Protein 3OM0 (pdb70)

Solvent-accessible surface area: 17006 Å² total; per-residue (Å²): 77,118,29,2,70,0,0,0,0,6,23,32,112,69,132,13,23,51,12,5,115,52,0,0,19,16,0,67,90,78,21,30,56,115,141,70,146,101,87,70,32,139,0,48,24,28,50,28,66,0,119,149,146,23,60,193,17,1,56,77,9,0,36,89,0,2,65,107,10,4,0,0,0,0,0,4,6,63,19,78,62,5,9,46,27,0,27,124,15,1,19,88,13,44,2,0,3,0,38,2,11,52,78,45,27,146,151,112,42,39,34,2,23,0,34,1,8,18,82,17,6,0,61,0,0,31,106,4,8,111,75,40,128,116,31,24,2,0,0,0,0,24,127,56,60,0,69,83,39,0,77,57,5,22,127,35,27,137,158,52,195,52,90,34,31,47,47,63,21,100,112,214,72,0,32,84,18,0,93,96,0,88,115,68,161,34,18,0,0,0,0,8,12,92,23,82,55,0,57,47,0,0,92,39,0,34,113,35,48,0,45,57,96,105,21,52,1,0,0,8,10,4,48,0,22,41,6,60,3,103,86,32,16,138,94,80,20,54,4,12,0,0,2,6,11,62,70,96,27,118,16,38,80,70,0,36,159,26,4,33,122,27,45,94,134,104,28,104,52,107,68,30,27,15,12,10,5,14,0,0,1,0,3,0,0,0,36,0,0,9,49,1,5,37,76,0,81,192,75,43,149,12,33,52,134,104,11,30,52,137,40,98,94,74,6,84,31,0,86,33,0,6,96,46,0,48,102,8,119,30,93,1,0,1,20,76,0,27,16,44,107,133,2,34,3,43,64,7,55,0,48,12,0,35,1,4,78,163,14,50,132,85,91,27,47,17,132,35,142

Structure (mmCIF, N/CA/C/O backbone):
data_3OM0
#
_entry.id   3OM0
#
_cell.length_a   66.314
_cell.length_b   101.987
_cell.length_c   116.225
_cell.angle_alpha   90.00
_cell.angle_beta   90.00
_cell.angle_gamma   90.00
#
_symmetry.space_group_name_H-M   'C 2 2 21'
#
loop_
_entity.id
_entity.type
_entity.pdbx_description
1 polymer 'Glutamate receptor, ionotropic kainate 5'
2 branched beta-D-mannopyranose-(1-4)-2-acetamido-2-deoxy-beta-D-glucopyranose-(1-4)-2-acetamido-2-deoxy-beta-D-glucopyranose
3 non-polymer 2-acetamido-2-deoxy-beta-D-glucopyranose
4 non-polymer GLYCEROL
5 non-polymer 'ACETATE ION'
6 water water
#
loop_
_atom_site.group_PDB
_atom_site.id
_atom_site.type_symbol
_atom_site.label_atom_id
_atom_site.label_alt_id
_atom_site.label_comp_id
_atom_site.label_asym_id
_atom_site.label_entity_id
_atom_site.label_seq_id
_atom_site.pdbx_PDB_ins_code
_atom_site.Cartn_x
_atom_site.Cartn_y
_atom_site.Cartn_z
_atom_site.occupancy
_atom_site.B_iso_or_equiv
_atom_site.auth_seq_id
_atom_site.auth_comp_id
_atom_site.auth_asym_id
_atom_site.auth_atom_id
_atom_site.pdbx_PDB_model_num
ATOM 1 N N . LEU A 1 2 ? 1.534 3.572 2.237 1.00 164.51 2 LEU A N 1
ATOM 2 C CA . LEU A 1 2 ? 2.738 3.695 1.426 1.00 157.59 2 LEU A CA 1
ATOM 3 C C . LEU A 1 2 ? 3.978 3.252 2.189 1.00 172.60 2 LEU A C 1
ATOM 4 O O . LEU A 1 2 ? 4.304 3.811 3.235 1.00 171.88 2 LEU A O 1
ATOM 19 N N . SER A 1 3 ? 4.673 2.251 1.661 1.00 188.94 3 SER A N 1
ATOM 20 C CA . SER A 1 3 ? 5.957 1.852 2.214 1.00 200.48 3 SER A CA 1
ATOM 21 C C . SER A 1 3 ? 7.003 2.851 1.750 1.00 162.29 3 SER A C 1
ATOM 22 O O . SER A 1 3 ? 7.943 3.162 2.477 1.00 174.79 3 SER A O 1
ATOM 30 N N . SER A 1 4 ? 6.835 3.343 0.527 1.00 103.36 4 SER A N 1
ATOM 31 C CA . SER A 1 4 ? 7.650 4.446 0.033 1.00 49.36 4 SER A CA 1
ATOM 32 C C . SER A 1 4 ? 6.801 5.514 -0.642 1.00 25.72 4 SER A C 1
ATOM 33 O O . SER A 1 4 ? 5.715 5.282 -1.171 1.00 29.96 4 SER A O 1
ATOM 41 N N . LEU A 1 5 ? 7.343 6.717 -0.613 1.00 21.84 5 LEU A N 1
ATOM 42 C CA . LEU A 1 5 ? 6.724 7.883 -1.232 1.00 22.11 5 LEU A CA 1
ATOM 43 C C . LEU A 1 5 ? 7.476 8.093 -2.542 1.00 17.65 5 LEU A C 1
ATOM 44 O O . LEU A 1 5 ? 8.591 8.632 -2.557 1.00 20.26 5 LEU A O 1
ATOM 60 N N . ARG A 1 6 ? 6.870 7.674 -3.655 1.00 17.99 6 ARG A N 1
ATOM 61 C CA . ARG A 1 6 ? 7.556 7.618 -4.929 1.00 17.11 6 ARG A CA 1
ATOM 62 C C . ARG A 1 6 ? 6.961 8.632 -5.873 1.00 15.63 6 ARG A C 1
ATOM 63 O O . ARG A 1 6 ? 5.740 8.715 -5.999 1.00 17.08 6 ARG A O 1
ATOM 84 N N . MET A 1 7 ? 7.835 9.417 -6.501 1.00 14.96 7 MET A N 1
ATOM 85 C CA . MET A 1 7 ? 7.440 10.280 -7.590 1.00 15.43 7 MET A CA 1
ATOM 86 C C . MET A 1 7 ? 8.332 10.013 -8.783 1.00 17.82 7 MET A C 1
ATOM 87 O O . MET A 1 7 ? 9.395 9.441 -8.682 1.00 18.06 7 MET A O 1
ATOM 101 N N . ALA A 1 8 ? 7.885 10.453 -9.938 1.00 13.19 8 ALA A N 1
ATOM 102 C CA . ALA A 1 8 ? 8.662 10.394 -11.163 1.00 13.27 8 ALA A CA 1
ATOM 103 C C . ALA A 1 8 ? 9.098 11.748 -11.610 1.00 13.60 8 ALA A C 1
ATOM 104 O O . ALA A 1 8 ? 8.381 12.705 -11.377 1.00 15.17 8 ALA A O 1
ATOM 111 N N . ALA A 1 9 ? 10.251 11.827 -12.257 1.00 14.49 9 ALA A N 1
ATOM 112 C CA . ALA A 1 9 ? 10.727 13.072 -12.808 1.00 13.54 9 ALA A CA 1
ATOM 113 C C . ALA A 1 9 ? 11.138 12.809 -14.224 1.00 16.24 9 ALA A C 1
ATOM 114 O O . ALA A 1 9 ? 11.757 11.775 -14.526 1.00 17.18 9 ALA A O 1
ATOM 121 N N . ILE A 1 10 ? 10.812 13.709 -15.137 1.00 16.40 10 ILE A N 1
ATOM 122 C CA . ILE A 1 10 ? 11.142 13.546 -16.554 1.00 17.07 10 ILE A CA 1
ATOM 123 C C . ILE A 1 10 ? 12.146 14.602 -16.932 1.00 18.55 10 ILE A C 1
ATOM 124 O O . ILE A 1 10 ? 11.913 15.801 -16.707 1.00 17.51 10 ILE A O 1
ATOM 140 N N . LEU A 1 11 ? 13.267 14.158 -17.474 1.00 17.62 11 LEU A N 1
ATOM 141 C CA . LEU A 1 11 ? 14.364 15.055 -17.844 1.00 17.38 11 LEU A CA 1
ATOM 142 C C . LEU A 1 11 ? 14.495 15.170 -19.345 1.00 17.91 11 LEU A C 1
ATOM 143 O O . LEU A 1 11 ? 14.333 14.177 -20.044 1.00 21.27 11 LEU A O 1
ATOM 159 N N A ASP A 1 12 ? 14.752 16.346 -19.855 0.63 18.66 12 ASP A N 1
ATOM 160 N N B ASP A 1 12 ? 14.875 16.350 -19.853 0.37 19.80 12 ASP A N 1
ATOM 161 C CA A ASP A 1 12 ? 15.083 16.472 -21.239 0.63 21.20 12 ASP A CA 1
ATOM 162 C CA B ASP A 1 12 ? 14.991 16.622 -21.305 0.37 25.91 12 ASP A CA 1
ATOM 163 C C A ASP A 1 12 ? 16.236 17.433 -21.275 0.63 20.28 12 ASP A C 1
ATOM 164 C C B ASP A 1 12 ? 16.245 17.406 -21.740 0.37 28.82 12 ASP A C 1
ATOM 165 O O A ASP A 1 12 ? 16.052 18.647 -21.172 0.63 22.16 12 ASP A O 1
ATOM 166 O O B ASP A 1 12 ? 16.129 18.445 -22.379 0.37 33.91 12 ASP A O 1
ATOM 183 N N . ASP A 1 13 ? 17.432 16.894 -21.456 1.00 27.87 13 ASP A N 1
ATOM 184 C CA . ASP A 1 13 ? 18.620 17.733 -21.404 1.00 27.70 13 ASP A CA 1
ATOM 185 C C . ASP A 1 13 ? 19.644 17.301 -22.427 1.00 33.90 13 ASP A C 1
ATOM 186 O O . ASP A 1 13 ? 20.305 16.286 -22.268 1.00 35.33 13 ASP A O 1
ATOM 196 N N . GLN A 1 14 ? 19.777 18.108 -23.466 1.00 37.04 14 GLN A N 1
ATOM 197 C CA . GLN A 1 14 ? 20.671 17.776 -24.557 1.00 53.18 14 GLN A CA 1
ATOM 198 C C . GLN A 1 14 ? 21.872 18.732 -24.583 1.00 53.83 14 GLN A C 1
ATOM 199 O O . GLN A 1 14 ? 22.572 18.836 -25.584 1.00 44.30 14 GLN A O 1
ATOM 213 N N . THR A 1 15 ? 22.125 19.413 -23.470 1.00 48.87 15 THR A N 1
ATOM 214 C CA . THR A 1 15 ? 23.266 20.331 -23.381 1.00 61.70 15 THR A CA 1
ATOM 215 C C . THR A 1 15 ? 24.578 19.561 -23.249 1.00 86.95 15 THR A C 1
ATOM 216 O O . THR A 1 15 ? 24.601 18.443 -22.738 1.00 45.07 15 THR A O 1
ATOM 227 N N . VAL A 1 16 ? 25.674 20.157 -23.702 1.00 130.95 16 VAL A N 1
ATOM 228 C CA . VAL A 1 16 ? 26.972 19.508 -23.587 1.00 156.34 16 VAL A CA 1
ATOM 229 C C . VAL A 1 16 ? 27.306 19.215 -22.130 1.00 95.85 16 VAL A C 1
ATOM 230 O O . VAL A 1 16 ? 27.708 18.114 -21.797 1.00 43.77 16 VAL A O 1
ATOM 243 N N . CYS A 1 17 ? 27.121 20.186 -21.251 1.00 88.09 17 CYS A N 1
ATOM 244 C CA . CYS A 1 17 ? 27.599 20.034 -19.888 1.00 74.62 17 CYS A CA 1
ATOM 245 C C . CYS A 1 17 ? 26.540 19.536 -18.913 1.00 51.32 17 CYS A C 1
ATOM 246 O O . CYS A 1 17 ? 26.874 19.135 -17.803 1.00 35.55 17 CYS A O 1
ATOM 253 N N . GLY A 1 18 ? 25.281 19.548 -19.338 1.00 31.97 18 GLY A N 1
ATOM 254 C CA . GLY A 1 18 ? 24.144 19.249 -18.469 1.00 28.57 18 GLY A CA 1
ATOM 255 C C . GLY A 1 18 ? 23.723 20.382 -17.540 1.00 24.79 18 GLY A C 1
ATOM 256 O O . GLY A 1 18 ? 24.512 21.163 -17.114 1.00 25.78 18 GLY A O 1
ATOM 260 N N . ARG A 1 19 ? 22.449 20.401 -17.170 1.00 22.88 19 ARG A N 1
ATOM 261 C CA . ARG A 1 19 ? 21.936 21.380 -16.197 1.00 21.81 19 ARG A CA 1
ATOM 262 C C . ARG A 1 19 ? 21.932 20.801 -14.795 1.00 18.98 19 ARG A C 1
ATOM 263 O O . ARG A 1 19 ? 21.623 21.521 -13.846 1.00 20.47 19 ARG A O 1
ATOM 284 N N . GLY A 1 20 ? 22.239 19.537 -14.627 1.00 19.16 20 GLY A N 1
ATOM 285 C CA . GLY A 1 20 ? 22.360 18.984 -13.292 1.00 22.25 20 GLY A CA 1
ATOM 286 C C . GLY A 1 20 ? 21.052 18.649 -12.607 1.00 17.31 20 GLY A C 1
ATOM 287 O O . GLY A 1 20 ? 21.029 18.441 -11.400 1.00 19.22 20 GLY A O 1
ATOM 291 N N . GLU A 1 21 ? 19.989 18.480 -13.385 1.00 18.59 21 GLU A N 1
ATOM 292 C CA . GLU A 1 21 ? 18.702 18.173 -12.766 1.00 16.83 21 GLU A CA 1
ATOM 293 C C . GLU A 1 21 ? 18.693 16.793 -12.088 1.00 16.51 21 GLU A C 1
ATOM 294 O O . GLU A 1 21 ? 18.115 16.631 -11.010 1.00 17.26 21 GLU A O 1
ATOM 306 N N . ARG A 1 22 ? 19.334 15.814 -12.704 1.00 18.77 22 ARG A N 1
ATOM 307 C CA . ARG A 1 22 ? 19.369 14.502 -12.094 1.00 18.36 22 ARG A CA 1
ATOM 308 C C . ARG A 1 22 ? 20.042 14.537 -10.728 1.00 19.69 22 ARG A C 1
ATOM 309 O O . ARG A 1 22 ? 19.532 13.978 -9.752 1.00 19.24 22 ARG A O 1
ATOM 330 N N . LEU A 1 23 ? 21.183 15.213 -10.625 1.00 18.25 23 LEU A N 1
ATOM 331 C CA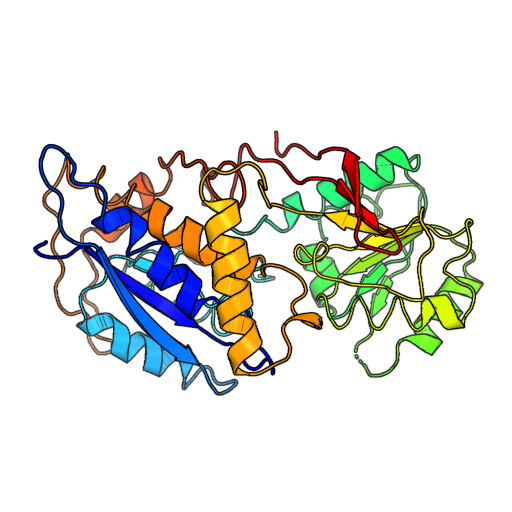 . LEU A 1 23 ? 21.838 15.308 -9.324 1.00 20.07 23 LEU A CA 1
ATOM 332 C C . LEU A 1 23 ? 20.994 16.106 -8.321 1.00 18.24 23 LEU A C 1
ATOM 333 O O . LEU A 1 23 ? 20.906 15.806 -7.129 1.00 20.84 23 LEU A O 1
ATOM 349 N N . ALA A 1 24 ? 20.364 17.162 -8.808 1.00 16.00 24 ALA A N 1
ATOM 350 C CA . ALA A 1 24 ? 19.541 17.987 -7.945 1.00 17.25 24 ALA A CA 1
ATOM 351 C C . ALA A 1 24 ? 18.438 17.166 -7.290 1.00 16.64 24 ALA A C 1
ATOM 352 O O . ALA A 1 24 ? 18.101 17.350 -6.108 1.00 15.95 24 ALA A O 1
ATOM 359 N N . LEU A 1 25 ? 17.817 16.304 -8.094 1.00 15.03 25 LEU A N 1
ATOM 360 C CA . LEU A 1 25 ? 16.778 15.404 -7.571 1.00 14.94 25 LEU A CA 1
ATOM 361 C C . LEU A 1 25 ? 17.336 14.473 -6.502 1.00 16.88 25 LEU A C 1
ATOM 362 O O . LEU A 1 25 ? 16.688 14.241 -5.480 1.00 19.39 25 LEU A O 1
ATOM 378 N N . ALA A 1 26 ? 18.514 13.917 -6.754 1.00 18.21 26 ALA A N 1
ATOM 379 C CA . ALA A 1 26 ? 19.141 13.028 -5.770 1.00 19.95 26 ALA A CA 1
ATOM 380 C C . ALA A 1 26 ? 19.462 13.781 -4.482 1.00 18.40 26 ALA A C 1
ATOM 381 O O . ALA A 1 26 ? 19.294 13.251 -3.371 1.00 21.63 26 ALA A O 1
ATOM 388 N N . LEU A 1 27 ? 19.919 15.016 -4.597 1.00 17.99 27 LEU A N 1
ATOM 389 C CA . LEU A 1 27 ? 20.253 15.775 -3.413 1.00 17.38 27 LEU A CA 1
ATOM 390 C C . LEU A 1 27 ? 19.018 16.040 -2.583 1.00 21.40 27 LEU A C 1
ATOM 391 O O . LEU A 1 27 ? 19.055 15.973 -1.362 1.00 20.15 27 LEU A O 1
ATOM 407 N N . ALA A 1 28 ? 17.898 16.356 -3.234 1.00 16.90 28 ALA A N 1
ATOM 408 C CA . ALA A 1 28 ? 16.668 16.569 -2.450 1.00 16.19 28 ALA A CA 1
ATOM 409 C C . ALA A 1 28 ? 16.231 15.306 -1.718 1.00 18.14 28 ALA A C 1
ATOM 410 O O . ALA A 1 28 ? 15.867 15.352 -0.573 1.00 18.69 28 ALA A O 1
ATOM 417 N N . ARG A 1 29 ? 16.244 14.191 -2.433 1.00 16.97 29 ARG A N 1
ATOM 418 C CA A ARG A 1 29 ? 15.901 12.892 -1.882 0.41 19.44 29 ARG A CA 1
ATOM 419 C CA B ARG A 1 29 ? 15.865 12.925 -1.838 0.59 18.22 29 ARG A CA 1
ATOM 420 C C . ARG A 1 29 ? 16.785 12.616 -0.658 1.00 20.48 29 ARG A C 1
ATOM 421 O O . ARG A 1 29 ? 16.289 12.241 0.418 1.00 22.11 29 ARG A O 1
ATOM 462 N N . GLU A 1 30 ? 18.084 12.822 -0.813 1.00 22.02 30 GLU A N 1
ATOM 463 C CA . GLU A 1 30 ? 19.032 12.509 0.276 1.00 27.48 30 GLU A CA 1
ATOM 464 C C . GLU A 1 30 ? 18.790 13.378 1.494 1.00 26.74 30 GLU A C 1
ATOM 465 O O . GLU A 1 30 ? 18.815 12.915 2.635 1.00 28.61 30 GLU A O 1
ATOM 477 N N . GLN A 1 31 ? 18.601 14.657 1.260 1.00 23.67 31 GLN A N 1
ATOM 478 C CA . GLN A 1 31 ? 18.356 15.598 2.338 1.00 24.22 31 GLN A CA 1
ATOM 479 C C . GLN A 1 31 ? 17.105 15.219 3.100 1.00 26.23 31 GLN A C 1
ATOM 480 O O . GLN A 1 31 ? 17.138 15.166 4.326 1.00 27.83 31 GLN A O 1
ATOM 494 N N . ILE A 1 32 ? 16.024 14.885 2.395 1.00 20.59 32 ILE A N 1
ATOM 495 C CA . ILE A 1 32 ? 14.786 14.590 3.063 1.00 22.14 32 ILE A CA 1
ATOM 496 C C . ILE A 1 32 ? 14.901 13.284 3.825 1.00 23.85 32 ILE A C 1
ATOM 497 O O . ILE A 1 32 ? 14.453 13.186 4.976 1.00 26.27 32 ILE A O 1
ATOM 513 N N . ASN A 1 33 ? 15.509 12.287 3.211 1.00 21.87 33 ASN A N 1
ATOM 514 C CA . ASN A 1 33 ? 15.598 10.984 3.850 1.00 24.06 33 ASN A CA 1
ATOM 515 C C . ASN A 1 33 ? 16.578 11.001 5.022 1.00 30.29 33 ASN A C 1
ATOM 516 O O . ASN A 1 33 ? 16.518 10.129 5.858 1.00 32.44 33 ASN A O 1
ATOM 527 N N . GLY A 1 34 ? 17.451 11.995 5.095 1.00 28.62 34 GLY A N 1
ATOM 528 C CA . GLY A 1 34 ? 18.460 12.028 6.156 1.00 31.59 34 GLY A CA 1
ATOM 529 C C . GLY A 1 34 ? 17.925 12.582 7.460 1.00 71.13 34 GLY A C 1
ATOM 530 O O . GLY A 1 34 ? 18.472 12.335 8.534 1.00 106.62 34 GLY A O 1
ATOM 534 N N . ILE A 1 35 ? 16.845 13.344 7.350 1.00 41.27 35 ILE A N 1
ATOM 535 C CA . ILE A 1 35 ? 16.129 13.872 8.502 1.00 55.14 35 ILE A CA 1
ATOM 536 C C . ILE A 1 35 ? 15.149 12.842 9.060 1.00 81.04 35 ILE A C 1
ATOM 537 O O . ILE A 1 35 ? 14.097 12.611 8.471 1.00 59.91 35 ILE A O 1
ATOM 553 N N . ILE A 1 36 ? 15.482 12.224 10.187 1.00 130.53 36 ILE A N 1
ATOM 554 C CA . ILE A 1 36 ? 14.553 11.304 10.831 1.00 157.54 36 ILE A CA 1
ATOM 555 C C . ILE A 1 36 ? 13.505 12.097 11.606 1.00 109.14 36 ILE A C 1
ATOM 556 O O . ILE A 1 36 ? 13.831 12.823 12.542 1.00 102.80 36 ILE A O 1
ATOM 572 N N . GLU A 1 37 ? 12.246 11.960 11.201 1.00 64.29 37 GLU A N 1
ATOM 573 C CA . GLU A 1 37 ? 11.148 12.698 11.816 1.00 42.96 37 GLU A CA 1
ATOM 574 C C . GLU A 1 37 ? 10.433 11.856 12.878 1.00 52.48 37 GLU A C 1
ATOM 575 O O . GLU A 1 37 ? 10.634 10.637 12.963 1.00 51.79 37 GLU A O 1
ATOM 587 N N . VAL A 1 38 ? 9.618 12.520 13.700 1.00 49.32 38 VAL A N 1
ATOM 588 C CA . VAL A 1 38 ? 8.760 11.830 14.668 1.00 49.12 38 VAL A CA 1
ATOM 589 C C . VAL A 1 38 ? 7.300 12.228 14.418 1.00 46.91 38 VAL A C 1
ATOM 590 O O . VAL A 1 38 ? 6.959 13.409 14.494 1.00 53.66 38 VAL A O 1
ATOM 603 N N . PRO A 1 39 ? 6.444 11.255 14.081 1.00 46.25 39 PRO A N 1
ATOM 604 C CA . PRO A 1 39 ? 6.789 9.860 13.798 1.00 51.62 39 PRO A CA 1
ATOM 605 C C . PRO A 1 39 ? 7.647 9.714 12.542 1.00 51.72 39 PRO A C 1
ATOM 606 O O . PRO A 1 39 ? 7.687 10.619 11.695 1.00 39.09 39 PRO A O 1
ATOM 617 N N . ALA A 1 40 ? 8.314 8.571 12.420 1.00 47.62 40 ALA A N 1
ATOM 618 C CA . ALA A 1 40 ? 9.112 8.272 11.241 1.00 61.87 40 ALA A CA 1
ATOM 619 C C . ALA A 1 40 ? 8.189 8.279 10.026 1.00 41.70 40 ALA A C 1
ATOM 620 O O . ALA A 1 40 ? 7.029 7.873 10.111 1.00 44.76 40 ALA A O 1
ATOM 627 N N . LYS A 1 41 ? 8.713 8.752 8.903 1.00 38.11 41 LYS A N 1
ATOM 628 C CA . LYS A 1 41 ? 7.957 8.867 7.659 1.00 38.80 41 LYS A CA 1
ATOM 629 C C . LYS A 1 41 ? 8.535 7.916 6.623 1.00 40.41 41 LYS A C 1
ATOM 630 O O . LYS A 1 41 ? 9.689 7.523 6.722 1.00 38.46 41 LYS A O 1
ATOM 649 N N . ALA A 1 42 ? 7.730 7.573 5.623 1.00 43.89 42 ALA A N 1
ATOM 650 C CA . ALA A 1 42 ? 8.151 6.694 4.535 1.00 38.71 42 ALA A CA 1
ATOM 651 C C . ALA A 1 42 ? 9.297 7.320 3.747 1.00 34.57 42 ALA A C 1
ATOM 652 O O . ALA A 1 42 ? 9.373 8.533 3.586 1.00 34.08 42 ALA A O 1
ATOM 659 N N . ARG A 1 43 ? 10.171 6.452 3.251 1.00 30.66 43 ARG A N 1
ATOM 660 C CA . ARG A 1 43 ? 11.327 6.867 2.478 1.00 28.34 43 ARG A CA 1
ATOM 661 C C . ARG A 1 43 ? 10.873 7.461 1.145 1.00 23.10 43 ARG A C 1
ATOM 662 O O . ARG A 1 43 ? 9.954 6.952 0.511 1.00 25.35 43 ARG A O 1
ATOM 683 N N . VAL A 1 44 ? 11.548 8.511 0.719 1.00 23.05 44 VAL A N 1
ATOM 684 C CA . VAL A 1 44 ? 11.259 9.175 -0.547 1.00 20.28 44 VAL A CA 1
ATOM 685 C C . VAL A 1 44 ? 12.057 8.529 -1.671 1.00 20.39 44 VAL A C 1
ATOM 686 O O . VAL A 1 44 ? 13.238 8.269 -1.525 1.00 22.15 44 VAL A O 1
ATOM 699 N N . GLU A 1 45 ? 11.393 8.251 -2.791 1.00 21.92 45 GLU A N 1
ATOM 700 C CA . GLU A 1 45 ? 12.062 7.711 -3.978 1.00 19.40 45 GLU A CA 1
ATOM 701 C C . GLU A 1 45 ? 11.696 8.591 -5.174 1.00 20.14 45 GLU A C 1
ATOM 702 O O . GLU A 1 45 ? 10.566 9.063 -5.282 1.00 19.58 45 GLU A O 1
ATOM 714 N N . VAL A 1 46 ? 12.644 8.793 -6.073 1.00 19.52 46 VAL A N 1
ATOM 715 C CA . VAL A 1 46 ? 12.432 9.582 -7.292 1.00 17.86 46 VAL A CA 1
ATOM 716 C C . VAL A 1 46 ? 12.854 8.734 -8.470 1.00 22.31 46 VAL A C 1
ATOM 717 O O . VAL A 1 46 ? 14.073 8.508 -8.641 1.00 29.98 46 VAL A O 1
ATOM 730 N N . ASP A 1 47 ? 11.893 8.267 -9.272 1.00 19.68 47 ASP A N 1
ATOM 731 C CA . ASP A 1 47 ? 12.179 7.516 -10.496 1.00 22.86 47 ASP A CA 1
ATOM 732 C C . ASP A 1 47 ? 12.416 8.464 -11.666 1.00 23.99 47 ASP A C 1
ATOM 733 O O . ASP A 1 47 ? 11.545 9.270 -11.969 1.00 21.74 47 ASP A O 1
ATOM 742 N N . ILE A 1 48 ? 13.566 8.364 -12.319 1.00 18.72 48 ILE A N 1
ATOM 743 C CA . ILE A 1 48 ? 13.987 9.327 -13.342 1.00 18.28 48 ILE A CA 1
ATOM 744 C C . ILE A 1 48 ? 13.899 8.748 -14.743 1.00 21.76 48 ILE A C 1
ATOM 745 O O . ILE A 1 48 ? 14.391 7.628 -15.008 1.00 23.15 48 ILE A O 1
ATOM 761 N N . PHE A 1 49 ? 13.270 9.494 -15.636 1.00 19.10 49 PHE A N 1
ATOM 762 C CA . PHE A 1 49 ? 13.097 9.133 -17.035 1.00 19.80 49 PHE A CA 1
ATOM 763 C C . PHE A 1 49 ? 13.626 10.199 -17.918 1.00 20.94 49 PHE A C 1
ATOM 764 O O . PHE A 1 49 ? 13.455 11.363 -17.624 1.00 20.85 49 PHE A O 1
ATOM 781 N N . GLU A 1 50 ? 14.328 9.838 -18.974 1.00 21.65 50 GLU A N 1
ATOM 782 C CA . GLU A 1 50 ? 14.916 10.800 -19.886 1.00 22.61 50 GLU A CA 1
ATOM 783 C C . GLU A 1 50 ? 14.174 10.853 -21.218 1.00 21.90 50 GLU A C 1
ATOM 784 O O . GLU A 1 50 ? 13.727 9.816 -21.730 1.00 25.51 50 GLU A O 1
ATOM 796 N N . LEU A 1 51 ? 14.014 12.027 -21.775 1.00 22.23 51 LEU A N 1
ATOM 797 C CA . LEU A 1 51 ? 13.556 12.226 -23.121 1.00 21.30 51 LEU A CA 1
ATOM 798 C C . LEU A 1 51 ? 14.765 12.559 -23.976 1.00 23.95 51 LEU A C 1
ATOM 799 O O . LEU A 1 51 ? 15.446 13.546 -23.710 1.00 27.53 51 LEU A O 1
ATOM 815 N N . GLN A 1 52 ? 15.025 11.773 -25.020 1.00 24.31 52 GLN A N 1
ATOM 816 C CA . GLN A 1 52 ? 16.250 11.965 -25.821 1.00 30.09 52 GLN A CA 1
ATOM 817 C C . GLN A 1 52 ? 15.930 12.419 -27.250 1.00 39.85 52 GLN A C 1
ATOM 818 O O . GLN A 1 52 ? 16.841 12.786 -28.021 1.00 36.68 52 GLN A O 1
ATOM 832 N N . ARG A 1 53 ? 14.646 12.410 -27.598 1.00 30.42 53 ARG A N 1
ATOM 833 C CA . ARG A 1 53 ? 14.177 12.788 -28.934 1.00 31.49 53 ARG A CA 1
ATOM 834 C C . ARG A 1 53 ? 13.178 13.930 -28.808 1.00 32.20 53 ARG A C 1
ATOM 835 O O . ARG A 1 53 ? 12.959 14.451 -27.730 1.00 38.23 53 ARG A O 1
ATOM 856 N N . ASP A 1 54 ? 12.618 14.360 -29.925 1.00 51.34 54 ASP A N 1
ATOM 857 C CA . ASP A 1 54 ? 11.750 15.524 -29.905 1.00 51.93 54 ASP A CA 1
ATOM 858 C C . ASP A 1 54 ? 10.443 14.983 -30.348 1.00 44.35 54 ASP A C 1
ATOM 859 O O . ASP A 1 54 ? 9.934 15.334 -31.409 1.00 48.04 54 ASP A O 1
ATOM 868 N N . SER A 1 55 ? 9.906 14.069 -29.540 1.00 30.31 55 SER A N 1
ATOM 869 C CA . SER A 1 55 ? 8.842 13.216 -30.025 1.00 31.56 55 SER A CA 1
ATOM 870 C C . SER A 1 55 ? 7.781 13.013 -28.973 1.00 28.21 55 SER A C 1
ATOM 871 O O . SER A 1 55 ? 8.075 12.532 -27.882 1.00 28.17 55 SER A O 1
ATOM 879 N N . GLN A 1 56 ? 6.545 13.338 -29.303 1.00 26.49 56 GLN A N 1
ATOM 880 C CA . GLN A 1 56 ? 5.491 13.124 -28.332 1.00 30.19 56 GLN A CA 1
ATOM 881 C C . GLN A 1 56 ? 5.166 11.646 -28.271 1.00 27.92 56 GLN A C 1
ATOM 882 O O . GLN A 1 56 ? 4.567 11.197 -27.298 1.00 24.49 56 GLN A O 1
ATOM 896 N N . TYR A 1 57 ? 5.558 10.873 -29.276 1.00 30.64 57 TYR A N 1
ATOM 897 C CA A TYR A 1 57 ? 5.446 9.423 -29.150 0.56 27.14 57 TYR A CA 1
ATOM 898 C CA B TYR A 1 57 ? 5.450 9.427 -29.153 0.44 28.07 57 TYR A CA 1
ATOM 899 C C . TYR A 1 57 ? 6.339 8.982 -28.003 1.00 24.10 57 TYR A C 1
ATOM 900 O O . TYR A 1 57 ? 5.929 8.169 -27.179 1.00 22.56 57 TYR A O 1
ATOM 935 N N . GLU A 1 58 ? 7.551 9.510 -27.948 1.00 23.87 58 GLU A N 1
ATOM 936 C CA . GLU A 1 58 ? 8.464 9.145 -26.888 1.00 23.05 58 GLU A CA 1
ATOM 937 C C . GLU A 1 58 ? 7.879 9.604 -25.553 1.00 19.85 58 GLU A C 1
ATOM 938 O O . GLU A 1 58 ? 7.939 8.893 -24.582 1.00 19.41 58 GLU A O 1
ATOM 950 N N . THR A 1 59 ? 7.364 10.831 -25.481 1.00 18.34 59 THR A N 1
ATOM 951 C CA . THR A 1 59 ? 6.876 11.328 -24.203 1.00 17.87 59 THR A CA 1
ATOM 952 C C . THR A 1 59 ? 5.699 10.514 -23.691 1.00 17.24 59 THR A C 1
ATOM 953 O O . THR A 1 59 ? 5.618 10.189 -22.505 1.00 15.52 59 THR A O 1
ATOM 964 N N . THR A 1 60 ? 4.792 10.152 -24.598 1.00 17.40 60 THR A N 1
ATOM 965 C CA . THR A 1 60 ? 3.636 9.321 -24.223 1.00 16.53 60 THR A CA 1
ATOM 966 C C . THR A 1 60 ? 4.104 7.948 -23.750 1.00 17.73 60 THR A C 1
ATOM 967 O O . THR A 1 60 ? 3.651 7.478 -22.703 1.00 16.90 60 THR A O 1
ATOM 978 N N . ASP A 1 61 ? 5.051 7.345 -24.446 1.00 18.23 61 ASP A N 1
ATOM 979 C CA . ASP A 1 61 ? 5.537 6.051 -24.023 1.00 17.89 61 ASP A CA 1
ATOM 980 C C . ASP A 1 61 ? 6.196 6.150 -22.683 1.00 16.48 61 ASP A C 1
ATOM 981 O O . ASP A 1 61 ? 6.050 5.272 -21.854 1.00 17.79 61 ASP A O 1
ATOM 990 N N . THR A 1 62 ? 6.889 7.255 -22.411 1.00 17.02 62 THR A N 1
ATOM 991 C CA . THR A 1 62 ? 7.531 7.443 -21.119 1.00 15.89 62 THR A CA 1
ATOM 992 C C . THR A 1 62 ? 6.443 7.525 -20.016 1.00 15.91 62 THR A C 1
ATOM 993 O O . THR A 1 62 ? 6.551 6.921 -18.949 1.00 15.31 62 THR A O 1
ATOM 1004 N N . MET A 1 63 ? 5.346 8.240 -20.268 1.00 14.88 63 MET A N 1
ATOM 1005 C CA . MET A 1 63 ? 4.267 8.259 -19.289 1.00 14.62 63 MET A CA 1
ATOM 1006 C C . MET A 1 63 ? 3.667 6.885 -19.108 1.00 15.03 63 MET A C 1
ATOM 1007 O O . MET A 1 63 ? 3.311 6.521 -17.976 1.00 15.35 63 MET A O 1
ATOM 1021 N N . CYS A 1 64 ? 3.532 6.121 -20.196 1.00 14.76 64 CYS A N 1
ATOM 1022 C CA . CYS A 1 64 ? 3.006 4.770 -20.048 1.00 14.31 64 CYS A CA 1
ATOM 1023 C C . CYS A 1 64 ? 3.913 3.864 -19.206 1.00 15.60 64 CYS A C 1
ATOM 1024 O O . CYS A 1 64 ? 3.444 2.956 -18.528 1.00 17.72 64 CYS A O 1
ATOM 1031 N N . GLN A 1 65 ? 5.196 4.148 -19.194 1.00 14.47 65 GLN A N 1
ATOM 1032 C CA . GLN A 1 65 ? 6.113 3.442 -18.342 1.00 15.95 65 GLN A CA 1
ATOM 1033 C C . GLN A 1 65 ? 6.047 3.918 -16.898 1.00 15.89 65 GLN A C 1
ATOM 1034 O O . GLN A 1 65 ? 6.297 3.160 -15.967 1.00 18.85 65 GLN A O 1
ATOM 1048 N N . ILE A 1 66 ? 5.706 5.186 -16.690 1.00 15.10 66 ILE A N 1
ATOM 1049 C CA . ILE A 1 66 ? 5.599 5.699 -15.343 1.00 14.53 66 ILE A CA 1
ATOM 1050 C C . ILE A 1 66 ? 4.340 5.223 -14.620 1.00 16.45 66 ILE A C 1
ATOM 1051 O O . ILE A 1 66 ? 4.379 4.932 -13.442 1.00 15.46 66 ILE A O 1
ATOM 1067 N N . LEU A 1 67 ? 3.205 5.158 -15.302 1.00 13.69 67 LEU A N 1
ATOM 1068 C CA . LEU A 1 67 ? 1.946 4.890 -14.600 1.00 14.35 67 LEU A CA 1
ATOM 1069 C C . LEU A 1 67 ? 1.932 3.595 -13.761 1.00 15.74 67 LEU A C 1
ATOM 1070 O O . LEU A 1 67 ? 1.390 3.599 -12.655 1.00 17.34 67 LEU A O 1
ATOM 1086 N N . PRO A 1 68 ? 2.518 2.509 -14.266 1.00 15.29 68 PRO A N 1
ATOM 1087 C CA . PRO A 1 68 ? 2.516 1.285 -13.457 1.00 15.39 68 PRO A CA 1
ATOM 1088 C C . PRO A 1 68 ? 3.390 1.322 -12.221 1.00 17.15 68 PRO A C 1
ATOM 1089 O O . PRO A 1 68 ? 3.236 0.414 -11.395 1.00 20.71 68 PRO A O 1
ATOM 1100 N N . LYS A 1 69 ? 4.228 2.319 -12.055 1.00 17.01 69 LYS A N 1
ATOM 1101 C CA . LYS A 1 69 ? 5.173 2.337 -10.949 1.00 22.11 69 LYS A CA 1
ATOM 1102 C C . LYS A 1 69 ? 4.613 2.851 -9.642 1.00 20.09 69 LYS A C 1
ATOM 1103 O O . LYS A 1 69 ? 5.301 2.728 -8.615 1.00 25.92 69 LYS A O 1
ATOM 1122 N N . GLY A 1 70 ? 3.397 3.381 -9.625 1.00 17.95 70 GLY A N 1
ATOM 1123 C CA . GLY A 1 70 ? 2.776 3.800 -8.379 1.00 20.08 70 GLY A CA 1
ATOM 1124 C C . GLY A 1 70 ? 3.365 5.100 -7.840 1.00 17.42 70 GLY A C 1
ATOM 1125 O O . GLY A 1 70 ? 3.987 5.129 -6.766 1.00 21.83 70 GLY A O 1
ATOM 1129 N N . VAL A 1 71 ? 3.164 6.167 -8.606 1.00 15.65 71 VAL A N 1
ATOM 1130 C CA . VAL A 1 71 ? 3.717 7.463 -8.230 1.00 14.32 71 VAL A CA 1
ATOM 1131 C C . VAL A 1 71 ? 2.636 8.395 -7.727 1.00 15.81 71 VAL A C 1
ATOM 1132 O O . VAL A 1 71 ? 1.463 8.285 -8.068 1.00 17.11 71 VAL A O 1
ATOM 1145 N N . VAL A 1 72 ? 3.089 9.336 -6.889 1.00 15.01 72 VAL A N 1
ATOM 1146 C CA . VAL A 1 72 ? 2.159 10.302 -6.302 1.00 14.22 72 VAL A CA 1
ATOM 1147 C C . VAL A 1 72 ? 2.231 11.632 -7.025 1.00 12.91 72 VAL A C 1
ATOM 1148 O O . VAL A 1 72 ? 1.403 12.504 -6.767 1.00 14.65 72 VAL A O 1
ATOM 1161 N N . SER A 1 73 ? 3.188 11.799 -7.946 1.00 12.64 73 SER A N 1
ATOM 1162 C CA . SER A 1 73 ? 3.346 13.040 -8.742 1.00 12.93 73 SER A CA 1
ATOM 1163 C C . SER A 1 73 ? 4.316 12.758 -9.866 1.00 12.86 73 SER A C 1
ATOM 1164 O O . SER A 1 73 ? 5.152 11.858 -9.744 1.00 13.55 73 SER A O 1
ATOM 1172 N N . VAL A 1 74 ? 4.252 13.583 -10.912 1.00 11.18 74 VAL A N 1
ATOM 1173 C CA . VAL A 1 74 ? 5.229 13.573 -11.989 1.00 11.82 74 VAL A CA 1
ATOM 1174 C C . VAL A 1 74 ? 5.806 14.981 -12.120 1.00 11.94 74 VAL A C 1
ATOM 1175 O O . VAL A 1 74 ? 5.060 15.940 -12.157 1.00 11.90 74 VAL A O 1
ATOM 1188 N N . LEU A 1 75 ? 7.130 15.097 -12.170 1.00 11.51 75 LEU A N 1
ATOM 1189 C CA . LEU A 1 75 ? 7.805 16.389 -12.223 1.00 10.77 75 LEU A CA 1
ATOM 1190 C C . LEU A 1 75 ? 8.391 16.615 -13.585 1.00 13.08 75 LEU A C 1
ATOM 1191 O O . LEU A 1 75 ? 9.072 15.736 -14.140 1.00 14.52 75 LEU A O 1
ATOM 1207 N N . GLY A 1 76 ? 8.165 17.795 -14.129 1.00 13.27 76 GLY A N 1
ATOM 1208 C CA . GLY A 1 76 ? 8.827 18.152 -15.387 1.00 13.58 76 GLY A CA 1
ATOM 12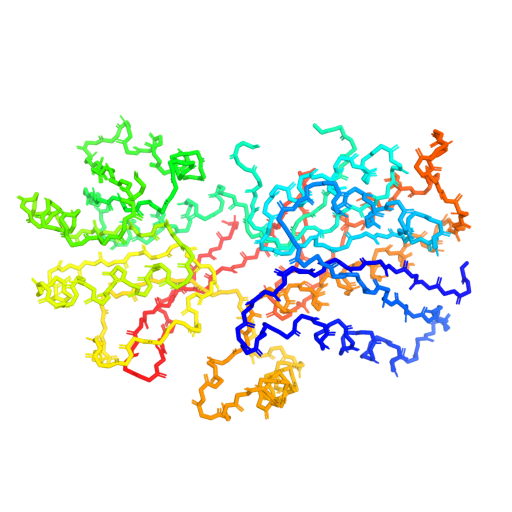09 C C . GLY A 1 76 ? 8.161 17.640 -16.646 1.00 13.18 76 GLY A C 1
ATOM 1210 O O . GLY A 1 76 ? 7.018 17.130 -16.618 1.00 14.28 76 GLY A O 1
ATOM 1214 N N . PRO A 1 77 ? 8.849 17.718 -17.781 1.00 14.19 77 PRO A N 1
ATOM 1215 C CA . PRO A 1 77 ? 10.217 18.212 -17.955 1.00 15.09 77 PRO A CA 1
ATOM 1216 C C . PRO A 1 77 ? 10.265 19.721 -17.888 1.00 15.85 77 PRO A C 1
ATOM 1217 O O . PRO A 1 77 ? 9.276 20.417 -18.110 1.00 15.97 77 PRO A O 1
ATOM 1228 N N . SER A 1 78 ? 11.463 20.266 -17.660 1.00 16.54 78 SER A N 1
ATOM 1229 C CA . SER A 1 78 ? 11.650 21.692 -17.486 1.00 16.42 78 SER A CA 1
ATOM 1230 C C . SER A 1 78 ? 11.734 22.533 -18.736 1.00 21.57 78 SER A C 1
ATOM 1231 O O . SER A 1 78 ? 11.451 23.742 -18.684 1.00 22.44 78 SER A O 1
ATOM 1239 N N . SER A 1 79 ? 12.137 21.956 -19.860 1.00 21.70 79 SER A N 1
ATOM 1240 C CA . SER A 1 79 ? 12.623 22.793 -20.981 1.00 23.45 79 SER A CA 1
ATOM 1241 C C . SER A 1 79 ? 12.100 22.284 -22.312 1.00 22.88 79 SER A C 1
ATOM 1242 O O . SER A 1 79 ? 12.733 22.469 -23.367 1.00 28.93 79 SER A O 1
ATOM 1250 N N . SER A 1 80 ? 10.900 21.734 -22.293 1.00 23.08 80 SER A N 1
ATOM 1251 C CA A SER A 1 80 ? 10.340 21.046 -23.408 0.50 24.42 80 SER A CA 1
ATOM 1252 C CA B SER A 1 80 ? 10.316 21.080 -23.443 0.50 23.49 80 SER A CA 1
ATOM 1253 C C . SER A 1 80 ? 8.832 21.260 -23.343 1.00 22.80 80 SER A C 1
ATOM 1254 O O . SER A 1 80 ? 8.120 20.409 -22.829 1.00 21.34 80 SER A O 1
ATOM 1269 N N . PRO A 1 81 ? 8.339 22.396 -23.811 1.00 20.77 81 PRO A N 1
ATOM 1270 C CA . PRO A 1 81 ? 6.934 22.754 -23.594 1.00 23.08 81 PRO A CA 1
ATOM 1271 C C . PRO A 1 81 ? 5.944 21.758 -24.193 1.00 21.86 81 PRO A C 1
ATOM 1272 O O . PRO A 1 81 ? 4.952 21.492 -23.525 1.00 23.08 81 PRO A O 1
ATOM 1283 N N . ALA A 1 82 ? 6.197 21.233 -25.386 1.00 24.10 82 ALA A N 1
ATOM 1284 C CA . ALA A 1 82 ? 5.253 20.306 -25.984 1.00 26.10 82 ALA A CA 1
ATOM 1285 C C . ALA A 1 82 ? 5.154 19.012 -25.157 1.00 21.10 82 ALA A C 1
ATOM 1286 O O . ALA A 1 82 ? 4.035 18.512 -24.923 1.00 21.79 82 ALA A O 1
ATOM 1293 N N . SER A 1 83 ? 6.305 18.524 -24.705 1.00 21.64 83 SER A N 1
ATOM 1294 C CA . SER A 1 83 ? 6.354 17.309 -23.891 1.00 22.05 83 SER A CA 1
ATOM 1295 C C . SER A 1 83 ? 5.670 17.593 -22.560 1.00 17.93 83 SER A C 1
ATOM 1296 O O . SER A 1 83 ? 4.915 16.737 -22.040 1.00 17.97 83 SER A O 1
ATOM 1304 N N . ALA A 1 84 ? 5.894 18.758 -21.970 1.00 18.31 84 ALA A N 1
ATOM 1305 C CA . ALA A 1 84 ? 5.245 19.040 -20.696 1.00 16.99 84 ALA A CA 1
ATOM 1306 C C . ALA A 1 84 ? 3.732 19.079 -20.861 1.00 15.85 84 ALA A C 1
ATOM 1307 O O . ALA A 1 84 ? 2.989 18.668 -19.943 1.00 16.30 84 ALA A O 1
ATOM 1314 N N . SER A 1 85 ? 3.236 19.580 -21.987 1.00 17.40 85 SER A N 1
ATOM 1315 C CA A SER A 1 85 ? 1.789 19.548 -22.235 0.56 19.66 85 SER A CA 1
ATOM 1316 C CA B SER A 1 85 ? 1.803 19.558 -22.312 0.44 18.82 85 SER A CA 1
ATOM 1317 C C . SER A 1 85 ? 1.238 18.135 -22.343 1.00 16.74 85 SER A C 1
ATOM 1318 O O . SER A 1 85 ? 0.150 17.860 -21.819 1.00 20.02 85 SER A O 1
ATOM 1333 N N . THR A 1 86 ? 1.971 17.238 -22.988 1.00 17.94 86 THR A N 1
ATOM 1334 C CA . THR A 1 86 ? 1.560 15.818 -23.094 1.00 16.64 86 THR A CA 1
ATOM 1335 C C . THR A 1 86 ? 1.525 15.180 -21.713 1.00 16.42 86 THR A C 1
ATOM 1336 O O . THR A 1 86 ? 0.555 14.473 -21.352 1.00 17.28 86 THR A O 1
ATOM 1347 N N . VAL A 1 87 ? 2.534 15.464 -20.908 1.00 14.69 87 VAL A N 1
ATOM 1348 C CA . VAL A 1 87 ? 2.564 15.002 -19.541 1.00 13.93 87 VAL A CA 1
ATOM 1349 C C . VAL A 1 87 ? 1.394 15.533 -18.745 1.00 14.36 87 VAL A C 1
ATOM 1350 O O . VAL A 1 87 ? 0.692 14.773 -18.046 1.00 14.45 87 VAL A O 1
ATOM 1363 N N . SER A 1 88 ? 1.091 16.827 -18.859 1.00 14.26 88 SER A N 1
ATOM 1364 C CA A SER A 1 88 ? -0.048 17.382 -18.120 0.75 15.92 88 SER A CA 1
ATOM 1365 C CA B SER A 1 88 ? -0.041 17.405 -18.147 0.25 16.74 88 SER A CA 1
ATOM 1366 C C . SER A 1 88 ? -1.352 16.702 -18.528 1.00 16.17 88 SER A C 1
ATOM 1367 O O . SER A 1 88 ? -2.221 16.401 -17.676 1.00 17.04 88 SER A O 1
ATOM 1382 N N . HIS A 1 89 ? -1.527 16.428 -19.816 1.00 16.38 89 HIS A N 1
ATOM 1383 C CA . HIS A 1 89 ? -2.759 15.809 -20.260 1.00 16.24 89 HIS A CA 1
ATOM 1384 C C . HIS A 1 89 ? -2.943 14.421 -19.667 1.00 16.89 89 HIS A C 1
ATOM 1385 O O . HIS A 1 89 ? -4.034 14.063 -19.177 1.00 16.29 89 HIS A O 1
ATOM 1398 N N . ILE A 1 90 ? -1.903 13.596 -19.742 1.00 14.70 90 ILE A N 1
ATOM 1399 C CA . ILE A 1 90 ? -1.992 12.221 -19.260 1.00 13.65 90 ILE A CA 1
ATOM 1400 C C . ILE A 1 90 ? -2.139 12.267 -17.750 1.00 12.54 90 ILE A C 1
ATOM 1401 O O . ILE A 1 90 ? -2.946 11.523 -17.181 1.00 13.98 90 ILE A O 1
ATOM 1417 N N . CYS A 1 91 ? -1.376 13.092 -17.046 1.00 13.99 91 CYS A N 1
ATOM 1418 C CA . CYS A 1 91 ? -1.540 13.227 -15.607 1.00 14.72 91 CYS A CA 1
ATOM 1419 C C . CYS A 1 91 ? -2.954 13.631 -15.269 1.00 13.84 91 CYS A C 1
ATOM 1420 O O . CYS A 1 91 ? -3.551 13.072 -14.309 1.00 14.78 91 CYS A O 1
ATOM 1428 N N . GLY A 1 92 ? -3.536 14.541 -16.021 1.00 15.97 92 GLY A N 1
ATOM 1429 C CA . GLY A 1 92 ? -4.909 14.953 -15.754 1.00 15.77 92 GLY A CA 1
ATOM 1430 C C . GLY A 1 92 ? -5.884 13.807 -15.945 1.00 17.76 92 GLY A C 1
ATOM 1431 O O . GLY A 1 92 ? -6.847 13.668 -15.165 1.00 19.35 92 GLY A O 1
ATOM 1435 N N . GLU A 1 93 ? -5.679 12.965 -16.951 1.00 16.62 93 GLU A N 1
ATOM 1436 C CA A GLU A 1 93 ? -6.666 11.933 -17.179 0.34 18.02 93 GLU A CA 1
ATOM 1437 C CA B GLU A 1 93 ? -6.589 11.860 -17.249 0.66 16.31 93 GLU A CA 1
ATOM 1438 C C . GLU A 1 93 ? -6.543 10.837 -16.119 1.00 17.30 93 GLU A C 1
ATOM 1439 O O . GLU A 1 93 ? -7.548 10.197 -15.801 1.00 18.80 93 GLU A O 1
ATOM 1462 N N . LYS A 1 94 ? -5.367 10.630 -15.527 1.00 14.31 94 LYS A N 1
ATOM 1463 C CA . LYS A 1 94 ? -5.187 9.620 -14.499 1.00 15.69 94 LYS A CA 1
ATOM 1464 C C . LYS A 1 94 ? -5.330 10.206 -13.088 1.00 15.23 94 LYS A C 1
ATOM 1465 O O . LYS A 1 94 ? -5.255 9.484 -12.078 1.00 17.03 94 LYS A O 1
ATOM 1484 N N . GLU A 1 95 ? -5.516 11.519 -12.992 1.00 14.48 95 GLU A N 1
ATOM 1485 C CA . GLU A 1 95 ? -5.597 12.246 -11.730 1.00 14.80 95 GLU A CA 1
ATOM 1486 C C . GLU A 1 95 ? -4.361 12.033 -10.874 1.00 15.92 95 GLU A C 1
ATOM 1487 O O . GLU A 1 95 ? -4.425 11.833 -9.662 1.00 17.35 95 GLU A O 1
ATOM 1499 N N . ILE A 1 96 ? -3.180 12.162 -11.509 1.00 14.26 96 ILE A N 1
ATOM 1500 C CA . ILE A 1 96 ? -1.911 12.228 -10.803 1.00 13.84 96 ILE A CA 1
ATOM 1501 C C . ILE A 1 96 ? -1.372 13.658 -10.934 1.00 15.53 96 ILE A C 1
ATOM 1502 O O . ILE A 1 96 ? -1.294 14.174 -12.050 1.00 15.86 96 ILE A O 1
ATOM 1518 N N . PRO A 1 97 ? -0.974 14.310 -9.833 1.00 13.49 97 PRO A N 1
ATOM 1519 C CA . PRO A 1 97 ? -0.475 15.678 -9.974 1.00 13.35 97 PRO A CA 1
ATOM 1520 C C . PRO A 1 97 ? 0.760 15.807 -10.873 1.00 13.53 97 PRO A C 1
ATOM 1521 O O . PRO A 1 97 ? 1.696 15.031 -10.791 1.00 13.79 97 PRO A O 1
ATOM 1532 N N . HIS A 1 98 ? 0.702 16.818 -11.729 1.00 12.34 98 HIS A N 1
ATOM 1533 C CA . HIS A 1 98 ? 1.853 17.209 -12.536 1.00 12.27 98 HIS A CA 1
ATOM 1534 C C . HIS A 1 98 ? 2.476 18.445 -11.892 1.00 12.07 98 HIS A C 1
ATOM 1535 O O . HIS A 1 98 ? 1.791 19.463 -11.682 1.00 13.08 98 HIS A O 1
ATOM 1548 N N . ILE A 1 99 ? 3.733 18.325 -11.532 1.00 11.29 99 ILE A N 1
ATOM 1549 C CA . ILE A 1 99 ? 4.461 19.433 -10.905 1.00 12.29 99 ILE A CA 1
ATOM 1550 C C . ILE A 1 99 ? 5.329 20.054 -11.979 1.00 11.73 99 ILE A C 1
ATOM 1551 O O . ILE A 1 99 ? 6.325 19.467 -12.417 1.00 12.63 99 ILE A O 1
ATOM 1567 N N . LYS A 1 100 ? 4.932 21.234 -12.444 1.00 12.96 100 LYS A N 1
ATOM 1568 C CA . LYS A 1 100 ? 5.606 21.891 -13.559 1.00 12.61 100 LYS A CA 1
ATOM 1569 C C . LYS A 1 100 ? 6.772 22.754 -13.057 1.00 13.17 100 LYS A C 1
ATOM 1570 O O . LYS A 1 100 ? 6.718 23.344 -11.954 1.00 13.13 100 LYS A O 1
ATOM 1589 N N . VAL A 1 101 ? 7.855 22.786 -13.831 1.00 13.89 101 VAL A N 1
ATOM 1590 C CA . VAL A 1 101 ? 9.074 23.499 -13.461 1.00 13.78 101 VAL A CA 1
ATOM 1591 C C . VAL A 1 101 ? 9.678 24.271 -14.612 1.00 15.82 101 VAL A C 1
ATOM 1592 O O . VAL A 1 101 ? 10.866 24.572 -14.606 1.00 20.86 101 VAL A O 1
ATOM 1605 N N . GLY A 1 102 ? 8.847 24.615 -15.575 1.00 15.96 102 GLY A N 1
ATOM 1606 C CA . GLY A 1 102 ? 9.306 25.469 -16.666 1.00 18.60 102 GLY A CA 1
ATOM 1607 C C . GLY A 1 102 ? 8.195 26.345 -17.150 1.00 20.22 102 GLY A C 1
ATOM 1608 O O . GLY A 1 102 ? 7.090 26.261 -16.620 1.00 21.35 102 GLY A O 1
ATOM 1612 N N . PRO A 1 103 ? 8.473 27.165 -18.159 1.00 20.73 103 PRO A N 1
ATOM 1613 C CA . PRO A 1 103 ? 7.575 28.247 -18.553 1.00 23.59 103 PRO A CA 1
ATOM 1614 C C . PRO A 1 103 ? 6.157 27.819 -18.869 1.00 27.70 103 PRO A C 1
ATOM 1615 O O . PRO A 1 103 ? 5.960 26.766 -19.415 1.00 28.29 103 PRO A O 1
ATOM 1626 N N . GLU A 1 104 ? 5.203 28.677 -18.505 1.00 38.09 104 GLU A N 1
ATOM 1627 C CA . GLU A 1 104 ? 3.786 28.463 -18.767 1.00 43.36 104 GLU A CA 1
ATOM 1628 C C . GLU A 1 104 ? 3.597 28.067 -20.247 1.00 47.21 104 GLU A C 1
ATOM 1629 O O . GLU A 1 104 ? 4.218 28.648 -21.141 1.00 43.27 104 GLU A O 1
ATOM 1641 N N . GLU A 1 105 ? 2.791 27.052 -20.513 1.00 57.68 105 GLU A N 1
ATOM 1642 C CA . GLU A 1 105 ? 2.588 26.655 -21.905 1.00 67.83 105 GLU A CA 1
ATOM 1643 C C . GLU A 1 105 ? 1.637 27.637 -22.567 1.00 59.61 105 GLU A C 1
ATOM 1644 O O . GLU A 1 105 ? 0.591 27.961 -22.002 1.00 63.71 105 GLU A O 1
ATOM 1656 N N . THR A 1 106 ? 2.005 28.098 -23.764 1.00 47.51 106 THR A N 1
ATOM 1657 C CA . THR A 1 106 ? 1.405 29.299 -24.337 1.00 40.69 106 THR A CA 1
ATOM 1658 C C . THR A 1 106 ? 0.956 29.155 -25.806 1.00 56.17 106 THR A C 1
ATOM 1659 O O . THR A 1 106 ? 1.787 29.119 -26.714 1.00 50.12 106 THR A O 1
ATOM 1670 N N . PRO A 1 107 ? -0.368 29.099 -26.047 1.00 55.97 107 PRO A N 1
ATOM 1671 C CA . PRO A 1 107 ? -1.456 29.148 -25.059 1.00 59.48 107 PRO A CA 1
ATOM 1672 C C . PRO A 1 107 ? -1.405 27.993 -24.064 1.00 53.18 107 PRO A C 1
ATOM 1673 O O . PRO A 1 107 ? -1.486 26.832 -24.481 1.00 57.89 107 PRO A O 1
ATOM 1684 N N . LEU A 1 112 ? -7.772 22.028 -19.888 1.00 179.46 112 LEU A N 1
ATOM 1685 C CA . LEU A 1 112 ? -7.297 21.207 -18.781 1.00 174.30 112 LEU A CA 1
ATOM 1686 C C . LEU A 1 112 ? -8.218 21.345 -17.576 1.00 166.04 112 LEU A C 1
ATOM 1687 O O . LEU A 1 112 ? -8.335 22.423 -16.996 1.00 162.82 112 LEU A O 1
ATOM 1690 N N . ARG A 1 113 ? -8.867 20.247 -17.202 1.00 160.55 113 ARG A N 1
ATOM 1691 C CA . ARG A 1 113 ? -9.803 20.246 -16.083 1.00 148.05 113 ARG A CA 1
ATOM 1692 C C . ARG A 1 113 ? -9.088 20.002 -14.754 1.00 120.47 113 ARG A C 1
ATOM 1693 O O . ARG A 1 113 ? -9.005 20.900 -13.914 1.00 120.67 113 ARG A O 1
ATOM 1697 N N . PHE A 1 114 ? -8.585 18.783 -14.567 1.00 84.57 114 PHE A N 1
ATOM 1698 C CA . PHE A 1 114 ? -7.822 18.438 -13.369 1.00 55.15 114 PHE A CA 1
ATOM 1699 C C . PHE A 1 114 ? -6.715 19.483 -13.187 1.00 53.48 114 PHE A C 1
ATOM 1700 O O . PHE A 1 114 ? -6.112 19.956 -14.151 1.00 62.35 114 PHE A O 1
ATOM 1717 N N . ALA A 1 115 ? -6.464 19.847 -11.940 1.00 42.14 115 ALA A N 1
ATOM 1718 C CA . ALA A 1 115 ? -5.537 2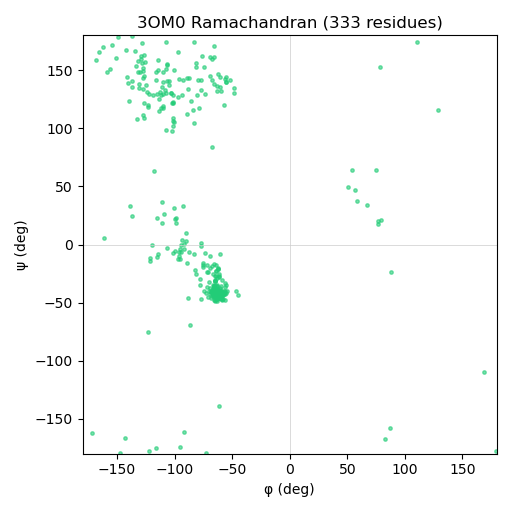0.922 -11.628 1.00 30.14 115 ALA A CA 1
ATOM 1719 C C . ALA A 1 115 ? -4.066 20.447 -11.646 1.00 47.36 115 ALA A C 1
ATOM 1720 O O . ALA A 1 115 ? -3.827 19.273 -11.424 1.00 33.06 115 ALA A O 1
ATOM 1727 N N . SER A 1 116 ? -3.101 21.342 -11.935 1.00 42.45 116 SER A N 1
ATOM 1728 C CA . SER A 1 116 ? -1.644 21.080 -11.739 1.00 40.15 116 SER A CA 1
ATOM 1729 C C . SER A 1 116 ? -1.075 22.234 -10.927 1.00 19.91 116 SER A C 1
ATOM 1730 O O . SER A 1 116 ? -1.800 23.174 -10.628 1.00 22.76 116 SER A O 1
ATOM 1738 N N . VAL A 1 117 ? 0.193 22.142 -10.521 1.00 18.83 117 VAL A N 1
ATOM 1739 C CA . VAL A 1 117 ? 0.851 23.338 -9.951 1.00 16.76 117 VAL A CA 1
ATOM 1740 C C . VAL A 1 117 ? 2.125 23.595 -10.704 1.00 16.11 117 VAL A C 1
ATOM 1741 O O . VAL A 1 117 ? 2.707 22.686 -11.306 1.00 16.88 117 VAL A O 1
ATOM 1754 N N . SER A 1 118 ? 2.610 24.831 -10.674 1.00 14.38 118 SER A N 1
ATOM 1755 C CA . SER A 1 118 ? 3.869 25.173 -11.290 1.00 13.43 118 SER A CA 1
ATOM 1756 C C . SER A 1 118 ? 4.770 25.966 -10.379 1.00 13.12 118 SER A C 1
ATOM 1757 O O . SER A 1 118 ? 4.325 26.932 -9.755 1.00 14.63 118 SER A O 1
ATOM 1765 N N . LEU A 1 119 ? 6.052 25.607 -10.306 1.00 11.44 119 LEU A N 1
ATOM 1766 C CA . LEU A 1 119 ? 7.016 26.393 -9.549 1.00 12.59 119 LEU A CA 1
ATOM 1767 C C . LEU A 1 119 ? 7.653 27.517 -10.362 1.00 11.21 119 LEU A C 1
ATOM 1768 O O . LEU A 1 119 ? 8.436 28.285 -9.811 1.00 11.73 119 LEU A O 1
ATOM 1784 N N . TYR A 1 120 ? 7.380 27.583 -11.673 1.00 12.60 120 TYR A N 1
ATOM 1785 C CA . TYR A 1 120 ? 8.017 28.581 -12.539 1.00 11.50 120 TYR A CA 1
ATOM 1786 C C . TYR A 1 120 ? 7.106 29.799 -12.590 1.00 13.37 120 TYR A C 1
ATOM 1787 O O . TYR A 1 120 ? 5.888 29.650 -12.628 1.00 13.43 120 TYR A O 1
ATOM 1805 N N . PRO A 1 121 ? 7.647 31.015 -12.586 1.00 12.60 121 PRO A N 1
ATOM 1806 C CA . PRO A 1 121 ? 6.756 32.186 -12.579 1.00 13.11 121 PRO A CA 1
ATOM 1807 C C . PRO A 1 121 ? 5.759 32.198 -13.737 1.00 13.45 121 PRO A C 1
ATOM 1808 O O . PRO A 1 121 ? 6.120 31.898 -14.874 1.00 15.52 121 PRO A O 1
ATOM 1819 N N . SER A 1 122 ? 4.549 32.644 -13.483 1.00 14.60 122 SER A N 1
ATOM 1820 C CA . SER A 1 122 ? 3.558 32.722 -14.530 1.00 13.99 122 SER A CA 1
ATOM 1821 C C . SER A 1 122 ? 3.929 33.780 -15.588 1.00 13.50 122 SER A C 1
ATOM 1822 O O . SER A 1 122 ? 4.726 34.687 -15.321 1.00 13.68 122 SER A O 1
ATOM 1830 N N . ASN A 1 123 ? 3.337 33.646 -16.770 1.00 14.70 123 ASN A N 1
ATOM 1831 C CA . ASN A 1 123 ? 3.540 34.640 -17.817 1.00 13.92 123 ASN A CA 1
ATOM 1832 C C . ASN A 1 123 ? 3.158 36.026 -17.321 1.00 13.47 123 ASN A C 1
ATOM 1833 O O . ASN A 1 123 ? 3.870 36.987 -17.597 1.00 14.68 123 ASN A O 1
ATOM 1844 N N . GLU A 1 124 ? 2.050 36.135 -16.598 1.00 14.35 124 GLU A N 1
ATOM 1845 C CA . GLU A 1 124 ? 1.586 37.420 -16.105 1.00 14.49 124 GLU A CA 1
ATOM 1846 C C . GLU A 1 124 ? 2.639 38.014 -15.170 1.00 15.33 124 GLU A C 1
ATOM 1847 O O . GLU A 1 124 ? 2.963 39.197 -15.234 1.00 15.76 124 GLU A O 1
ATOM 1859 N N . ASP A 1 125 ? 3.221 37.178 -14.302 1.00 14.48 125 ASP A N 1
ATOM 1860 C CA . ASP A 1 125 ? 4.240 37.662 -13.378 1.00 14.71 125 ASP A CA 1
ATOM 1861 C C . ASP A 1 125 ? 5.500 38.152 -14.116 1.00 12.29 125 ASP A C 1
ATOM 1862 O O . ASP A 1 125 ? 6.057 39.207 -13.731 1.00 13.99 125 ASP A O 1
ATOM 1871 N N . VAL A 1 126 ? 5.932 37.436 -15.129 1.00 12.89 126 VAL A N 1
ATOM 1872 C CA . VAL A 1 126 ? 7.076 37.895 -15.936 1.00 14.39 126 VAL A CA 1
ATOM 1873 C C . VAL A 1 126 ? 6.755 39.255 -16.583 1.00 14.02 126 VAL A C 1
ATOM 1874 O O . VAL A 1 126 ? 7.577 40.188 -16.524 1.00 13.55 126 VAL A O 1
ATOM 1887 N N . SER A 1 127 ? 5.552 39.402 -17.132 1.00 12.96 127 SER A N 1
ATOM 1888 C CA A SER A 1 127 ? 5.131 40.676 -17.724 0.55 14.11 127 SER A CA 1
ATOM 1889 C CA B SER A 1 127 ? 5.177 40.661 -17.723 0.45 12.83 127 SER A CA 1
ATOM 1890 C C . SER A 1 127 ? 5.154 41.784 -16.687 1.00 13.58 127 SER A C 1
ATOM 1891 O O . SER A 1 127 ? 5.632 42.904 -16.961 1.00 15.02 127 SER A O 1
ATOM 1906 N N . LEU A 1 128 ? 4.600 41.518 -15.515 1.00 13.67 128 LEU A N 1
ATOM 1907 C CA . LEU A 1 128 ? 4.557 42.518 -14.455 1.00 15.92 128 LEU A CA 1
ATOM 1908 C C . LEU A 1 128 ? 5.962 42.906 -13.978 1.00 12.87 128 LEU A C 1
ATOM 1909 O O . LEU A 1 128 ? 6.219 44.073 -13.668 1.00 15.46 128 LEU A O 1
ATOM 1925 N N . ALA A 1 129 ? 6.880 41.944 -13.902 1.00 14.06 129 ALA A N 1
ATOM 1926 C CA . ALA A 1 129 ? 8.254 42.240 -13.486 1.00 13.86 129 ALA A CA 1
ATOM 1927 C C . ALA A 1 129 ? 8.963 43.123 -14.514 1.00 13.41 129 ALA A C 1
ATOM 1928 O O . ALA A 1 129 ? 9.667 44.093 -14.157 1.00 15.33 129 ALA A O 1
ATOM 1935 N N . VAL A 1 130 ? 8.771 42.819 -15.781 1.00 13.54 130 VAL A N 1
ATOM 1936 C CA . VAL A 1 130 ? 9.309 43.652 -16.836 1.00 12.76 130 VAL A CA 1
ATOM 1937 C C . VAL A 1 130 ? 8.689 45.035 -16.754 1.00 13.51 130 VAL A C 1
ATOM 1938 O O . VAL A 1 130 ? 9.409 46.035 -16.849 1.00 14.42 130 VAL A O 1
ATOM 1951 N N . SER A 1 131 ? 7.384 45.120 -16.516 1.00 14.59 131 SER A N 1
ATOM 1952 C CA . SER A 1 131 ? 6.712 46.415 -16.438 1.00 16.35 131 SER A CA 1
ATOM 1953 C C . SER A 1 131 ? 7.245 47.191 -15.247 1.00 17.98 131 SER A C 1
ATOM 1954 O O . SER A 1 131 ? 7.267 48.443 -15.286 1.00 19.94 131 SER A O 1
ATOM 1962 N N . ARG A 1 132 ? 7.655 46.524 -14.171 1.00 16.10 132 ARG A N 1
ATOM 1963 C CA . ARG A 1 132 ? 8.211 47.226 -13.013 1.00 18.90 132 ARG A CA 1
ATOM 1964 C C . ARG A 1 132 ? 9.506 47.911 -13.410 1.00 18.15 132 ARG A C 1
ATOM 1965 O O . ARG A 1 132 ? 9.824 49.023 -12.955 1.00 20.14 132 ARG A O 1
ATOM 1986 N N . ILE A 1 133 ? 10.326 47.247 -14.203 1.00 16.51 133 ILE A N 1
ATOM 1987 C CA . ILE A 1 133 ? 11.573 47.859 -14.630 1.00 16.15 133 ILE A CA 1
ATOM 1988 C C . ILE A 1 133 ? 11.197 49.021 -15.565 1.00 16.22 133 ILE A C 1
ATOM 1989 O O . ILE A 1 133 ? 11.780 50.118 -15.449 1.00 18.07 133 ILE A O 1
ATOM 2005 N N . LEU A 1 134 ? 10.228 48.865 -16.444 1.00 16.87 134 LEU A N 1
ATOM 2006 C CA . LEU A 1 134 ? 9.833 49.964 -17.340 1.00 15.82 134 LEU A CA 1
ATOM 2007 C C . LEU A 1 134 ? 9.346 51.178 -16.552 1.00 21.43 134 LEU A C 1
ATOM 2008 O O . LEU A 1 134 ? 9.626 52.314 -16.965 1.00 21.44 134 LEU A O 1
ATOM 2024 N N . LYS A 1 135 ? 8.625 50.967 -15.452 1.00 19.28 135 LYS A N 1
ATOM 2025 C CA . LYS A 1 135 ? 8.193 52.074 -14.576 1.00 19.69 135 LYS A CA 1
ATOM 2026 C C . LYS A 1 135 ? 9.408 52.820 -14.086 1.00 22.18 135 LYS A C 1
ATOM 2027 O O . LYS A 1 135 ? 9.387 54.070 -14.029 1.00 24.88 135 LYS A O 1
ATOM 2046 N N . SER A 1 136 ? 10.466 52.108 -13.718 1.00 21.90 136 SER A N 1
ATOM 2047 C CA . SER A 1 136 ? 11.747 52.702 -13.274 1.00 23.17 136 SER A CA 1
ATOM 2048 C C . SER A 1 136 ? 12.410 53.563 -14.365 1.00 27.28 136 SER A C 1
ATOM 2049 O O . SER A 1 136 ? 13.146 54.506 -14.049 1.00 31.49 136 SER A O 1
ATOM 2057 N N . PHE A 1 137 ? 12.150 53.241 -1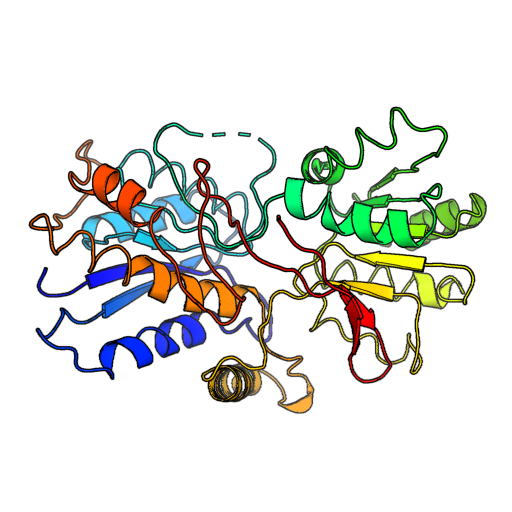5.637 1.00 20.78 137 PHE A N 1
ATOM 2058 C CA . PHE A 1 137 ? 12.638 53.982 -16.793 1.00 25.07 137 PHE A CA 1
ATOM 2059 C C . PHE A 1 137 ? 11.624 55.096 -17.182 1.00 21.13 137 PHE A C 1
ATOM 2060 O O . PHE A 1 137 ? 11.733 55.644 -18.283 1.00 30.39 137 PHE A O 1
ATOM 2077 N N . ASN A 1 138 ? 10.612 55.365 -16.361 1.00 20.85 138 ASN A N 1
ATOM 2078 C CA . ASN A 1 138 ? 9.577 56.352 -16.664 1.00 27.48 138 ASN A CA 1
ATOM 2079 C C . ASN A 1 138 ? 8.672 55.980 -17.832 1.00 31.63 138 ASN A C 1
ATOM 2080 O O . ASN A 1 138 ? 8.191 56.846 -18.577 1.00 28.44 138 ASN A O 1
ATOM 2091 N N . TYR A 1 139 ? 8.423 54.672 -17.966 1.00 24.72 139 TYR A N 1
ATOM 2092 C CA . TYR A 1 139 ? 7.464 54.148 -18.928 1.00 24.12 139 TYR A CA 1
ATOM 2093 C C . TYR A 1 139 ? 7.756 54.640 -20.330 1.00 23.49 139 TYR A C 1
ATOM 2094 O O . TYR A 1 139 ? 6.922 55.335 -20.940 1.00 23.68 139 TYR A O 1
ATOM 2112 N N . PRO A 1 140 ? 8.905 54.253 -20.870 1.00 19.73 140 PRO A N 1
ATOM 2113 C CA . PRO A 1 140 ? 9.247 54.666 -22.224 1.00 20.26 140 PRO A CA 1
ATOM 2114 C C . PRO A 1 140 ? 8.651 53.816 -23.331 1.00 16.87 140 PRO A C 1
ATOM 2115 O O . PRO A 1 140 ? 8.088 52.722 -23.086 1.00 19.86 140 PRO A O 1
ATOM 2126 N N . SER A 1 141 ? 8.851 54.250 -24.568 1.00 19.61 141 SER A N 1
ATOM 2127 C CA . SER A 1 141 ? 8.664 53.380 -25.730 1.00 18.25 141 SER A CA 1
ATOM 2128 C C . SER A 1 141 ? 9.776 52.346 -25.713 1.00 19.42 141 SER A C 1
ATOM 2129 O O . SER A 1 141 ? 10.820 52.546 -25.080 1.00 20.63 141 SER A O 1
ATOM 2137 N N . ALA A 1 142 ? 9.590 51.251 -26.441 1.00 16.63 142 ALA A N 1
ATOM 2138 C CA . ALA A 1 142 ? 10.549 50.143 -26.389 1.00 16.22 142 ALA A CA 1
ATOM 2139 C C . ALA A 1 142 ? 10.506 49.335 -27.663 1.00 15.45 142 ALA A C 1
ATOM 2140 O O . ALA A 1 142 ? 9.587 49.499 -28.499 1.00 15.14 142 ALA A O 1
ATOM 2147 N N . SER A 1 143 ? 11.445 48.394 -27.814 1.00 14.67 143 SER A N 1
ATOM 2148 C CA A SER A 1 143 ? 11.416 47.378 -28.840 0.65 14.84 143 SER A CA 1
ATOM 2149 C CA B SER A 1 143 ? 11.398 47.375 -28.850 0.35 17.27 143 SER A CA 1
ATOM 2150 C C . SER A 1 143 ? 11.424 46.044 -28.131 1.00 15.96 143 SER A C 1
ATOM 2151 O O . SER A 1 143 ? 12.032 45.943 -27.040 1.00 18.64 143 SER A O 1
ATOM 2166 N N . LEU A 1 144 ? 10.803 45.044 -28.721 1.00 14.64 144 LEU A N 1
ATOM 2167 C CA . LEU A 1 144 ? 10.790 43.709 -28.212 1.00 14.17 144 LEU A CA 1
ATOM 2168 C C . LEU A 1 144 ? 11.359 42.810 -29.277 1.00 16.27 144 LEU A C 1
ATOM 2169 O O . LEU A 1 144 ? 10.921 42.855 -30.441 1.00 17.85 144 LEU A O 1
ATOM 2185 N N . ILE A 1 145 ? 12.317 41.981 -28.892 1.00 14.80 145 ILE A N 1
ATOM 2186 C CA . ILE A 1 145 ? 12.932 40.957 -29.703 1.00 15.77 145 ILE A CA 1
ATOM 2187 C C . ILE A 1 145 ? 12.452 39.671 -29.142 1.00 16.49 145 ILE A C 1
ATOM 2188 O O . ILE A 1 145 ? 12.710 39.366 -27.974 1.00 17.82 145 ILE A O 1
ATOM 2204 N N . CYS A 1 146 ? 11.755 38.904 -29.973 1.00 17.27 146 CYS A N 1
ATOM 2205 C CA . CYS A 1 146 ? 11.207 37.593 -29.609 1.00 19.59 146 CYS A CA 1
ATOM 2206 C C . CYS A 1 146 ? 11.899 36.453 -30.332 1.00 20.71 146 CYS A C 1
ATOM 2207 O O . CYS A 1 146 ? 12.086 36.517 -31.531 1.00 21.87 146 CYS A O 1
ATOM 2214 N N . ALA A 1 147 ? 12.222 35.399 -29.603 1.00 18.10 147 ALA A N 1
ATOM 2215 C CA . ALA A 1 147 ? 12.750 34.200 -30.232 1.00 21.11 147 ALA A CA 1
ATOM 2216 C C . ALA A 1 147 ? 11.640 33.493 -30.981 1.00 26.70 147 ALA A C 1
ATOM 2217 O O . ALA A 1 147 ? 11.883 32.906 -32.030 1.00 31.41 147 ALA A O 1
ATOM 2224 N N . LYS A 1 148 ? 10.433 33.528 -30.422 1.00 21.23 148 LYS A N 1
ATOM 2225 C CA . LYS A 1 148 ? 9.267 32.829 -30.987 1.00 27.60 148 LYS A CA 1
ATOM 2226 C C . LYS A 1 148 ? 8.070 33.774 -31.084 1.00 30.88 148 LYS A C 1
ATOM 2227 O O . LYS A 1 148 ? 7.898 34.663 -30.268 1.00 25.63 148 LYS A O 1
ATOM 2246 N N . ALA A 1 149 ? 7.210 33.585 -32.075 1.00 34.08 149 ALA A N 1
ATOM 2247 C CA . ALA A 1 149 ? 6.076 34.495 -32.198 1.00 35.71 149 ALA A CA 1
ATOM 2248 C C . ALA A 1 149 ? 5.157 34.440 -30.954 1.00 34.27 149 ALA A C 1
ATOM 2249 O O . ALA A 1 149 ? 4.498 35.450 -30.591 1.00 29.95 149 ALA A O 1
ATOM 2256 N N . GLU A 1 150 ? 5.145 33.297 -30.267 1.00 27.99 150 GLU A N 1
ATOM 2257 C CA . GLU A 1 150 ? 4.285 33.143 -29.109 1.00 28.99 150 GLU A CA 1
ATOM 2258 C C . GLU A 1 150 ? 4.620 34.171 -28.021 1.00 25.59 150 GLU A C 1
ATOM 2259 O O . GLU A 1 150 ? 3.913 34.277 -27.021 1.00 26.32 150 GLU A O 1
ATOM 2271 N N . CYS A 1 151 ? 5.710 34.925 -28.189 1.00 24.06 151 CYS A N 1
ATOM 2272 C CA . CYS A 1 151 ? 6.059 35.948 -27.213 1.00 24.86 151 CYS A CA 1
ATOM 2273 C C . CYS A 1 151 ? 4.946 36.955 -26.995 1.00 24.19 151 CYS A C 1
ATOM 2274 O O . CYS A 1 151 ? 4.799 37.499 -25.907 1.00 23.17 151 CYS A O 1
ATOM 2281 N N . LEU A 1 152 ? 4.169 37.249 -28.031 1.00 22.10 152 LEU A N 1
ATOM 2282 C CA . LEU A 1 152 ? 3.093 38.219 -27.847 1.00 25.07 152 LEU A CA 1
ATOM 2283 C C . LEU A 1 152 ? 2.044 37.695 -26.861 1.00 27.78 152 LEU A C 1
ATOM 2284 O O . LEU A 1 152 ? 1.395 38.472 -26.149 1.00 26.26 152 LEU A O 1
ATOM 2300 N N . LEU A 1 153 ? 1.880 36.376 -26.839 1.00 24.50 153 LEU A N 1
ATOM 2301 C CA . LEU A 1 153 ? 0.996 35.726 -25.869 1.00 28.51 153 LEU A CA 1
ATOM 2302 C C . LEU A 1 153 ? 1.649 35.663 -24.515 1.00 25.60 153 LEU A C 1
ATOM 2303 O O . LEU A 1 153 ? 1.019 35.994 -23.526 1.00 21.31 153 LEU A O 1
ATOM 2319 N N . ARG A 1 154 ? 2.913 35.242 -24.447 1.00 20.01 154 ARG A N 1
ATOM 2320 C CA . ARG A 1 154 ? 3.581 35.158 -23.142 1.00 26.26 154 ARG A CA 1
ATOM 2321 C C . ARG A 1 154 ? 3.544 36.513 -22.476 1.00 18.71 154 ARG A C 1
ATOM 2322 O O . ARG A 1 154 ? 3.283 36.632 -21.290 1.00 21.88 154 ARG A O 1
ATOM 2343 N N . LEU A 1 155 ? 3.804 37.578 -23.246 1.00 17.78 155 LEU A N 1
ATOM 2344 C CA . LEU A 1 155 ? 3.860 38.903 -22.709 1.00 17.83 155 LEU A CA 1
ATOM 2345 C C . LEU A 1 155 ? 2.571 39.687 -22.975 1.00 15.45 155 LEU A C 1
ATOM 2346 O O . LEU A 1 155 ? 2.578 40.908 -22.999 1.00 16.13 155 LEU A O 1
ATOM 2362 N N . GLU A 1 156 ? 1.456 38.989 -23.028 1.00 16.52 156 GLU A N 1
ATOM 2363 C CA . GLU A 1 156 ? 0.179 39.649 -23.321 1.00 16.16 156 GLU A CA 1
ATOM 2364 C C . GLU A 1 156 ? -0.151 40.786 -22.367 1.00 18.95 156 GLU A C 1
ATOM 2365 O O . GLU A 1 156 ? -0.669 41.806 -22.798 1.00 18.35 156 GLU A O 1
ATOM 2377 N N . GLU A 1 157 ? 0.171 40.690 -21.088 1.00 18.35 157 GLU A N 1
ATOM 2378 C CA A GLU A 1 157 ? -0.148 41.759 -20.169 0.55 18.48 157 GLU A CA 1
ATOM 2379 C CA B GLU A 1 157 ? -0.089 41.773 -20.125 0.45 20.73 157 GLU A CA 1
ATOM 2380 C C . GLU A 1 157 ? 0.616 43.039 -20.542 1.00 20.02 157 GLU A C 1
ATOM 2381 O O . GLU A 1 157 ? 0.055 44.141 -20.524 1.00 20.63 157 GLU A O 1
ATOM 2404 N N A LEU A 1 158 ? 1.894 42.899 -20.840 0.57 19.44 158 LEU A N 1
ATOM 2405 N N B LEU A 1 158 ? 1.881 42.862 -20.902 0.43 19.58 158 LEU A N 1
ATOM 2406 C CA A LEU A 1 158 ? 2.675 44.051 -21.228 0.57 18.77 158 LEU A CA 1
ATOM 2407 C CA B LEU A 1 158 ? 2.765 43.944 -21.303 0.43 18.29 158 LEU A CA 1
ATOM 2408 C C A LEU A 1 158 ? 2.198 44.573 -22.595 0.57 14.48 158 LEU A C 1
ATOM 2409 C C B LEU A 1 158 ? 2.329 44.548 -22.634 0.43 17.44 158 LEU A C 1
ATOM 2410 O O A LEU A 1 158 ? 2.069 45.775 -22.767 0.57 17.99 158 LEU A O 1
ATOM 2411 O O B LEU A 1 158 ? 2.375 45.762 -22.844 0.43 15.88 158 LEU A O 1
ATOM 2442 N N . VAL A 1 159 ? 1.942 43.672 -23.540 1.00 16.16 159 VAL A N 1
ATOM 2443 C CA . VAL A 1 159 ? 1.501 44.086 -24.864 1.00 16.52 159 VAL A CA 1
ATOM 2444 C C . VAL A 1 159 ? 0.199 44.870 -24.766 1.00 15.22 159 VAL A C 1
ATOM 2445 O O . VAL A 1 159 ? 0.077 45.943 -25.393 1.00 16.89 159 VAL A O 1
ATOM 2459 N N . ARG A 1 160 ? -0.748 44.396 -23.991 1.00 15.69 160 ARG A N 1
ATOM 2460 C CA A ARG A 1 160 ? -2.012 45.107 -23.798 0.49 18.54 160 ARG A CA 1
ATOM 2461 C CA B ARG A 1 160 ? -2.001 45.113 -23.824 0.51 18.81 160 ARG A CA 1
ATOM 2462 C C . ARG A 1 160 ? -1.786 46.491 -23.205 1.00 18.74 160 ARG A C 1
ATOM 2463 O O . ARG A 1 160 ? -2.467 47.448 -23.570 1.00 20.06 160 ARG A O 1
ATOM 2504 N N . GLY A 1 161 ? -0.803 46.622 -22.310 1.00 19.93 161 GLY A N 1
ATOM 2505 C CA . GLY A 1 161 ? -0.499 47.922 -21.736 1.00 18.98 161 GLY A CA 1
ATOM 2506 C C . GLY A 1 161 ? 0.027 48.884 -22.775 1.00 17.57 161 GLY A C 1
ATOM 2507 O O . GLY A 1 161 ? -0.410 50.037 -22.833 1.00 19.72 161 GLY A O 1
ATOM 2511 N N . PHE A 1 162 ? 0.958 48.430 -23.620 1.00 15.96 162 PHE A N 1
ATOM 2512 C CA . PHE A 1 162 ? 1.448 49.293 -24.688 1.00 14.90 162 PHE A CA 1
ATOM 2513 C C . PHE A 1 162 ? 0.364 49.646 -25.700 1.00 17.26 162 PHE A C 1
ATOM 2514 O O . PHE A 1 162 ? 0.413 50.714 -26.273 1.00 16.99 162 PHE A O 1
ATOM 2531 N N . LEU A 1 163 ? -0.592 48.753 -25.937 1.00 15.48 163 LEU A N 1
ATOM 2532 C CA . LEU A 1 163 ? -1.607 48.987 -26.943 1.00 16.86 163 LEU A CA 1
ATOM 2533 C C . LEU A 1 163 ? -2.502 50.135 -26.556 1.00 20.61 163 LEU A C 1
ATOM 2534 O O . LEU A 1 163 ? -3.109 50.750 -27.417 1.00 20.16 163 LEU A O 1
ATOM 2550 N N . ILE A 1 164 ? -2.630 50.415 -25.261 1.00 19.88 164 ILE A N 1
ATOM 2551 C CA . ILE A 1 164 ? -3.501 51.526 -24.833 1.00 18.78 164 ILE A CA 1
ATOM 2552 C C . ILE A 1 164 ? -2.711 52.772 -24.355 1.00 24.80 164 ILE A C 1
ATOM 2553 O O . ILE A 1 164 ? -3.285 53.827 -24.072 1.00 27.73 164 ILE A O 1
ATOM 2569 N N . SER A 1 165 ? -1.399 52.693 -24.319 1.00 23.37 165 SER A N 1
ATOM 2570 C CA A SER A 1 165 ? -0.552 53.783 -23.849 0.60 22.07 165 SER A CA 1
ATOM 2571 C CA B SER A 1 165 ? -0.615 53.824 -23.839 0.40 22.88 165 SER A CA 1
ATOM 2572 C C . SER A 1 165 ? -0.103 54.685 -24.984 1.00 27.70 165 SER A C 1
ATOM 2573 O O . SER A 1 165 ? -0.128 54.295 -26.128 1.00 27.80 165 SER A O 1
ATOM 2588 N N . LYS A 1 166 ? 0.372 55.886 -24.662 1.00 25.35 166 LYS A N 1
ATOM 2589 C CA . LYS A 1 166 ? 0.919 56.762 -25.696 1.00 26.89 166 LYS A CA 1
ATOM 2590 C C . LYS A 1 166 ? 2.240 56.237 -26.254 1.00 24.75 166 LYS A C 1
ATOM 2591 O O . LYS A 1 166 ? 2.643 56.591 -27.363 1.00 31.79 166 LYS A O 1
ATOM 2610 N N . GLU A 1 167 ? 2.903 55.363 -25.516 1.00 21.83 167 GLU A N 1
ATOM 2611 C CA . GLU A 1 167 ? 4.179 54.819 -25.953 1.00 22.44 167 GLU A CA 1
ATOM 2612 C C . GLU A 1 167 ? 4.039 53.682 -26.939 1.00 19.90 167 GLU A C 1
ATOM 2613 O O . GLU A 1 167 ? 3.030 53.004 -26.978 1.00 22.43 167 GLU A O 1
ATOM 2625 N N . THR A 1 168 ? 5.092 53.483 -27.714 1.00 18.27 168 THR A N 1
ATOM 2626 C CA . THR A 1 168 ? 5.104 52.474 -28.749 1.00 18.42 168 THR A CA 1
ATOM 2627 C C . THR A 1 168 ? 5.969 51.283 -28.372 1.00 15.50 168 THR A C 1
ATOM 2628 O O . THR A 1 168 ? 6.915 51.395 -27.567 1.00 16.48 168 THR A O 1
ATOM 2639 N N . LEU A 1 169 ? 5.628 50.167 -28.988 1.00 15.16 169 LEU A N 1
ATOM 2640 C CA . LEU A 1 169 ? 6.410 48.920 -28.862 1.00 15.78 169 LEU A CA 1
ATOM 2641 C C . LEU A 1 169 ? 6.616 48.324 -30.215 1.00 16.05 169 LEU A C 1
ATOM 2642 O O . LEU A 1 169 ? 5.677 47.880 -30.848 1.00 18.61 169 LEU A O 1
ATOM 2658 N N A SER A 1 170 ? 7.842 48.349 -30.705 0.35 18.18 170 SER A N 1
ATOM 2659 N N B SER A 1 170 ? 7.858 48.260 -30.664 0.28 16.84 170 SER A N 1
ATOM 2660 N N C SER A 1 170 ? 7.856 48.228 -30.661 0.37 14.43 170 SER A N 1
ATOM 2661 C CA A SER A 1 170 ? 8.132 47.616 -31.909 0.35 15.96 170 SER A CA 1
ATOM 2662 C CA B SER A 1 170 ? 8.174 47.662 -31.950 0.28 17.19 170 SER A CA 1
ATOM 2663 C CA C SER A 1 170 ? 8.174 47.695 -31.978 0.37 17.37 170 SER A CA 1
ATOM 2664 C C A SER A 1 170 ? 8.358 46.188 -31.494 0.35 17.99 170 SER A C 1
ATOM 2665 C C B SER A 1 170 ? 8.640 46.239 -31.758 0.28 16.32 170 SER A C 1
ATOM 2666 C C C SER A 1 170 ? 8.663 46.271 -31.810 0.37 14.65 170 SER A C 1
ATOM 2667 O O A SER A 1 170 ? 8.838 45.893 -30.414 0.35 16.63 170 SER A O 1
ATOM 2668 O O B SER A 1 170 ? 9.657 46.016 -31.114 0.28 19.78 170 SER A O 1
ATOM 2669 O O C SER A 1 170 ? 9.720 46.091 -31.200 0.37 13.89 170 SER A O 1
ATOM 2691 N N . VAL A 1 171 ? 7.901 45.286 -32.319 1.00 18.26 171 VAL A N 1
ATOM 2692 C CA . VAL A 1 171 ? 8.125 43.897 -32.085 1.00 15.68 171 VAL A CA 1
ATOM 2693 C C . VAL A 1 171 ? 8.779 43.245 -33.275 1.00 20.04 171 VAL A C 1
ATOM 2694 O O . VAL A 1 171 ? 8.300 43.419 -34.418 1.00 25.85 171 VAL A O 1
ATOM 2709 N N . ARG A 1 172 ? 9.811 42.431 -33.062 1.00 20.33 172 ARG A N 1
ATOM 2710 C CA . ARG A 1 172 ? 10.523 41.780 -34.147 1.00 24.70 172 ARG A CA 1
ATOM 2711 C C . ARG A 1 172 ? 10.859 40.375 -33.730 1.00 19.14 172 ARG A C 1
ATOM 2712 O O . ARG A 1 172 ? 11.268 40.155 -32.586 1.00 21.01 172 ARG A O 1
ATOM 2733 N N . MET A 1 173 ? 10.724 39.410 -34.645 1.00 24.95 173 MET A N 1
ATOM 2734 C CA . MET A 1 173 ? 10.936 38.012 -34.335 1.00 23.20 173 MET A CA 1
ATOM 2735 C C . MET A 1 173 ? 12.188 37.535 -35.003 1.00 26.18 173 MET A C 1
ATOM 2736 O O . MET A 1 173 ? 12.429 37.830 -36.170 1.00 30.47 173 MET A O 1
ATOM 2750 N N . LEU A 1 174 ? 12.948 36.728 -34.293 1.00 24.69 174 LEU A N 1
ATOM 2751 C CA . LEU A 1 174 ? 14.149 36.155 -34.847 1.00 33.11 174 LEU A CA 1
ATOM 2752 C C . LEU A 1 174 ? 13.699 35.164 -35.915 1.00 40.53 174 LEU A C 1
ATOM 2753 O O . LEU A 1 174 ? 14.308 35.079 -36.981 1.00 51.29 174 LEU A O 1
ATOM 2769 N N . ASP A 1 175 ? 12.595 34.469 -35.654 1.00 46.48 175 ASP A N 1
ATOM 2770 C CA . ASP A 1 175 ? 12.000 33.567 -36.648 1.00 69.65 175 ASP A CA 1
ATOM 2771 C C . ASP A 1 175 ? 11.440 34.365 -37.829 1.00 73.43 175 ASP A C 1
ATOM 2772 O O . ASP A 1 175 ? 11.137 33.808 -38.884 1.00 79.56 175 ASP A O 1
ATOM 2781 N N . SER A 1 177 ? 15.472 34.072 -39.023 1.00 102.41 177 SER A N 1
ATOM 2782 C CA . SER A 1 177 ? 15.433 32.877 -38.188 1.00 104.26 177 SER A CA 1
ATOM 2783 C C . SER A 1 177 ? 16.838 32.427 -37.796 1.00 109.23 177 SER A C 1
ATOM 2784 O O . SER A 1 177 ? 17.006 31.383 -37.163 1.00 110.85 177 SER A O 1
ATOM 2791 N N . ARG A 1 178 ? 17.842 33.221 -38.162 1.00 109.67 178 ARG A N 1
ATOM 2792 C CA . ARG A 1 178 ? 19.238 32.829 -37.983 1.00 113.33 178 ARG A CA 1
ATOM 2793 C C . ARG A 1 178 ? 20.047 33.827 -37.153 1.00 105.15 178 ARG A C 1
ATOM 2794 O O . ARG A 1 178 ? 20.354 33.577 -35.988 1.00 110.05 178 ARG A O 1
ATOM 2815 N N . ASP A 1 179 ? 20.393 34.953 -37.769 1.00 85.71 179 ASP A N 1
ATOM 2816 C CA . ASP A 1 179 ? 21.258 35.952 -37.152 1.00 70.03 179 ASP A CA 1
ATOM 2817 C C . ASP A 1 179 ? 20.466 37.226 -36.844 1.00 51.73 179 ASP A C 1
ATOM 2818 O O . ASP A 1 179 ? 19.786 37.757 -37.718 1.00 48.44 179 ASP A O 1
ATOM 2827 N N . PRO A 1 180 ? 20.542 37.719 -35.595 1.00 36.26 180 PRO A N 1
ATOM 2828 C CA . PRO A 1 180 ? 19.729 38.884 -35.248 1.00 34.35 180 PRO A CA 1
ATOM 2829 C C . PRO A 1 180 ? 20.254 40.220 -35.751 1.00 29.86 180 PRO A C 1
ATOM 2830 O O . PRO A 1 180 ? 19.625 41.228 -35.494 1.00 30.98 180 PRO A O 1
ATOM 2841 N N . THR A 1 181 ? 21.369 40.232 -36.466 1.00 30.43 181 THR A N 1
ATOM 2842 C CA . THR A 1 181 ? 21.982 41.491 -36.854 1.00 32.57 181 THR A CA 1
ATOM 2843 C C . THR A 1 181 ? 21.039 42.409 -37.640 1.00 31.04 181 THR A C 1
ATOM 2844 O O . THR A 1 181 ? 20.913 43.577 -37.301 1.00 29.38 181 THR A O 1
ATOM 2855 N N . PRO A 1 182 ? 20.347 41.879 -38.659 1.00 34.79 182 PRO A N 1
ATOM 2856 C CA . PRO A 1 182 ? 19.468 42.776 -39.420 1.00 36.36 182 PRO A CA 1
ATOM 2857 C C . PRO A 1 182 ? 18.325 43.310 -38.559 1.00 31.65 182 PRO A C 1
ATOM 2858 O O . PRO A 1 182 ? 17.849 44.415 -38.734 1.00 30.53 182 PRO A O 1
ATOM 2869 N N . LEU A 1 183 ? 17.894 42.504 -37.603 1.00 33.85 183 LEU A N 1
ATOM 2870 C CA . LEU A 1 183 ? 16.842 42.911 -36.694 1.00 32.23 183 LEU A CA 1
ATOM 2871 C C . LEU A 1 183 ? 17.311 44.068 -35.808 1.00 25.50 183 LEU A C 1
ATOM 2872 O O . LEU A 1 183 ? 16.629 45.069 -35.626 1.00 25.12 183 LEU A O 1
ATOM 2888 N N . LEU A 1 184 ? 18.526 43.947 -35.291 1.00 23.29 184 LEU A N 1
ATOM 2889 C CA . LEU A 1 184 ? 19.103 44.951 -34.429 1.00 23.31 184 LEU A CA 1
ATOM 2890 C C . LEU A 1 184 ? 19.357 46.256 -35.190 1.00 21.45 184 LEU A C 1
ATOM 2891 O O . LEU A 1 184 ? 19.220 47.354 -34.643 1.00 20.93 184 LEU A O 1
ATOM 2907 N N . LYS A 1 185 ? 19.723 46.128 -36.466 1.00 24.74 185 LYS A N 1
ATOM 2908 C CA . LYS A 1 185 ? 19.928 47.332 -37.276 1.00 30.39 185 LYS A CA 1
ATOM 2909 C C . LYS A 1 185 ? 18.618 48.094 -37.467 1.00 22.15 185 LYS A C 1
ATOM 2910 O O . LYS A 1 185 ? 18.601 49.302 -37.459 1.00 25.83 185 LYS A O 1
ATOM 2929 N N . GLU A 1 186 ? 17.512 47.378 -37.598 1.00 23.65 186 GLU A N 1
ATOM 2930 C CA . GLU A 1 186 ? 16.232 48.075 -37.680 1.00 29.55 186 GLU A CA 1
ATOM 2931 C C . GLU A 1 186 ? 15.906 48.758 -36.365 1.00 21.83 186 GLU A C 1
ATOM 2932 O O . GLU A 1 186 ? 15.437 49.882 -36.333 1.00 23.35 186 GLU A O 1
ATOM 2944 N N . ILE A 1 187 ? 16.144 48.074 -35.243 1.00 22.28 187 ILE A N 1
ATOM 2945 C CA . ILE A 1 187 ? 15.929 48.726 -33.965 1.00 20.80 187 ILE A CA 1
ATOM 2946 C C . ILE A 1 187 ? 16.786 49.986 -33.812 1.00 21.50 187 ILE A C 1
ATOM 2947 O O . ILE A 1 187 ? 16.338 51.016 -33.352 1.00 20.94 187 ILE A O 1
ATOM 2963 N N . ARG A 1 188 ? 18.033 49.909 -34.261 1.00 21.85 188 ARG A N 1
ATOM 2964 C CA . ARG A 1 188 ? 18.919 51.043 -34.170 1.00 23.96 188 ARG A CA 1
ATOM 2965 C C . ARG A 1 188 ? 18.348 52.241 -34.935 1.00 22.50 188 ARG A C 1
ATOM 2966 O O . ARG A 1 188 ? 18.398 53.361 -34.464 1.00 23.92 188 ARG A O 1
ATOM 2987 N N . ASP A 1 189 ? 17.750 51.965 -36.080 1.00 23.28 189 ASP A N 1
ATOM 2988 C CA . ASP A 1 189 ? 17.232 53.046 -36.913 1.00 27.31 189 ASP A CA 1
ATOM 2989 C C . ASP A 1 189 ? 16.006 53.682 -36.265 1.00 33.45 189 ASP A C 1
ATOM 2990 O O . ASP A 1 189 ? 15.676 54.837 -36.546 1.00 34.32 189 ASP A O 1
ATOM 2999 N N . ASP A 1 190 ? 15.314 52.940 -35.406 1.00 27.25 190 ASP A N 1
ATOM 3000 C CA . ASP A 1 190 ? 14.165 53.497 -34.717 1.00 33.01 190 ASP A CA 1
ATOM 3001 C C . ASP A 1 190 ? 14.582 54.438 -33.621 1.00 25.38 190 ASP A C 1
ATOM 3002 O O . ASP A 1 190 ? 13.791 55.266 -33.155 1.00 27.81 190 ASP A O 1
ATOM 3011 N N . LYS A 1 191 ? 15.843 54.324 -33.184 1.00 23.93 191 LYS A N 1
ATOM 3012 C CA . LYS A 1 191 ? 16.392 55.234 -32.212 1.00 25.57 191 LYS A CA 1
ATOM 3013 C C . LYS A 1 191 ? 15.621 55.256 -30.901 1.00 26.08 191 LYS A C 1
ATOM 3014 O O . LYS A 1 191 ? 15.480 56.271 -30.257 1.00 27.60 191 LYS A O 1
ATOM 3033 N N . VAL A 1 192 ? 15.156 54.080 -30.489 1.00 20.93 192 VAL A N 1
ATOM 3034 C CA . VAL A 1 192 ? 14.543 53.901 -29.179 1.00 19.87 192 VAL A CA 1
ATOM 3035 C C . VAL A 1 192 ? 15.534 53.174 -28.226 1.00 16.75 192 VAL A C 1
ATOM 3036 O O . VAL A 1 192 ? 16.197 52.236 -28.647 1.00 19.86 192 VAL A O 1
ATOM 3049 N N . SER A 1 193 ? 15.609 53.641 -26.993 1.00 16.87 193 SER A N 1
ATOM 3050 C CA . SER A 1 193 ? 16.617 53.154 -26.024 1.00 15.19 193 SER A CA 1
ATOM 3051 C C . SER A 1 193 ? 16.349 51.763 -25.499 1.00 16.86 193 SER A C 1
ATOM 3052 O O . SER A 1 193 ? 17.294 50.987 -25.355 1.00 17.38 193 SER A O 1
ATOM 3060 N N . THR A 1 194 ? 15.105 51.423 -25.181 1.00 15.10 194 THR A N 1
ATOM 3061 C CA . THR A 1 194 ? 14.848 50.241 -24.340 1.00 14.40 194 THR A CA 1
ATOM 3062 C C . THR A 1 194 ? 14.520 49.044 -25.193 1.00 13.71 194 THR A C 1
ATOM 3063 O O . THR A 1 194 ? 13.639 49.142 -26.075 1.00 15.02 194 THR A O 1
ATOM 3074 N N . ILE A 1 195 ? 15.232 47.931 -24.999 1.00 13.46 195 ILE A N 1
ATOM 3075 C CA . ILE A 1 195 ? 15.119 46.718 -25.781 1.00 13.27 195 ILE A CA 1
ATOM 3076 C C . ILE A 1 195 ? 14.802 45.602 -24.825 1.00 11.84 195 ILE A C 1
ATOM 3077 O O . ILE A 1 195 ? 15.582 45.344 -23.889 1.00 12.61 195 ILE A O 1
ATOM 3093 N N . ILE A 1 196 ? 13.663 44.942 -25.023 1.00 13.04 196 ILE A N 1
ATOM 3094 C CA . ILE A 1 196 ? 13.259 43.800 -24.213 1.00 11.55 196 ILE A CA 1
ATOM 3095 C C . ILE A 1 196 ? 13.577 42.562 -25.043 1.00 12.27 196 ILE A C 1
ATOM 3096 O O . ILE A 1 196 ? 13.202 42.482 -26.223 1.00 14.05 196 ILE A O 1
ATOM 3112 N N . ILE A 1 197 ? 14.290 41.613 -24.445 1.00 12.04 197 ILE A N 1
ATOM 3113 C CA . ILE A 1 197 ? 14.643 40.370 -25.128 1.00 13.60 197 ILE A CA 1
ATOM 3114 C C . ILE A 1 197 ? 13.930 39.230 -24.462 1.00 13.24 197 ILE A C 1
ATOM 3115 O O . ILE A 1 197 ? 14.177 38.925 -23.297 1.00 13.71 197 ILE A O 1
ATOM 3131 N N . ASP A 1 198 ? 13.022 38.592 -25.206 1.00 14.99 198 ASP A N 1
ATOM 3132 C CA . ASP A 1 198 ? 12.300 37.399 -24.748 1.00 15.48 198 ASP A CA 1
ATOM 3133 C C . ASP A 1 198 ? 12.845 36.208 -25.492 1.00 15.92 198 ASP A C 1
ATOM 3134 O O . ASP A 1 198 ? 12.425 35.917 -26.609 1.00 17.60 198 ASP A O 1
ATOM 3143 N N . ALA A 1 199 ? 13.745 35.483 -24.857 1.00 15.75 199 ALA A N 1
ATOM 3144 C CA . ALA A 1 199 ? 14.397 34.339 -25.472 1.00 15.96 199 ALA A CA 1
ATOM 3145 C C . ALA A 1 199 ? 15.063 33.559 -24.359 1.00 18.93 199 ALA A C 1
ATOM 3146 O O . ALA A 1 199 ? 15.223 34.053 -23.249 1.00 19.87 199 ALA A O 1
ATOM 3153 N N . ASN A 1 200 ? 15.463 32.321 -24.649 1.00 17.90 200 ASN A N 1
ATOM 3154 C CA . ASN A 1 200 ? 16.213 31.591 -23.639 1.00 16.92 200 ASN A CA 1
ATOM 3155 C C . ASN A 1 200 ? 17.620 32.136 -23.493 1.00 20.03 200 ASN A C 1
ATOM 3156 O O . ASN A 1 200 ? 17.999 33.089 -24.175 1.00 18.42 200 ASN A O 1
ATOM 3166 N N . ALA A 1 201 ? 18.429 31.548 -22.616 1.00 21.11 201 ALA A N 1
ATOM 3167 C CA . ALA A 1 201 ? 19.684 32.167 -22.259 1.00 19.83 201 ALA A CA 1
ATOM 3168 C C . ALA A 1 201 ? 20.644 32.210 -23.428 1.00 19.41 201 ALA A C 1
ATOM 3169 O O . ALA A 1 201 ? 21.332 33.205 -23.619 1.00 19.53 201 ALA A O 1
ATOM 3176 N N . SER A 1 202 ? 20.724 31.146 -24.220 1.00 19.79 202 SER A N 1
ATOM 3177 C CA . SER A 1 202 ? 21.717 31.111 -25.280 1.00 20.35 202 SER A CA 1
ATOM 3178 C C . SER A 1 202 ? 21.380 32.087 -26.406 1.00 18.96 202 SER A C 1
ATOM 3179 O O . SER A 1 202 ? 22.276 32.771 -26.935 1.00 20.27 202 SER A O 1
ATOM 3187 N N . ILE A 1 203 ? 20.088 32.171 -26.750 1.00 20.03 203 ILE A N 1
ATOM 3188 C CA . ILE A 1 203 ? 19.646 33.105 -27.771 1.00 17.74 203 ILE A CA 1
ATOM 3189 C C . ILE A 1 203 ? 19.814 34.548 -27.243 1.00 17.50 203 ILE A C 1
ATOM 3190 O O . ILE A 1 203 ? 20.256 35.426 -27.983 1.00 18.71 203 ILE A O 1
ATOM 3206 N N . SER A 1 204 ? 19.500 34.777 -25.961 1.00 16.22 204 SER A N 1
ATOM 3207 C CA . SER A 1 204 ? 19.708 36.112 -25.409 1.00 17.35 204 SER A CA 1
ATOM 3208 C C . SER A 1 204 ? 21.153 36.535 -25.460 1.00 18.63 204 SER A C 1
ATOM 3209 O O . SER A 1 204 ? 21.452 37.689 -25.746 1.00 18.23 204 SER A O 1
ATOM 3217 N N . HIS A 1 205 ? 22.072 35.616 -25.177 1.00 18.19 205 HIS A N 1
ATOM 3218 C CA A HIS A 1 205 ? 23.491 35.907 -25.258 0.62 17.82 205 HIS A CA 1
ATOM 3219 C CA B HIS A 1 205 ? 23.492 35.910 -25.258 0.38 18.74 205 HIS A CA 1
ATOM 3220 C C . HIS A 1 205 ? 23.870 36.280 -26.686 1.00 18.37 205 HIS A C 1
ATOM 3221 O O . HIS A 1 205 ? 24.608 37.218 -26.909 1.00 20.96 205 HIS A O 1
ATOM 3246 N N . LEU A 1 206 ? 23.364 35.524 -27.649 1.00 19.17 206 LEU A N 1
ATOM 3247 C CA . LEU A 1 206 ? 23.641 35.804 -29.050 1.00 22.06 206 LEU A CA 1
ATOM 3248 C C . LEU A 1 206 ? 23.190 37.221 -29.461 1.00 19.89 206 LEU A C 1
ATOM 3249 O O . LEU A 1 206 ? 23.925 37.970 -30.090 1.00 20.55 206 LEU A O 1
ATOM 3265 N N . VAL A 1 207 ? 21.968 37.587 -29.087 1.00 18.39 207 VAL A N 1
ATOM 3266 C CA . VAL A 1 207 ? 21.441 38.914 -29.372 1.00 19.65 207 VAL A CA 1
ATOM 3267 C C . VAL A 1 207 ? 22.341 39.984 -28.726 1.00 19.01 207 VAL A C 1
ATOM 3268 O O . VAL A 1 207 ? 22.709 40.973 -29.380 1.00 18.94 207 VAL A O 1
ATOM 3281 N N . LEU A 1 208 ? 22.714 39.796 -27.458 1.00 16.13 208 LEU A N 1
ATOM 3282 C CA . LEU A 1 208 ? 23.554 40.834 -26.810 1.00 15.97 208 LEU A CA 1
ATOM 3283 C C . LEU A 1 208 ? 24.941 40.941 -27.444 1.00 18.68 208 LEU A C 1
ATOM 3284 O O . LEU A 1 208 ? 25.511 42.014 -27.532 1.00 19.33 208 LEU A O 1
ATOM 3300 N N . ARG A 1 209 ? 25.511 39.801 -27.844 1.00 19.06 209 ARG A N 1
ATOM 3301 C CA A ARG A 1 209 ? 26.801 39.778 -28.530 0.73 19.65 209 ARG A CA 1
ATOM 3302 C CA B ARG A 1 209 ? 26.805 39.803 -28.508 0.27 25.04 209 ARG A CA 1
ATOM 3303 C C . ARG A 1 209 ? 26.725 40.572 -29.822 1.00 20.81 209 ARG A C 1
ATOM 3304 O O . ARG A 1 209 ? 27.593 41.427 -30.093 1.00 22.66 209 ARG A O 1
ATOM 3345 N N . LYS A 1 210 ? 25.707 40.307 -30.635 1.00 21.34 210 LYS A N 1
ATOM 3346 C CA . LYS A 1 210 ? 25.553 41.021 -31.895 1.00 19.80 210 LYS A CA 1
ATOM 3347 C C . LYS A 1 210 ? 25.258 42.508 -31.656 1.00 24.06 210 LYS A C 1
ATOM 3348 O O . LYS A 1 210 ? 25.715 43.371 -32.403 1.00 24.71 210 LYS A O 1
ATOM 3367 N N . ALA A 1 211 ? 24.494 42.818 -30.607 1.00 20.83 211 ALA A N 1
ATOM 3368 C CA . ALA A 1 211 ? 24.226 44.201 -30.276 1.00 21.17 211 ALA A CA 1
ATOM 3369 C C . ALA A 1 211 ? 25.512 44.924 -29.912 1.00 22.27 211 ALA A C 1
ATOM 3370 O O . ALA A 1 211 ? 25.765 46.048 -30.319 1.00 21.25 211 ALA A O 1
ATOM 3377 N N . SER A 1 212 ? 26.349 44.278 -29.131 1.00 22.29 212 SER A N 1
ATOM 3378 C CA . SER A 1 212 ? 27.624 44.857 -28.711 1.00 24.17 212 SER A CA 1
ATOM 3379 C C . SER A 1 212 ? 28.489 45.209 -29.920 1.00 24.79 212 SER A C 1
ATOM 3380 O O . SER A 1 212 ? 29.097 46.288 -29.990 1.00 25.06 212 SER A O 1
ATOM 3388 N N . GLU A 1 213 ? 28.505 44.296 -30.880 1.00 23.90 213 GLU A N 1
ATOM 3389 C CA . GLU A 1 213 ? 29.328 44.444 -32.076 1.00 29.59 213 GLU A CA 1
ATOM 3390 C C . GLU A 1 213 ? 28.878 45.627 -32.928 1.00 33.84 213 GLU A C 1
ATOM 3391 O O . GLU A 1 213 ? 29.697 46.212 -33.648 1.00 31.96 213 GLU A O 1
ATOM 3403 N N . LEU A 1 214 ? 27.595 45.976 -32.827 1.00 26.18 214 LEU A N 1
ATOM 3404 C CA . LEU A 1 214 ? 26.965 47.080 -33.544 1.00 25.71 214 LEU A CA 1
ATOM 3405 C C . LEU A 1 214 ? 27.040 48.389 -32.770 1.00 25.39 214 LEU A C 1
ATOM 3406 O O . LEU A 1 214 ? 26.483 49.400 -33.220 1.00 29.03 214 LEU A O 1
ATOM 3422 N N . GLY A 1 215 ? 27.693 48.381 -31.611 1.00 22.21 215 GLY A N 1
ATOM 3423 C CA . GLY A 1 215 ? 27.788 49.570 -30.770 1.00 27.88 215 GLY A CA 1
ATOM 3424 C C . GLY A 1 215 ? 26.509 49.870 -30.000 1.00 22.38 215 GLY A C 1
ATOM 3425 O O . GLY A 1 215 ? 26.300 50.994 -29.525 1.00 26.41 215 GLY A O 1
ATOM 3429 N N . MET A 1 216 ? 25.667 48.853 -29.843 1.00 19.62 216 MET A N 1
ATOM 3430 C CA . MET A 1 216 ? 24.354 49.026 -29.219 1.00 18.77 216 MET A CA 1
ATOM 3431 C C . MET A 1 216 ? 24.361 48.617 -27.749 1.00 18.66 216 MET A C 1
ATOM 3432 O O . MET A 1 216 ? 23.293 48.442 -27.157 1.00 18.06 216 MET A O 1
ATOM 3446 N N . THR A 1 217 ? 25.523 48.544 -27.133 1.00 20.44 217 THR A N 1
ATOM 3447 C CA . THR A 1 217 ? 25.583 48.378 -25.679 1.00 21.14 217 THR A CA 1
ATOM 3448 C C . THR A 1 217 ? 26.221 49.628 -25.008 1.00 21.94 217 THR 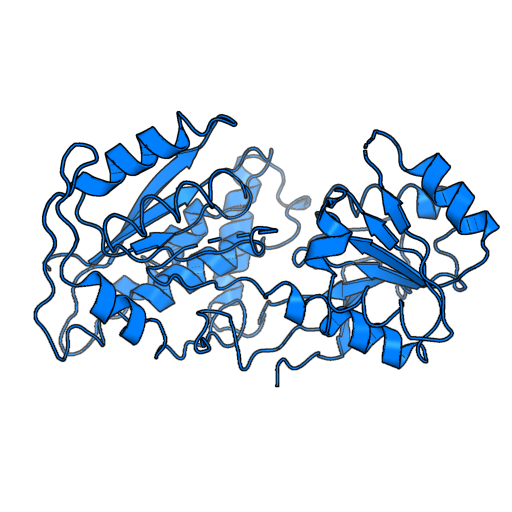A C 1
ATOM 3449 O O . THR A 1 217 ? 26.708 49.597 -23.881 1.00 21.25 217 THR A O 1
ATOM 3460 N N . SER A 1 218 ? 26.168 50.754 -25.714 1.00 19.68 218 SER A N 1
ATOM 3461 C CA . SER A 1 218 ? 26.504 52.065 -25.177 1.00 18.20 218 SER A CA 1
ATOM 3462 C C . SER A 1 218 ? 25.502 52.497 -24.079 1.00 15.98 218 SER A C 1
ATOM 3463 O O . SER A 1 218 ? 24.471 51.850 -23.898 1.00 17.61 218 SER A O 1
ATOM 3471 N N . ALA A 1 219 ? 25.776 53.571 -23.370 1.00 17.12 219 ALA A N 1
ATOM 3472 C CA . ALA A 1 219 ? 24.933 54.033 -22.254 1.00 17.20 219 ALA A CA 1
ATOM 3473 C C . ALA A 1 219 ? 23.521 54.422 -22.672 1.00 16.26 219 ALA A C 1
ATOM 3474 O O . ALA A 1 219 ? 22.612 54.394 -21.853 1.00 16.51 219 ALA A O 1
ATOM 3481 N N . PHE A 1 220 ? 23.307 54.700 -23.939 1.00 15.65 220 PHE A N 1
ATOM 3482 C CA . PHE A 1 220 ? 21.984 55.072 -24.430 1.00 15.25 220 PHE A CA 1
ATOM 3483 C C . PHE A 1 220 ? 21.017 53.905 -24.294 1.00 15.16 220 PHE A C 1
ATOM 3484 O O . PHE A 1 220 ? 19.848 54.148 -24.026 1.00 16.38 220 PHE A O 1
ATOM 3501 N N . TYR A 1 221 ? 21.478 52.692 -24.577 1.00 14.85 221 TYR A N 1
ATOM 3502 C CA . TYR A 1 221 ? 20.576 51.554 -24.687 1.00 13.91 221 TYR A CA 1
ATOM 3503 C C . TYR A 1 221 ? 20.382 50.883 -23.350 1.00 14.69 221 TYR A C 1
ATOM 3504 O O . TYR A 1 221 ? 21.312 50.736 -22.574 1.00 13.95 221 TYR A O 1
ATOM 3522 N N . LYS A 1 222 ? 19.172 50.409 -23.108 1.00 12.75 222 LYS A N 1
ATOM 3523 C CA . LYS A 1 222 ? 18.837 49.672 -21.897 1.00 13.21 222 LYS A CA 1
ATOM 3524 C C . LYS A 1 222 ? 18.193 48.369 -22.312 1.00 12.57 222 LYS A C 1
ATOM 3525 O O . LYS A 1 222 ? 17.331 48.394 -23.192 1.00 14.89 222 LYS A O 1
ATOM 3544 N N . TYR A 1 223 ? 18.599 47.251 -21.713 1.00 11.54 223 TYR A N 1
ATOM 3545 C CA . TYR A 1 223 ? 18.076 45.957 -22.036 1.00 11.56 223 TYR A CA 1
ATOM 3546 C C . TYR A 1 223 ? 17.351 45.353 -20.857 1.00 10.25 223 TYR A C 1
ATOM 3547 O O . TYR A 1 223 ? 17.854 45.395 -19.733 1.00 12.40 223 TYR A O 1
ATOM 3565 N N . ILE A 1 224 ? 16.243 44.677 -21.132 1.00 11.09 224 ILE A N 1
ATOM 3566 C CA . ILE A 1 224 ? 15.539 43.877 -20.103 1.00 12.10 224 ILE A CA 1
ATOM 3567 C C . ILE A 1 224 ? 15.369 42.495 -20.667 1.00 10.76 224 ILE A C 1
ATOM 3568 O O . ILE A 1 224 ? 14.774 42.345 -21.727 1.00 12.62 224 ILE A O 1
ATOM 3584 N N . LEU A 1 225 ? 15.891 41.476 -19.980 1.00 10.86 225 LEU A N 1
ATOM 3585 C CA . LEU A 1 225 ? 15.774 40.094 -20.439 1.00 11.86 225 LEU A CA 1
ATOM 3586 C C . LEU A 1 225 ? 14.736 39.366 -19.612 1.00 12.62 225 LEU A C 1
ATOM 3587 O O . LEU A 1 225 ? 14.638 39.559 -18.402 1.00 14.03 225 LEU A O 1
ATOM 3603 N N . THR A 1 226 ? 13.945 38.517 -20.251 1.00 12.26 226 THR A N 1
ATOM 3604 C CA . THR A 1 226 ? 12.931 37.752 -19.556 1.00 12.85 226 THR A CA 1
ATOM 3605 C C . THR A 1 226 ? 13.444 36.423 -19.026 1.00 14.81 226 THR A C 1
ATOM 3606 O O . THR A 1 226 ? 12.760 35.844 -18.165 1.00 16.45 226 THR A O 1
ATOM 3617 N N . THR A 1 227 ? 14.588 35.935 -19.474 1.00 13.75 227 THR A N 1
ATOM 3618 C CA . THR A 1 227 ? 15.017 34.562 -19.057 1.00 15.02 227 THR A CA 1
ATOM 3619 C C . THR A 1 227 ? 15.250 34.505 -17.543 1.00 16.74 227 THR A C 1
ATOM 3620 O O . THR A 1 227 ? 15.969 35.343 -17.012 1.00 18.40 227 THR A O 1
ATOM 3631 N N . MET A 1 228 ? 14.721 33.500 -16.823 1.00 14.26 228 MET A N 1
ATOM 3632 C CA . MET A 1 228 ? 15.060 33.321 -15.435 1.00 15.09 228 MET A CA 1
ATOM 3633 C C . MET A 1 228 ? 16.450 32.694 -15.260 1.00 14.63 228 MET A C 1
ATOM 3634 O O . MET A 1 228 ? 16.919 32.539 -14.124 1.00 18.85 228 MET A O 1
ATOM 3648 N N . ASP A 1 229 ? 17.145 32.377 -16.348 1.00 16.36 229 ASP A N 1
ATOM 3649 C CA A ASP A 1 229 ? 18.516 31.904 -16.314 0.42 14.23 229 ASP A CA 1
ATOM 3650 C CA B ASP A 1 229 ? 18.535 31.927 -16.220 0.58 18.11 229 ASP A CA 1
ATOM 3651 C C . ASP A 1 229 ? 19.524 33.069 -16.403 1.00 15.27 229 ASP A C 1
ATOM 3652 O O . ASP A 1 229 ? 20.686 32.883 -16.658 1.00 16.03 229 ASP A O 1
ATOM 3669 N N . PHE A 1 230 ? 19.039 34.300 -16.237 1.00 15.09 230 PHE A N 1
ATOM 3670 C CA . PHE A 1 230 ? 19.959 35.433 -16.295 1.00 13.16 230 PHE A CA 1
ATOM 3671 C C . PHE A 1 230 ? 21.255 35.268 -15.467 1.00 15.45 230 PHE A C 1
ATOM 3672 O O . PHE A 1 230 ? 22.304 35.723 -15.937 1.00 15.68 230 PHE A O 1
ATOM 3689 N N . PRO A 1 231 ? 21.217 34.702 -14.253 1.00 15.26 231 PRO A N 1
ATOM 3690 C CA . PRO A 1 231 ? 22.442 34.646 -13.450 1.00 18.86 231 PRO A CA 1
ATOM 3691 C C . PRO A 1 231 ? 23.544 33.849 -14.105 1.00 17.14 231 PRO A C 1
ATOM 3692 O O . PRO A 1 231 ? 24.707 34.111 -13.795 1.00 23.31 231 PRO A O 1
ATOM 3703 N N . ILE A 1 232 ? 23.242 32.890 -14.983 1.00 16.50 232 ILE A N 1
ATOM 3704 C CA A ILE A 1 232 ? 24.357 32.163 -15.584 0.40 17.51 232 ILE A CA 1
ATOM 3705 C CA B ILE A 1 232 ? 24.233 32.044 -15.678 0.60 17.63 232 ILE A CA 1
ATOM 3706 C C . ILE A 1 232 ? 24.667 32.576 -17.023 1.00 18.21 232 ILE A C 1
ATOM 3707 O O . ILE A 1 232 ? 25.437 31.940 -17.742 1.00 22.07 232 ILE A O 1
ATOM 3738 N N . LEU A 1 233 ? 24.161 33.742 -17.402 1.00 17.82 233 LEU A N 1
ATOM 3739 C CA . LEU A 1 233 ? 24.487 34.330 -18.655 1.00 21.08 233 LEU A CA 1
ATOM 3740 C C . LEU A 1 233 ? 25.726 35.175 -18.417 1.00 30.09 233 LEU A C 1
ATOM 3741 O O . LEU A 1 233 ? 25.673 36.183 -17.701 1.00 33.33 233 LEU A O 1
ATOM 3757 N N . HIS A 1 234 ? 26.830 34.763 -19.003 1.00 24.44 234 HIS A N 1
ATOM 3758 C CA . HIS A 1 234 ? 28.085 35.449 -18.775 1.00 28.66 234 HIS A CA 1
ATOM 3759 C C . HIS A 1 234 ? 28.507 36.184 -20.024 1.00 32.04 234 HIS A C 1
ATOM 3760 O O . HIS A 1 234 ? 28.727 35.615 -21.085 1.00 33.73 234 HIS A O 1
ATOM 3773 N N . LEU A 1 235 ? 28.580 37.485 -19.852 1.00 30.63 235 LEU A N 1
ATOM 3774 C CA . LEU A 1 235 ? 28.750 38.398 -20.971 1.00 26.23 235 LEU A CA 1
ATOM 3775 C C . LEU A 1 235 ? 30.127 39.012 -20.896 1.00 37.16 235 LEU A C 1
ATOM 3776 O O . LEU A 1 235 ? 30.312 40.192 -21.172 1.00 30.82 235 LEU A O 1
ATOM 3792 N N . ASP A 1 236 ? 31.073 38.196 -20.457 1.00 34.93 236 ASP A N 1
ATOM 3793 C CA . ASP A 1 236 ? 32.490 38.543 -20.435 1.00 48.54 236 ASP A CA 1
ATOM 3794 C C . ASP A 1 236 ? 32.913 39.117 -21.781 1.00 53.82 236 ASP A C 1
ATOM 3795 O O . ASP A 1 236 ? 32.623 38.544 -22.834 1.00 46.61 236 ASP A O 1
ATOM 3804 N N . GLY A 1 237 ? 33.590 40.259 -21.738 1.00 52.20 237 GLY A N 1
ATOM 3805 C CA . GLY A 1 237 ? 34.025 40.929 -22.943 1.00 48.04 237 GLY A CA 1
ATOM 3806 C C . GLY A 1 237 ? 33.003 41.891 -23.517 1.00 43.63 237 GLY A C 1
ATOM 3807 O O . GLY A 1 237 ? 33.375 42.807 -24.257 1.00 43.29 237 GLY A O 1
ATOM 3811 N N . ILE A 1 238 ? 31.724 41.690 -23.206 1.00 33.79 238 ILE A N 1
ATOM 3812 C CA . ILE A 1 238 ? 30.685 42.630 -23.639 1.00 30.07 238 ILE A CA 1
ATOM 3813 C C . ILE A 1 238 ? 30.525 43.743 -22.596 1.00 31.69 238 ILE A C 1
ATOM 3814 O O . ILE A 1 238 ? 30.509 44.930 -22.938 1.00 32.79 238 ILE A O 1
ATOM 3830 N N . VAL A 1 239 ? 30.455 43.371 -21.324 1.00 29.41 239 VAL A N 1
ATOM 3831 C CA . VAL A 1 239 ? 30.095 44.329 -20.295 1.00 28.03 239 VAL A CA 1
ATOM 3832 C C . VAL A 1 239 ? 31.272 44.746 -19.396 1.00 26.07 239 VAL A C 1
ATOM 3833 O O . VAL A 1 239 ? 32.234 44.003 -19.132 1.00 26.92 239 VAL A O 1
ATOM 3846 N N . GLU A 1 240 ? 31.159 45.970 -18.905 1.00 22.76 240 GLU A N 1
ATOM 3847 C CA . GLU A 1 240 ? 32.084 46.540 -17.929 1.00 21.32 240 GLU A CA 1
ATOM 3848 C C . GLU A 1 240 ? 31.571 46.280 -16.513 1.00 20.96 240 GLU A C 1
ATOM 3849 O O . GLU A 1 240 ? 30.741 45.402 -16.314 1.00 24.81 240 GLU A O 1
ATOM 3861 N N . ASP A 1 241 ? 32.043 47.021 -15.513 1.00 26.29 241 ASP A N 1
ATOM 3862 C CA . ASP A 1 241 ? 31.641 46.765 -14.127 1.00 24.25 241 ASP A CA 1
ATOM 3863 C C . ASP A 1 241 ? 30.252 47.236 -13.817 1.00 23.76 241 ASP A C 1
ATOM 3864 O O . ASP A 1 241 ? 29.651 46.846 -12.812 1.00 30.29 241 ASP A O 1
ATOM 3873 N N . SER A 1 242 ? 29.736 48.087 -14.713 1.00 24.38 242 SER A N 1
ATOM 3874 C CA . SER A 1 242 ? 28.386 48.583 -14.634 1.00 24.82 242 SER A CA 1
ATOM 3875 C C . SER A 1 242 ? 27.825 48.390 -16.022 1.00 17.78 242 SER A C 1
ATOM 3876 O O . SER A 1 242 ? 28.521 48.516 -16.976 1.00 19.21 242 SER A O 1
ATOM 3884 N N . SER A 1 243 ? 26.528 48.136 -16.114 1.00 15.80 243 SER A N 1
ATOM 3885 C CA . SER A 1 243 ? 25.879 48.058 -17.418 1.00 13.93 243 SER A CA 1
ATOM 3886 C C . SER A 1 243 ? 24.444 48.489 -17.357 1.00 13.96 243 SER A C 1
ATOM 3887 O O . SER A 1 243 ? 23.943 48.768 -16.264 1.00 15.40 243 SER A O 1
ATOM 3895 N N . ASN A 1 244 ? 23.769 48.491 -18.506 1.00 12.34 244 ASN A N 1
ATOM 3896 C CA . ASN A 1 244 ? 22.321 48.665 -18.560 1.00 11.82 244 ASN A CA 1
ATOM 3897 C C . ASN A 1 244 ? 21.609 47.392 -18.948 1.00 11.25 244 ASN A C 1
ATOM 3898 O O . ASN A 1 244 ? 20.582 47.480 -19.584 1.00 12.64 244 ASN A O 1
ATOM 3909 N N . ILE A 1 245 ? 22.227 46.243 -18.671 1.00 11.60 245 ILE A N 1
ATOM 3910 C CA . ILE A 1 245 ? 21.637 44.934 -19.025 1.00 10.89 245 ILE A CA 1
ATOM 3911 C C . ILE A 1 245 ? 21.011 44.327 -17.782 1.00 11.07 245 ILE A C 1
ATOM 3912 O O . ILE A 1 245 ? 21.716 43.945 -16.837 1.00 11.65 245 ILE A O 1
ATOM 3928 N N . LEU A 1 246 ? 19.694 44.298 -17.760 1.00 11.78 246 LEU A N 1
ATOM 3929 C CA . LEU A 1 246 ? 18.911 43.924 -16.566 1.00 11.70 246 LEU A CA 1
ATOM 3930 C C . LEU A 1 246 ? 18.141 42.655 -16.777 1.00 11.37 246 LEU A C 1
ATOM 3931 O O . LEU A 1 246 ? 17.710 42.340 -17.876 1.00 12.08 246 LEU A O 1
ATOM 3947 N N . GLY A 1 247 ? 17.936 41.940 -15.698 1.00 11.70 247 GLY A N 1
ATOM 3948 C CA . GLY A 1 247 ? 17.148 40.707 -15.743 1.00 11.56 247 GLY A CA 1
ATOM 3949 C C . GLY A 1 247 ? 16.918 40.239 -14.311 1.00 11.33 247 GLY A C 1
ATOM 3950 O O . GLY A 1 247 ? 17.012 40.992 -13.351 1.00 12.93 247 GLY A O 1
ATOM 3954 N N . PHE A 1 248 ? 16.554 38.957 -14.191 1.00 12.66 248 PHE A N 1
ATOM 3955 C CA . PHE A 1 248 ? 15.959 38.431 -12.961 1.00 13.18 248 PHE A CA 1
ATOM 3956 C C . PHE A 1 248 ? 16.640 37.190 -12.437 1.00 12.93 248 PHE A C 1
ATOM 3957 O O . PHE A 1 248 ? 17.235 36.413 -13.198 1.00 14.87 248 PHE A O 1
ATOM 3974 N N . SER A 1 249 ? 16.484 36.983 -11.143 1.00 13.63 249 SER A N 1
ATOM 3975 C CA . SER A 1 249 ? 16.893 35.707 -10.524 1.00 15.18 249 SER A CA 1
ATOM 3976 C C . SER A 1 249 ? 15.874 35.320 -9.481 1.00 15.02 249 SER A C 1
ATOM 3977 O O . SER A 1 249 ? 15.367 36.159 -8.758 1.00 15.94 249 SER A O 1
ATOM 3985 N N . MET A 1 250 ? 15.633 34.011 -9.371 1.00 13.92 250 MET A N 1
ATOM 3986 C CA . MET A 1 250 ? 14.804 33.450 -8.278 1.00 13.45 250 MET A CA 1
ATOM 3987 C C . MET A 1 250 ? 15.603 32.925 -7.124 1.00 14.98 250 MET A C 1
ATOM 3988 O O . MET A 1 250 ? 15.045 32.635 -6.065 1.00 16.11 250 MET A O 1
ATOM 4002 N N . PHE A 1 251 ? 16.880 32.778 -7.280 1.00 12.92 251 PHE A N 1
ATOM 4003 C CA . PHE A 1 251 ? 17.689 32.078 -6.266 1.00 14.53 251 PHE A CA 1
ATOM 4004 C C . PHE A 1 251 ? 17.736 32.823 -4.952 1.00 15.28 251 PHE A C 1
ATOM 4005 O O . PHE A 1 251 ? 17.935 34.058 -4.907 1.00 17.09 251 PHE A O 1
ATOM 4022 N N . ASN A 1 252 ? 17.626 32.064 -3.862 1.00 14.64 252 ASN A N 1
ATOM 4023 C CA . ASN A 1 252 ? 17.987 32.543 -2.546 1.00 15.06 252 ASN A CA 1
ATOM 4024 C C . ASN A 1 252 ? 19.345 31.962 -2.163 1.00 16.86 252 ASN A C 1
ATOM 4025 O O . ASN A 1 252 ? 19.473 30.842 -1.701 1.00 16.81 252 ASN A O 1
ATOM 4035 N N . THR A 1 253 ? 20.401 32.776 -2.369 1.00 18.64 253 THR A N 1
ATOM 4036 C CA . THR A 1 253 ? 21.774 32.276 -2.142 1.00 19.26 253 THR A CA 1
ATOM 4037 C C . THR A 1 253 ? 22.097 32.135 -0.680 1.00 25.11 253 THR A C 1
ATOM 4038 O O . THR A 1 253 ? 23.153 31.599 -0.329 1.00 24.65 253 THR A O 1
ATOM 4049 N N . SER A 1 254 ? 21.198 32.610 0.176 1.00 20.12 254 SER A N 1
ATOM 4050 C CA . SER A 1 254 ? 21.329 32.408 1.602 1.00 21.02 254 SER A CA 1
ATOM 4051 C C . SER A 1 254 ? 20.626 31.168 2.101 1.00 20.92 254 SER A C 1
ATOM 4052 O O . SER A 1 254 ? 20.716 30.804 3.272 1.00 24.20 254 SER A O 1
ATOM 4060 N N . HIS A 1 255 ? 19.902 30.441 1.245 1.00 18.85 255 HIS A N 1
ATOM 4061 C CA . HIS A 1 255 ? 19.294 29.198 1.681 1.00 19.88 255 HIS A CA 1
ATOM 4062 C C . HIS A 1 255 ? 20.372 28.277 2.257 1.00 17.67 255 HIS A C 1
ATOM 4063 O O . HIS A 1 255 ? 21.474 28.251 1.702 1.00 19.91 255 HIS A O 1
ATOM 4076 N N . PRO A 1 256 ? 20.070 27.562 3.360 1.00 21.74 256 PRO A N 1
ATOM 4077 C CA . PRO A 1 256 ? 21.138 26.797 4.023 1.00 20.31 256 PRO A CA 1
ATOM 4078 C C . PRO A 1 256 ? 21.744 25.716 3.149 1.00 23.16 256 PRO A C 1
ATOM 4079 O O . PRO A 1 256 ? 22.898 25.325 3.398 1.00 24.45 256 PRO A O 1
ATOM 4090 N N . PHE A 1 257 ? 21.045 25.256 2.117 1.00 18.35 257 PHE A N 1
ATOM 4091 C CA . PHE A 1 257 ? 21.587 24.209 1.262 1.00 17.63 257 PHE A CA 1
ATOM 4092 C C . PHE A 1 257 ? 22.257 24.790 0.006 1.00 16.94 257 PHE A C 1
ATOM 4093 O O . PHE A 1 257 ? 22.840 24.061 -0.768 1.00 18.73 257 PHE A O 1
ATOM 4110 N N . TYR A 1 258 ? 22.145 26.077 -0.206 1.00 16.97 258 TYR A N 1
ATOM 4111 C CA . TYR A 1 258 ? 22.677 26.665 -1.429 1.00 18.38 258 TYR A CA 1
ATOM 4112 C C . TYR A 1 258 ? 24.168 26.357 -1.640 1.00 19.48 258 TYR A C 1
ATOM 4113 O O . TYR A 1 258 ? 24.576 25.953 -2.742 1.00 18.72 258 TYR A O 1
ATOM 4131 N N . PRO A 1 259 ? 24.996 26.414 -0.579 1.00 22.72 259 PRO A N 1
ATOM 4132 C CA . PRO A 1 259 ? 26.395 26.090 -0.879 1.00 21.48 259 PRO A CA 1
ATOM 4133 C C . PRO A 1 259 ? 26.649 24.674 -1.350 1.00 23.78 259 PRO A C 1
ATOM 4134 O O . PRO A 1 259 ? 27.470 24.515 -2.276 1.00 20.86 259 PRO A O 1
ATOM 4145 N N . GLU A 1 260 ? 26.033 23.685 -0.709 1.00 19.82 260 GLU A N 1
ATOM 4146 C CA . GLU A 1 260 ? 26.190 22.339 -1.118 1.00 20.32 260 GLU A CA 1
ATOM 4147 C C . GLU A 1 260 ? 25.638 22.160 -2.504 1.00 22.59 260 GLU A C 1
ATOM 4148 O O . GLU A 1 260 ? 26.164 21.373 -3.272 1.00 22.74 260 GLU A O 1
ATOM 4160 N N . PHE A 1 261 ? 24.561 22.881 -2.812 1.00 20.85 261 PHE A N 1
ATOM 4161 C CA . PHE A 1 261 ? 23.904 22.745 -4.116 1.00 21.53 261 PHE A CA 1
ATOM 4162 C C . PHE A 1 261 ? 24.860 23.227 -5.220 1.00 18.38 261 PHE A C 1
ATOM 4163 O O . PHE A 1 261 ? 25.075 22.491 -6.190 1.00 23.47 261 PHE A O 1
ATOM 4180 N N . VAL A 1 262 ? 25.441 24.396 -5.034 1.00 17.81 262 VAL A N 1
ATOM 4181 C CA . VAL A 1 262 ? 26.338 24.969 -6.014 1.00 16.66 262 VAL A CA 1
ATOM 4182 C C . VAL A 1 262 ? 27.555 24.091 -6.192 1.00 21.05 262 VAL A C 1
ATOM 4183 O O . VAL A 1 262 ? 27.974 23.802 -7.321 1.00 21.60 262 VAL A O 1
ATOM 4196 N N . ARG A 1 263 ? 28.151 23.663 -5.071 1.00 20.01 263 ARG A N 1
ATOM 4197 C CA . ARG A 1 263 ? 29.385 22.919 -5.140 1.00 23.31 263 ARG A CA 1
ATOM 4198 C C . ARG A 1 263 ? 29.124 21.559 -5.773 1.00 21.35 263 ARG A C 1
ATOM 4199 O O . ARG A 1 263 ? 29.951 21.062 -6.542 1.00 24.69 263 ARG A O 1
ATOM 4220 N N . SER A 1 264 ? 28.012 20.918 -5.412 1.00 21.23 264 SER A N 1
ATOM 4221 C CA . SER A 1 264 ? 27.675 19.633 -5.965 1.00 21.27 264 SER A CA 1
ATOM 4222 C C . SER A 1 264 ? 27.431 19.731 -7.480 1.00 21.62 264 SER A C 1
ATOM 4223 O O . SER A 1 264 ? 27.919 18.880 -8.215 1.00 24.85 264 SER A O 1
ATOM 4231 N N . LEU A 1 265 ? 26.727 20.754 -7.945 1.00 21.00 265 LEU A N 1
ATOM 4232 C CA . LEU A 1 265 ? 26.441 20.879 -9.363 1.00 19.50 265 LEU A CA 1
ATOM 4233 C C . LEU A 1 265 ? 27.702 21.258 -10.138 1.00 23.98 265 LEU A C 1
ATOM 4234 O O . LEU A 1 265 ? 27.805 21.029 -11.339 1.00 25.16 265 LEU A O 1
ATOM 4250 N N . ASN A 1 266 ? 28.657 21.880 -9.439 1.00 20.59 266 ASN A N 1
ATOM 4251 C CA . ASN A 1 266 ? 29.965 22.188 -10.019 1.00 21.71 266 ASN A CA 1
ATOM 4252 C C . ASN A 1 266 ? 30.682 20.863 -10.314 1.00 26.15 266 ASN A C 1
ATOM 4253 O O . ASN A 1 266 ? 31.197 20.674 -11.396 1.00 29.19 266 ASN A O 1
ATOM 4263 N N . MET A 1 267 ? 30.688 19.955 -9.346 1.00 28.52 267 MET A N 1
ATOM 4264 C CA . MET A 1 267 ? 31.244 18.623 -9.571 1.00 32.19 267 MET A CA 1
ATOM 4265 C C . MET A 1 267 ? 30.438 17.856 -10.649 1.00 30.08 267 MET A C 1
ATOM 4266 O O . MET A 1 267 ? 31.003 17.049 -11.373 1.00 51.84 267 MET A O 1
ATOM 4280 N N . SER A 1 268 ? 29.144 18.136 -10.795 1.00 35.26 268 SER A N 1
ATOM 4281 C CA . SER A 1 268 ? 28.351 17.476 -11.856 1.00 32.80 268 SER A CA 1
ATOM 4282 C C . SER A 1 268 ? 28.847 17.990 -13.201 1.00 42.86 268 SER A C 1
ATOM 4283 O O . SER A 1 268 ? 29.105 17.225 -14.129 1.00 43.41 268 SER A O 1
ATOM 4291 N N . TRP A 1 269 ? 29.011 19.304 -13.275 1.00 28.94 269 TRP A N 1
ATOM 4292 C CA . TRP A 1 269 ? 29.419 19.980 -14.498 1.00 25.79 269 TRP A CA 1
ATOM 4293 C C . TRP A 1 269 ? 30.777 19.521 -14.960 1.00 38.05 269 TRP A C 1
ATOM 4294 O O . TRP A 1 269 ? 31.006 19.376 -16.161 1.00 32.51 269 TRP A O 1
ATOM 4315 N N . ARG A 1 270 ? 31.683 19.326 -14.009 1.00 37.93 270 ARG A N 1
ATOM 4316 C CA . ARG A 1 270 ? 33.082 19.116 -14.353 1.00 54.29 270 ARG A CA 1
ATOM 4317 C C . ARG A 1 270 ? 33.426 17.638 -14.497 1.00 83.79 270 ARG A C 1
ATOM 4318 O O . ARG A 1 270 ? 34.539 17.221 -14.191 1.00 86.52 270 ARG A O 1
ATOM 4339 N N . GLU A 1 271 ? 32.465 16.853 -14.968 1.00 109.78 271 GLU A N 1
ATOM 4340 C CA . GLU A 1 271 ? 32.725 15.469 -15.334 1.00 131.14 271 GLU A CA 1
ATOM 4341 C C . GLU A 1 271 ? 32.512 15.305 -16.831 1.00 132.23 271 GLU A C 1
ATOM 4342 O O . GLU A 1 271 ? 32.846 14.275 -17.410 1.00 141.71 271 GLU A O 1
ATOM 4354 N N . ASN A 1 272 ? 31.942 16.333 -17.448 1.00 119.58 272 ASN A N 1
ATOM 4355 C CA . ASN A 1 272 ? 31.815 16.395 -18.893 1.00 117.14 272 ASN A CA 1
ATOM 4356 C C . ASN A 1 272 ? 32.500 17.636 -19.448 1.00 115.58 272 ASN A C 1
ATOM 4357 O O . ASN A 1 272 ? 32.736 17.738 -20.648 1.00 123.07 272 ASN A O 1
ATOM 4368 N N . CYS A 1 273 ? 32.818 18.579 -18.570 1.00 109.53 273 CYS A N 1
ATOM 4369 C CA . CYS A 1 273 ? 33.427 19.834 -18.987 1.00 103.75 273 CYS A CA 1
ATOM 4370 C C . CYS A 1 273 ? 34.464 20.297 -17.971 1.00 91.22 273 CYS A C 1
ATOM 4371 O O . CYS A 1 273 ? 34.862 19.539 -17.089 1.00 90.75 273 CYS A O 1
ATOM 4378 N N . GLU A 1 274 ? 34.889 21.551 -18.098 1.00 77.93 274 GLU A N 1
ATOM 4379 C CA . GLU A 1 274 ? 35.930 22.111 -17.243 1.00 73.36 274 GLU A CA 1
ATOM 4380 C C . GLU A 1 274 ? 35.311 22.887 -16.078 1.00 50.87 274 GLU A C 1
ATOM 4381 O O . GLU A 1 274 ? 34.297 23.576 -16.241 1.00 40.41 274 GLU A O 1
ATOM 4393 N N . ALA A 1 275 ? 35.920 22.789 -14.900 1.00 54.86 275 ALA A N 1
ATOM 4394 C CA . ALA A 1 275 ? 35.415 23.515 -13.732 1.00 58.97 275 ALA A CA 1
ATOM 4395 C C . ALA A 1 275 ? 35.307 25.017 -14.010 1.00 45.48 275 ALA A C 1
ATOM 4396 O O . ALA A 1 275 ? 34.390 25.677 -13.510 1.00 38.40 275 ALA A O 1
ATOM 4403 N N . SER A 1 276 ? 36.238 25.561 -14.801 1.00 42.39 276 SER A N 1
ATOM 4404 C CA . SER A 1 276 ? 36.236 26.991 -15.118 1.00 38.41 276 SER A CA 1
ATOM 4405 C C . SER A 1 276 ? 35.063 27.450 -15.982 1.00 35.01 276 SER A C 1
ATOM 4406 O O . SER A 1 276 ? 34.767 28.629 -16.048 1.00 36.35 276 SER A O 1
ATOM 4414 N N . THR A 1 277 ? 34.406 26.519 -16.658 1.00 33.48 277 THR A N 1
ATOM 4415 C CA . THR A 1 277 ? 33.302 26.891 -17.515 1.00 32.29 277 THR A CA 1
ATOM 4416 C C . THR A 1 277 ? 31.973 26.714 -16.782 1.00 27.10 277 THR A C 1
ATOM 4417 O O . THR A 1 277 ? 30.966 27.189 -17.280 1.00 30.25 277 THR A O 1
ATOM 4428 N N . TYR A 1 278 ? 31.965 26.082 -15.603 1.00 27.69 278 TYR A N 1
ATOM 4429 C CA . TYR A 1 278 ? 30.709 26.015 -14.798 1.00 22.76 278 TYR A CA 1
ATOM 4430 C C . TYR A 1 278 ? 30.199 27.407 -14.513 1.00 26.13 278 TYR A C 1
ATOM 4431 O O . TYR A 1 278 ? 30.896 28.222 -13.915 1.00 25.46 278 TYR A O 1
ATOM 4449 N N . PRO A 1 279 ? 28.969 27.719 -14.962 1.00 24.40 279 PRO A N 1
ATOM 4450 C CA . PRO A 1 279 ? 28.505 29.100 -14.857 1.00 26.57 279 PRO A CA 1
ATOM 4451 C C . PRO A 1 279 ? 27.748 29.370 -13.588 1.00 25.04 279 PRO A C 1
ATOM 4452 O O . PRO A 1 279 ? 27.280 30.479 -13.382 1.00 26.78 279 PRO A O 1
ATOM 4463 N N . GLY A 1 280 ? 27.599 28.360 -12.737 1.00 19.79 280 GLY A N 1
ATOM 4464 C CA . GLY A 1 280 ? 26.699 28.460 -11.629 1.00 20.44 280 GLY A CA 1
ATOM 4465 C C . GLY A 1 280 ? 25.513 27.542 -11.854 1.00 18.26 280 GLY A C 1
ATOM 4466 O O . GLY A 1 280 ? 25.349 26.990 -12.944 1.00 19.46 280 GLY A O 1
ATOM 4470 N N . PRO A 1 281 ? 24.664 27.446 -10.845 1.00 19.06 281 PRO A N 1
ATOM 4471 C CA . PRO A 1 281 ? 23.591 26.444 -10.917 1.00 18.86 281 PRO A CA 1
ATOM 4472 C C . PRO A 1 281 ? 22.463 26.871 -11.827 1.00 20.12 281 PRO A C 1
ATOM 4473 O O . PRO A 1 281 ? 21.998 28.007 -11.831 1.00 21.48 281 PRO A O 1
ATOM 4484 N N . ALA A 1 282 ? 21.918 25.896 -12.568 1.00 18.17 282 ALA A N 1
ATOM 4485 C CA . ALA A 1 282 ? 20.811 26.199 -13.438 1.00 16.43 282 ALA A CA 1
ATOM 4486 C C . ALA A 1 282 ? 19.513 26.269 -12.616 1.00 14.18 282 ALA A C 1
ATOM 4487 O O . ALA A 1 282 ? 19.305 25.497 -11.656 1.00 15.12 282 ALA A O 1
ATOM 4494 N N . LEU A 1 283 ? 18.676 27.216 -12.994 1.00 13.20 283 LEU A N 1
ATOM 4495 C CA . LEU A 1 283 ? 17.450 27.407 -12.231 1.00 12.93 283 LEU A CA 1
ATOM 4496 C C . LEU A 1 283 ? 16.595 26.164 -12.304 1.00 13.39 283 LEU A C 1
ATOM 4497 O O . LEU A 1 283 ? 15.920 25.801 -11.313 1.00 11.85 283 LEU A O 1
ATOM 4513 N N . SER A 1 284 ? 16.537 25.511 -13.452 1.00 12.43 284 SER A N 1
ATOM 4514 C CA . SER A 1 284 ? 15.673 24.310 -13.571 1.00 12.75 284 SER A CA 1
ATOM 4515 C C . SER A 1 284 ? 16.087 23.241 -12.586 1.00 13.01 284 SER A C 1
ATOM 4516 O O . SER A 1 284 ? 15.221 22.512 -12.064 1.00 12.87 284 SER A O 1
ATOM 4524 N N . ALA A 1 285 ? 17.378 23.078 -12.290 1.00 13.06 285 ALA A N 1
ATOM 4525 C CA . ALA A 1 285 ? 17.830 22.145 -11.290 1.00 13.82 285 ALA A CA 1
ATOM 4526 C C . ALA A 1 285 ? 17.316 22.506 -9.898 1.00 13.03 285 ALA A C 1
ATOM 4527 O O . ALA A 1 285 ? 16.896 21.667 -9.147 1.00 12.88 285 ALA A O 1
ATOM 4534 N N . ALA A 1 286 ? 17.364 23.800 -9.585 1.00 12.34 286 ALA A N 1
ATOM 4535 C CA . ALA A 1 286 ? 16.850 24.266 -8.310 1.00 11.63 286 ALA A CA 1
ATOM 4536 C C . ALA A 1 286 ? 15.336 24.103 -8.204 1.00 10.83 286 ALA A C 1
ATOM 4537 O O . ALA A 1 286 ? 14.841 23.723 -7.151 1.00 12.24 286 ALA A O 1
ATOM 4544 N N . LEU A 1 287 ? 14.614 24.345 -9.294 1.00 10.89 287 LEU A N 1
ATOM 4545 C CA . LEU A 1 287 ? 13.175 24.113 -9.292 1.00 13.16 287 LEU A CA 1
ATOM 4546 C C . LEU A 1 287 ? 12.867 22.634 -9.093 1.00 11.73 287 LEU A C 1
ATOM 4547 O O . LEU A 1 287 ? 11.899 22.314 -8.396 1.00 11.71 287 LEU A O 1
ATOM 4563 N N . MET A 1 288 ? 13.627 21.732 -9.701 1.00 11.11 288 MET A N 1
ATOM 4564 C CA . MET A 1 288 ? 13.395 20.311 -9.466 1.00 11.17 288 MET A CA 1
ATOM 4565 C C . MET A 1 288 ? 13.642 19.955 -8.016 1.00 12.32 288 MET A C 1
ATOM 4566 O O . MET A 1 288 ? 12.848 19.204 -7.429 1.00 12.28 288 MET A O 1
ATOM 4580 N N . PHE A 1 289 ? 14.711 20.458 -7.393 1.00 11.92 289 PHE A N 1
ATOM 4581 C CA . PHE A 1 289 ? 14.982 20.204 -5.984 1.00 11.31 289 PHE A CA 1
ATOM 4582 C C . PHE A 1 289 ? 13.845 20.667 -5.137 1.00 12.71 289 PHE A C 1
ATOM 4583 O O . PHE A 1 289 ? 13.366 19.943 -4.256 1.00 13.47 289 PHE A O 1
ATOM 4600 N N . ASP A 1 290 ? 13.365 21.882 -5.391 1.00 11.54 290 ASP A N 1
ATOM 4601 C CA . ASP A 1 290 ? 12.290 22.439 -4.623 1.00 10.70 290 ASP A CA 1
ATOM 4602 C C . ASP A 1 290 ? 11.001 21.639 -4.854 1.00 12.05 290 ASP A C 1
ATOM 4603 O O . ASP A 1 290 ? 10.217 21.430 -3.901 1.00 12.76 290 ASP A O 1
ATOM 4612 N N . ALA A 1 291 ? 10.780 21.154 -6.070 1.00 11.16 291 ALA A N 1
ATOM 4613 C CA . ALA A 1 291 ? 9.590 20.408 -6.408 1.00 11.24 291 ALA A CA 1
ATOM 4614 C C . ALA A 1 291 ? 9.504 19.139 -5.578 1.00 12.75 291 ALA A C 1
ATOM 4615 O O . ALA A 1 291 ? 8.412 18.765 -5.110 1.00 12.15 291 ALA A O 1
ATOM 4622 N N . VAL A 1 292 ? 10.619 18.443 -5.367 1.00 11.76 292 VAL A N 1
ATOM 4623 C CA . VAL A 1 292 ? 10.594 17.233 -4.552 1.00 12.50 292 VAL A CA 1
ATOM 4624 C C . VAL A 1 292 ? 10.120 17.600 -3.156 1.00 12.65 292 VAL A C 1
ATOM 4625 O O . VAL A 1 292 ? 9.311 16.861 -2.549 1.00 13.31 292 VAL A O 1
ATOM 4638 N N . HIS A 1 293 ? 10.641 18.667 -2.573 1.00 12.31 293 HIS A N 1
ATOM 4639 C CA . HIS A 1 293 ? 10.195 19.066 -1.240 1.00 11.75 293 HIS A CA 1
ATOM 4640 C C . HIS A 1 293 ? 8.730 19.439 -1.173 1.00 13.27 293 HIS A C 1
ATOM 4641 O O . HIS A 1 293 ? 8.060 19.104 -0.199 1.00 13.84 293 HIS A O 1
ATOM 4654 N N . VAL A 1 294 ? 8.202 20.096 -2.171 1.00 12.00 294 VAL A N 1
ATOM 4655 C CA . VAL A 1 294 ? 6.813 20.475 -2.199 1.00 13.00 294 VAL A CA 1
ATOM 4656 C C . VAL A 1 294 ? 5.953 19.208 -2.212 1.00 12.49 294 VAL A C 1
ATOM 4657 O O . VAL A 1 294 ? 4.961 19.119 -1.498 1.00 14.04 294 VAL A O 1
ATOM 4670 N N . VAL A 1 295 ? 6.287 18.239 -3.056 1.00 13.01 295 VAL A N 1
ATOM 4671 C CA . VAL A 1 295 ? 5.487 17.028 -3.129 1.00 12.39 295 VAL A CA 1
ATOM 4672 C C . VAL A 1 295 ? 5.527 16.307 -1.806 1.00 13.58 295 VAL A C 1
ATOM 4673 O O . VAL A 1 295 ? 4.485 15.846 -1.293 1.00 13.80 295 VAL A O 1
ATOM 4686 N N . VAL A 1 296 ? 6.706 16.149 -1.216 1.00 13.75 296 VAL A N 1
ATOM 4687 C CA . VAL A 1 296 ? 6.811 15.441 0.056 1.00 13.60 296 VAL A CA 1
ATOM 4688 C C . VAL A 1 296 ? 6.010 16.155 1.114 1.00 14.45 296 VAL A C 1
ATOM 4689 O O . VAL A 1 296 ? 5.334 15.502 1.917 1.00 16.21 296 VAL A O 1
ATOM 4702 N N . SER A 1 297 ? 6.107 17.468 1.196 1.00 15.67 297 SER A N 1
ATOM 4703 C CA A SER A 1 297 ? 5.364 18.229 2.197 0.67 13.86 297 SER A CA 1
ATOM 4704 C CA B SER A 1 297 ? 5.368 18.218 2.201 0.33 17.14 297 SER A CA 1
ATOM 4705 C C . SER A 1 297 ? 3.862 17.968 2.097 1.00 16.05 297 SER A C 1
ATOM 4706 O O . SER A 1 297 ? 3.166 17.719 3.104 1.00 17.83 297 SER A O 1
ATOM 4721 N N . ALA A 1 298 ? 3.329 18.024 0.899 1.00 14.19 298 ALA A N 1
ATOM 4722 C CA . ALA A 1 298 ? 1.902 17.873 0.651 1.00 14.99 298 ALA A CA 1
ATOM 4723 C C . ALA A 1 298 ? 1.447 16.473 0.948 1.00 16.35 298 ALA A C 1
ATOM 4724 O O . ALA A 1 298 ? 0.421 16.286 1.576 1.00 16.20 298 ALA A O 1
ATOM 4731 N N . VAL A 1 299 ? 2.224 15.481 0.548 1.00 15.49 299 VAL A N 1
ATOM 4732 C CA . VAL A 1 299 ? 1.831 14.090 0.774 1.00 17.84 299 VAL A CA 1
ATOM 4733 C C . VAL A 1 299 ? 1.844 13.810 2.253 1.00 17.50 299 VAL A C 1
ATOM 4734 O O . VAL A 1 299 ? 0.916 13.146 2.762 1.00 17.51 299 VAL A O 1
ATOM 4747 N N . ARG A 1 300 ? 2.855 14.276 2.992 1.00 16.77 300 ARG A N 1
ATOM 4748 C CA A ARG A 1 300 ? 2.897 13.951 4.427 0.56 18.00 300 ARG A CA 1
ATOM 4749 C CA B ARG A 1 300 ? 2.926 14.038 4.441 0.44 19.68 300 ARG A CA 1
ATOM 4750 C C . ARG A 1 300 ? 1.756 14.653 5.164 1.00 22.26 300 ARG A C 1
ATOM 4751 O O . ARG A 1 300 ? 1.222 14.088 6.114 1.00 21.86 300 ARG A O 1
ATOM 4792 N N . GLU A 1 301 ? 1.344 15.833 4.721 1.00 19.38 301 GLU A N 1
ATOM 4793 C CA . GLU A 1 301 ? 0.195 16.511 5.329 1.00 22.04 301 GLU A CA 1
ATOM 4794 C C . GLU A 1 301 ? -1.113 15.803 4.977 1.00 22.54 301 GLU A C 1
ATOM 4795 O O . GLU A 1 301 ? -1.939 15.545 5.855 1.00 21.49 301 GLU A O 1
ATOM 4807 N N . LEU A 1 302 ? -1.312 15.436 3.719 1.00 17.44 302 LEU A N 1
ATOM 4808 C CA . LEU A 1 302 ? -2.478 14.639 3.322 1.00 19.08 302 LEU A CA 1
ATOM 4809 C C . LEU A 1 302 ? -2.571 13.330 4.154 1.00 22.11 302 LEU A C 1
ATOM 4810 O O . LEU A 1 302 ? -3.666 12.921 4.581 1.00 20.55 302 LEU A O 1
ATOM 4826 N N . ASN A 1 303 ? -1.428 12.690 4.417 1.00 17.28 303 ASN A N 1
ATOM 4827 C CA . ASN A 1 303 ? -1.324 11.407 5.110 1.00 19.34 303 ASN A CA 1
ATOM 4828 C C . ASN A 1 303 ? -1.768 11.535 6.549 1.00 24.06 303 ASN A C 1
ATOM 4829 O O . ASN A 1 303 ? -2.031 10.511 7.173 1.00 25.56 303 ASN A O 1
ATOM 4839 N N . ARG A 1 304 ? -1.868 12.738 7.113 1.00 22.77 304 ARG A N 1
ATOM 4840 C CA A ARG A 1 304 ? -2.381 12.910 8.480 0.58 23.49 304 ARG A CA 1
ATOM 4841 C CA B ARG A 1 304 ? -2.355 12.881 8.482 0.42 24.88 304 ARG A CA 1
ATOM 4842 C C . ARG A 1 304 ? -3.880 12.719 8.534 1.00 24.33 304 ARG A C 1
ATOM 4843 O O . ARG A 1 304 ? -4.421 12.437 9.573 1.00 28.77 304 ARG A O 1
ATOM 4884 N N . SER A 1 305 ? -4.547 12.837 7.387 1.00 22.64 305 SER A N 1
ATOM 4885 C CA . SER A 1 305 ? -6.008 12.908 7.385 1.00 26.69 305 SER A CA 1
ATOM 4886 C C . SER A 1 305 ? -6.634 11.783 6.559 1.00 25.59 305 SER A C 1
ATOM 4887 O O . SER A 1 305 ? -7.849 11.531 6.632 1.00 29.52 305 SER A O 1
ATOM 4895 N N . GLN A 1 306 ? -5.829 11.082 5.794 1.00 24.57 306 GLN A N 1
ATOM 4896 C CA . GLN A 1 306 ? -6.332 10.015 4.978 1.00 32.85 306 GLN A CA 1
ATOM 4897 C C . GLN A 1 306 ? -5.213 9.064 4.624 1.00 23.53 306 GLN A C 1
ATOM 4898 O O . GLN A 1 306 ? -4.038 9.382 4.533 1.00 29.98 306 GLN A O 1
ATOM 4912 N N . GLU A 1 307 ? -5.628 7.828 4.499 1.00 31.17 307 GLU A N 1
ATOM 4913 C CA A GLU A 1 307 ? -4.797 6.712 4.126 0.49 34.41 307 GLU A CA 1
ATOM 4914 C CA B GLU A 1 307 ? -4.686 6.784 4.144 0.51 23.84 307 GLU A CA 1
ATOM 4915 C C . GLU A 1 307 ? -4.445 6.769 2.637 1.00 37.89 307 GLU A C 1
ATOM 4916 O O . GLU A 1 307 ? -5.336 6.554 1.822 1.00 59.44 307 GLU A O 1
ATOM 4939 N N . ILE A 1 308 ? -3.195 7.038 2.280 1.00 33.92 308 ILE A N 1
ATOM 4940 C CA . ILE A 1 308 ? -2.791 7.106 0.877 1.00 31.04 308 ILE A CA 1
ATOM 4941 C C . ILE A 1 308 ? -2.232 5.783 0.348 1.00 39.20 308 ILE A C 1
ATOM 4942 O O . ILE A 1 308 ? -1.319 5.183 0.940 1.00 37.15 308 ILE A O 1
ATOM 4958 N N . GLY A 1 309 ? -2.770 5.336 -0.773 1.00 31.93 309 GLY A N 1
ATOM 4959 C CA . GLY A 1 309 ? -2.261 4.127 -1.404 1.00 29.54 309 GLY A CA 1
ATOM 4960 C C . GLY A 1 309 ? -1.975 4.401 -2.858 1.00 27.99 309 GLY A C 1
ATOM 4961 O O . GLY A 1 309 ? -2.448 5.381 -3.395 1.00 31.24 309 GLY A O 1
ATOM 4965 N N . VAL A 1 310 ? -1.187 3.539 -3.479 1.00 30.77 310 VAL A N 1
ATOM 4966 C CA . VAL A 1 310 ? -1.037 3.584 -4.917 1.00 29.42 310 VAL A CA 1
ATOM 4967 C C . VAL A 1 310 ? -1.307 2.213 -5.442 1.00 32.93 310 VAL A C 1
ATOM 4968 O O . VAL A 1 310 ? -1.144 1.221 -4.730 1.00 44.78 310 VAL A O 1
ATOM 4981 N N . LYS A 1 311 ? -1.789 2.176 -6.677 1.00 35.33 311 LYS A N 1
ATOM 4982 C CA . LYS A 1 311 ? -1.972 0.940 -7.437 1.00 49.97 311 LYS A CA 1
ATOM 4983 C C . LYS A 1 311 ? -1.294 1.183 -8.774 1.00 35.94 311 LYS A C 1
ATOM 4984 O O . LYS A 1 311 ? -1.048 2.334 -9.129 1.00 33.82 311 LYS A O 1
ATOM 5003 N N . PRO A 1 312 ? -0.955 0.104 -9.493 1.00 42.37 312 PRO A N 1
ATOM 5004 C CA . PRO A 1 312 ? -0.561 0.329 -10.887 1.00 30.58 312 PRO A CA 1
ATOM 5005 C C . PRO A 1 312 ? -1.713 0.978 -11.656 1.00 33.55 312 PRO A C 1
ATOM 5006 O O . PRO A 1 312 ? -2.899 0.585 -11.535 1.00 27.74 312 PRO A O 1
ATOM 5017 N N . LEU A 1 313 ? -1.367 2.030 -12.389 1.00 24.58 313 LEU A N 1
ATOM 5018 C CA . LEU A 1 313 ? -2.281 2.571 -13.372 1.00 17.45 313 LEU A CA 1
ATOM 5019 C C . LEU A 1 313 ? -1.694 2.173 -14.683 1.00 14.70 313 LEU A C 1
ATOM 5020 O O . LEU A 1 313 ? -0.616 1.579 -14.722 1.00 18.26 313 LEU A O 1
ATOM 5036 N N . ALA A 1 314 ? -2.393 2.435 -15.781 1.00 13.09 314 ALA A N 1
ATOM 5037 C CA . ALA A 1 314 ? -1.911 2.014 -17.062 1.00 14.06 314 ALA A CA 1
ATOM 5038 C C . ALA A 1 314 ? -2.494 2.859 -18.140 1.00 15.70 314 ALA A C 1
ATOM 5039 O O . ALA A 1 314 ? -3.614 3.331 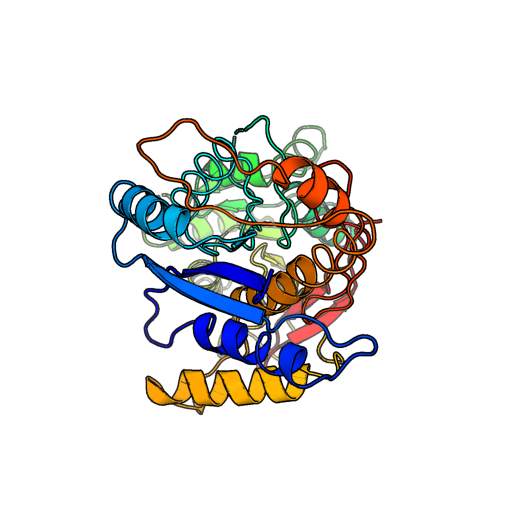-18.054 1.00 15.23 314 ALA A O 1
ATOM 5046 N N . CYS A 1 315 ? -1.752 2.996 -19.220 1.00 14.37 315 CYS A N 1
ATOM 5047 C CA . CYS A 1 315 ? -2.298 3.634 -20.373 1.00 17.21 315 CYS A CA 1
ATOM 5048 C C . CYS A 1 315 ? -3.461 2.892 -20.982 1.00 17.94 315 CYS A C 1
ATOM 5049 O O . CYS A 1 315 ? -4.284 3.514 -21.715 1.00 20.99 315 CYS A O 1
ATOM 5056 N N . THR A 1 316 ? -3.566 1.598 -20.734 1.00 14.68 316 THR A N 1
ATOM 5057 C CA . THR A 1 316 ? -4.622 0.785 -21.290 1.00 13.72 316 THR A CA 1
ATOM 5058 C C . THR A 1 316 ? -5.748 0.557 -20.302 1.00 17.18 316 THR A C 1
ATOM 5059 O O . THR A 1 316 ? -6.505 -0.417 -20.414 1.00 22.19 316 THR A O 1
ATOM 5070 N N . SER A 1 317 ? -5.884 1.420 -19.309 1.00 13.60 317 SER A N 1
ATOM 5071 C CA A SER A 1 317 ? -6.979 1.359 -18.342 0.65 13.12 317 SER A CA 1
ATOM 5072 C CA B SER A 1 317 ? -7.079 1.362 -18.501 0.35 18.68 317 SER A CA 1
ATOM 5073 C C . SER A 1 317 ? -7.531 2.756 -18.124 1.00 12.93 317 SER A C 1
ATOM 5074 O O . SER A 1 317 ? -6.745 3.720 -18.130 1.00 16.32 317 SER A O 1
ATOM 5089 N N . ALA A 1 318 ? -8.812 2.858 -17.849 1.00 13.67 318 ALA A N 1
ATOM 5090 C CA . ALA A 1 318 ? -9.421 4.155 -17.515 1.00 14.94 318 ALA A CA 1
ATOM 5091 C C . ALA A 1 318 ? -9.334 4.449 -16.026 1.00 18.18 318 ALA A C 1
ATOM 5092 O O . ALA A 1 318 ? -9.829 5.476 -15.589 1.00 21.62 318 ALA A O 1
ATOM 5099 N N A ASN A 1 319 ? -8.780 3.549 -15.227 0.47 14.35 319 ASN A N 1
ATOM 5100 N N B ASN A 1 319 ? -8.674 3.585 -15.256 0.53 15.83 319 ASN A N 1
ATOM 5101 C CA A ASN A 1 319 ? -8.710 3.803 -13.804 0.47 18.01 319 ASN A CA 1
ATOM 5102 C CA B ASN A 1 319 ? -8.550 3.774 -13.811 0.53 16.75 319 ASN A CA 1
ATOM 5103 C C A ASN A 1 319 ? -7.971 5.112 -13.547 0.47 18.26 319 ASN A C 1
ATOM 5104 C C B ASN A 1 319 ? -7.774 5.033 -13.423 0.53 13.93 319 ASN A C 1
ATOM 5105 O O A ASN A 1 319 ? -7.163 5.527 -14.340 0.47 13.55 319 ASN A O 1
ATOM 5106 O O B ASN A 1 319 ? -6.708 5.307 -13.964 0.53 15.46 319 ASN A O 1
ATOM 5127 N N . ILE A 1 320 ? -8.319 5.750 -12.444 1.00 16.81 320 ILE A N 1
ATOM 5128 C CA . ILE A 1 320 ? -7.665 6.972 -11.956 1.00 16.92 320 ILE A CA 1
ATOM 5129 C C . ILE A 1 320 ? -7.086 6.715 -10.579 1.0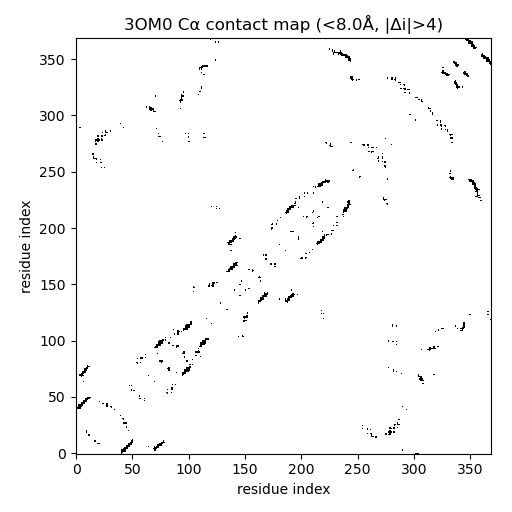0 18.70 320 ILE A C 1
ATOM 5130 O O . ILE A 1 320 ? -7.419 5.727 -9.902 1.00 19.67 320 ILE A O 1
ATOM 5147 N N . TRP A 1 321 ? -6.215 7.625 -10.129 1.00 16.94 321 TRP A N 1
ATOM 5148 C CA . TRP A 1 321 ? -5.669 7.543 -8.778 1.00 17.39 321 TRP A CA 1
ATOM 5149 C C . TRP A 1 321 ? -6.687 8.216 -7.837 1.00 18.99 321 TRP A C 1
ATOM 5150 O O . TRP A 1 321 ? -6.930 9.412 -7.956 1.00 20.52 321 TRP A O 1
ATOM 5171 N N . PRO A 1 322 ? -7.289 7.474 -6.902 1.00 19.96 322 PRO A N 1
ATOM 5172 C CA . PRO A 1 322 ? -8.351 8.055 -6.091 1.00 20.61 322 PRO A CA 1
ATOM 5173 C C . PRO A 1 322 ? -7.929 9.228 -5.237 1.00 20.80 322 PRO A C 1
ATOM 5174 O O . PRO A 1 322 ? -8.802 10.012 -4.859 1.00 24.18 322 PRO A O 1
ATOM 5185 N N . HIS A 1 323 ? -6.635 9.355 -4.959 1.00 21.77 323 HIS A N 1
ATOM 5186 C CA . HIS A 1 323 ? -6.170 10.397 -4.053 1.00 20.13 323 HIS A CA 1
ATOM 5187 C C . HIS A 1 323 ? -5.726 11.655 -4.759 1.00 19.12 323 HIS A C 1
ATOM 5188 O O . HIS A 1 323 ? -5.305 12.602 -4.114 1.00 18.28 323 HIS A O 1
ATOM 5201 N N . GLY A 1 324 ? -5.781 11.697 -6.088 1.00 17.27 324 GLY A N 1
ATOM 5202 C CA . GLY A 1 324 ? -5.184 12.808 -6.809 1.00 18.77 324 GLY A CA 1
ATOM 5203 C C . GLY A 1 324 ? -5.877 14.117 -6.534 1.00 22.48 324 GLY A C 1
ATOM 5204 O O . GLY A 1 324 ? -5.206 15.138 -6.367 1.00 21.36 324 GLY A O 1
ATOM 5208 N N . THR A 1 325 ? -7.188 14.120 -6.472 1.00 21.74 325 THR A N 1
ATOM 5209 C CA . THR A 1 325 ? -7.931 15.340 -6.170 1.00 23.37 325 THR A CA 1
ATOM 5210 C C . THR A 1 325 ? -7.547 15.925 -4.821 1.00 23.29 325 THR A C 1
ATOM 5211 O O . THR A 1 325 ? -7.321 17.139 -4.679 1.00 23.80 325 THR A O 1
ATOM 5222 N N . SER A 1 326 ? -7.446 15.048 -3.838 1.00 22.11 326 SER A N 1
ATOM 5223 C CA . SER A 1 326 ? -7.093 15.427 -2.491 1.00 20.10 326 SER A CA 1
ATOM 5224 C C . SER A 1 326 ? -5.676 15.972 -2.504 1.00 19.97 326 SER A C 1
ATOM 5225 O O . SER A 1 326 ? -5.417 17.057 -1.959 1.00 19.08 326 SER A O 1
ATOM 5233 N N . LEU A 1 327 ? -4.736 15.273 -3.153 1.00 16.16 327 LEU A N 1
ATOM 5234 C CA . LEU A 1 327 ? -3.348 15.706 -3.116 1.00 17.14 327 LEU A CA 1
ATOM 5235 C C . LEU A 1 327 ? -3.189 17.029 -3.828 1.00 17.24 327 LEU A C 1
ATOM 5236 O O . LEU A 1 327 ? -2.403 17.882 -3.377 1.00 17.30 327 LEU A O 1
ATOM 5252 N N . MET A 1 328 ? -3.917 17.277 -4.899 1.00 18.03 328 MET A N 1
ATOM 5253 C CA . MET A 1 328 ? -3.884 18.593 -5.522 1.00 17.41 328 MET A CA 1
ATOM 5254 C C . MET A 1 328 ? -4.276 19.715 -4.528 1.00 19.22 328 MET A C 1
ATOM 5255 O O . MET A 1 328 ? -3.654 20.784 -4.536 1.00 19.57 328 MET A O 1
ATOM 5269 N N . ASN A 1 329 ? -5.264 19.489 -3.676 1.00 18.89 329 ASN A N 1
ATOM 5270 C CA . ASN A 1 329 ? -5.660 20.492 -2.683 1.00 19.27 329 ASN A CA 1
ATOM 5271 C C . ASN A 1 329 ? -4.535 20.670 -1.650 1.00 23.05 329 ASN A C 1
ATOM 5272 O O . ASN A 1 329 ? -4.216 21.812 -1.243 1.00 19.88 329 ASN A O 1
ATOM 5283 N N . TYR A 1 330 ? -3.897 19.580 -1.212 1.00 18.25 330 TYR A N 1
ATOM 5284 C CA . TYR A 1 330 ? -2.821 19.702 -0.242 1.00 17.49 330 TYR A CA 1
ATOM 5285 C C . TYR A 1 330 ? -1.573 20.334 -0.845 1.00 17.27 330 TYR A C 1
ATOM 5286 O O . TYR A 1 330 ? -0.855 21.036 -0.132 1.00 18.59 330 TYR A O 1
ATOM 5304 N N . LEU A 1 331 ? -1.303 20.102 -2.124 1.00 15.85 331 LEU A N 1
ATOM 5305 C CA . LEU A 1 331 ? -0.202 20.796 -2.814 1.00 15.51 331 LEU A CA 1
ATOM 5306 C C . LEU A 1 331 ? -0.460 22.298 -2.705 1.00 15.46 331 LEU A C 1
ATOM 5307 O O . LEU A 1 331 ? 0.505 23.058 -2.477 1.00 17.03 331 LEU A O 1
ATOM 5323 N N . ARG A 1 332 ? -1.704 22.724 -2.857 1.00 17.86 332 ARG A N 1
ATOM 5324 C CA A ARG A 1 332 ? -2.017 24.136 -2.839 0.57 23.36 332 ARG A CA 1
ATOM 5325 C CA B ARG A 1 332 ? -2.025 24.133 -2.854 0.43 24.09 332 ARG A CA 1
ATOM 5326 C C . ARG A 1 332 ? -1.925 24.728 -1.459 1.00 20.69 332 ARG A C 1
ATOM 5327 O O . ARG A 1 332 ? -2.043 25.950 -1.281 1.00 28.80 332 ARG A O 1
ATOM 5368 N N . MET A 1 333 ? -1.771 23.906 -0.419 1.00 17.89 333 MET A N 1
ATOM 5369 C CA A MET A 1 333 ? -1.576 24.389 0.939 0.57 18.30 333 MET A CA 1
ATOM 5370 C CA B MET A 1 333 ? -1.586 24.406 0.930 0.43 18.77 333 MET A CA 1
ATOM 5371 C C . MET A 1 333 ? -0.114 24.556 1.327 1.00 19.40 333 MET A C 1
ATOM 5372 O O . MET A 1 333 ? 0.178 25.112 2.394 1.00 20.89 333 MET A O 1
ATOM 5399 N N . VAL A 1 334 ? 0.801 24.082 0.501 1.00 17.66 334 VAL A N 1
ATOM 5400 C CA . VAL A 1 334 ? 2.228 24.076 0.841 1.00 18.04 334 VAL A CA 1
ATOM 5401 C C . VAL A 1 334 ? 2.782 25.477 1.021 1.00 17.52 334 VAL A C 1
ATOM 5402 O O . VAL A 1 334 ? 2.503 26.372 0.267 1.00 19.39 334 VAL A O 1
ATOM 5415 N N . GLU A 1 335 ? 3.570 25.619 2.068 1.00 16.12 335 GLU A N 1
ATOM 5416 C CA . GLU A 1 335 ? 4.385 26.810 2.303 1.00 20.32 335 GLU A CA 1
ATOM 5417 C C . GLU A 1 335 ? 5.811 26.290 2.534 1.00 16.76 335 GLU A C 1
ATOM 5418 O O . GLU A 1 335 ? 6.075 25.591 3.542 1.00 21.64 335 GLU A O 1
ATOM 5430 N N . TYR A 1 336 ? 6.692 26.561 1.603 1.00 15.83 336 TYR A N 1
ATOM 5431 C CA . TYR A 1 336 ? 8.012 25.939 1.615 1.00 16.54 336 TYR A CA 1
ATOM 5432 C C . TYR A 1 336 ? 9.049 27.014 1.270 1.00 15.90 336 TYR A C 1
ATOM 5433 O O . TYR A 1 336 ? 8.875 27.792 0.352 1.00 16.42 336 TYR A O 1
ATOM 5451 N N . ASP A 1 337 ? 10.139 27.031 2.018 1.00 14.53 337 ASP A N 1
ATOM 5452 C CA . ASP A 1 337 ? 11.226 27.989 1.773 1.00 16.14 337 ASP A CA 1
ATOM 5453 C C . ASP A 1 337 ? 12.355 27.300 1.023 1.00 15.38 337 ASP A C 1
ATOM 5454 O O . ASP A 1 337 ? 13.078 26.493 1.602 1.00 15.72 337 ASP A O 1
ATOM 5463 N N . GLY A 1 338 ? 12.473 27.583 -0.252 1.00 13.62 338 GLY A N 1
ATOM 5464 C CA . GLY A 1 338 ? 13.347 26.771 -1.083 1.00 13.83 338 GLY A CA 1
ATOM 5465 C C . GLY A 1 338 ? 14.536 27.521 -1.668 1.00 15.27 338 GLY A C 1
ATOM 5466 O O . GLY A 1 338 ? 14.782 28.724 -1.408 1.00 14.44 338 GLY A O 1
ATOM 5470 N N . LEU A 1 339 ? 15.275 26.809 -2.496 1.00 12.72 339 LEU A N 1
ATOM 5471 C CA . LEU A 1 339 ? 16.377 27.388 -3.250 1.00 12.61 339 LEU A CA 1
ATOM 5472 C C . LEU A 1 339 ? 15.886 28.509 -4.114 1.00 12.96 339 LEU A C 1
ATOM 5473 O O . LEU A 1 339 ? 16.682 29.434 -4.407 1.00 13.53 339 LEU A O 1
ATOM 5489 N N . THR A 1 340 ? 14.646 28.447 -4.581 1.00 12.35 340 THR A N 1
ATOM 5490 C CA . THR A 1 340 ? 14.045 29.444 -5.431 1.00 11.66 340 THR A CA 1
ATOM 5491 C C . THR A 1 340 ? 13.143 30.429 -4.669 1.00 13.50 340 THR A C 1
ATOM 5492 O O . THR A 1 340 ? 12.317 31.073 -5.311 1.00 13.92 340 THR A O 1
ATOM 5503 N N . GLY A 1 341 ? 13.383 30.550 -3.381 1.00 13.01 341 GLY A N 1
ATOM 5504 C CA . GLY A 1 341 ? 12.627 31.461 -2.528 1.00 14.88 341 GLY A CA 1
ATOM 5505 C C . GLY A 1 341 ? 11.370 30.792 -1.994 1.00 14.61 341 GLY A C 1
ATOM 5506 O O . GL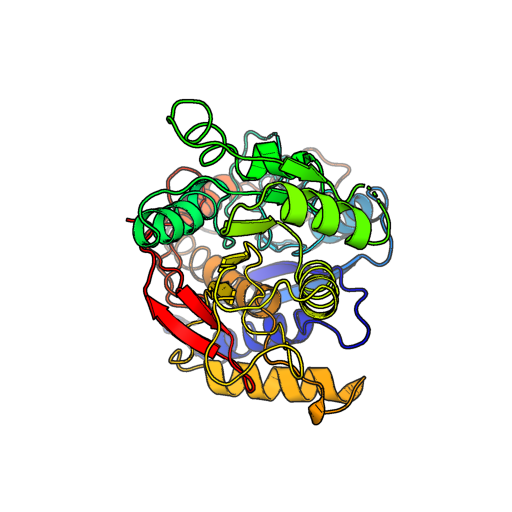Y A 1 341 ? 11.278 29.580 -1.891 1.00 15.99 341 GLY A O 1
ATOM 5510 N N . ARG A 1 342 ? 10.406 31.616 -1.603 1.00 15.80 342 ARG A N 1
ATOM 5511 C CA . ARG A 1 342 ? 9.205 31.119 -0.968 1.00 16.08 342 ARG A CA 1
ATOM 5512 C C . ARG A 1 342 ? 8.356 30.454 -2.023 1.00 15.74 342 ARG A C 1
ATOM 5513 O O . ARG A 1 342 ? 8.058 31.054 -3.051 1.00 14.77 342 ARG A O 1
ATOM 5534 N N . VAL A 1 343 ? 7.927 29.232 -1.748 1.00 14.91 343 VAL A N 1
ATOM 5535 C CA . VAL A 1 343 ? 7.043 28.522 -2.630 1.00 15.77 343 VAL A CA 1
ATOM 5536 C C . VAL A 1 343 ? 5.663 28.378 -1.957 1.00 15.26 343 VAL A C 1
ATOM 5537 O O . VAL A 1 343 ? 5.533 27.726 -0.930 1.00 17.74 343 VAL A O 1
ATOM 5550 N N . GLU A 1 344 ? 4.641 28.975 -2.578 1.00 15.78 344 GLU A N 1
ATOM 5551 C CA . GLU A 1 344 ? 3.245 28.856 -2.194 1.00 16.87 344 GLU A CA 1
ATOM 5552 C C . GLU A 1 344 ? 2.454 29.029 -3.458 1.00 18.83 344 GLU A C 1
ATOM 5553 O O . GLU A 1 344 ? 2.965 29.607 -4.433 1.00 18.68 344 GLU A O 1
ATOM 5565 N N . PHE A 1 345 ? 1.203 28.571 -3.444 1.00 20.62 345 PHE A N 1
ATOM 5566 C CA . PHE A 1 345 ? 0.418 28.534 -4.657 1.00 20.82 345 PHE A CA 1
ATOM 5567 C C . PHE A 1 345 ? -0.911 29.232 -4.458 1.00 24.07 345 PHE A C 1
ATOM 5568 O O . PHE A 1 345 ? -1.515 29.269 -3.351 1.00 24.91 345 PHE A O 1
ATOM 5585 N N . ASN A 1 346 ? -1.381 29.797 -5.553 1.00 20.36 346 ASN A N 1
ATOM 5586 C CA . ASN A 1 346 ? -2.689 30.429 -5.529 1.00 20.68 346 ASN A CA 1
ATOM 5587 C C . ASN A 1 346 ? -3.713 29.434 -6.027 1.00 21.69 346 ASN A C 1
ATOM 5588 O O . ASN A 1 346 ? -3.422 28.266 -6.250 1.00 22.45 346 ASN A O 1
ATOM 5599 N N . SER A 1 347 ? -4.952 29.911 -6.173 1.00 25.96 347 SER A N 1
ATOM 5600 C CA . SER A 1 347 ? -6.026 29.016 -6.590 1.00 26.09 347 SER A CA 1
ATOM 5601 C C . SER A 1 347 ? -5.863 28.431 -7.971 1.00 31.77 347 SER A C 1
ATOM 5602 O O . SER A 1 347 ? -6.501 27.427 -8.291 1.00 30.02 347 SER A O 1
ATOM 5610 N N . LYS A 1 348 ? -4.997 29.035 -8.791 1.00 22.16 348 LYS A N 1
ATOM 5611 C CA . LYS A 1 348 ? -4.715 28.541 -10.113 1.00 25.71 348 LYS A CA 1
ATOM 5612 C C . LYS A 1 348 ? -3.497 27.613 -10.153 1.00 21.93 348 LYS A C 1
ATOM 5613 O O . LYS A 1 348 ? -3.109 27.156 -11.204 1.00 26.22 348 LYS A O 1
ATOM 5632 N N . GLY A 1 349 ? -2.911 27.303 -9.004 1.00 19.61 349 GLY A N 1
ATOM 5633 C CA . GLY A 1 349 ? -1.719 26.503 -8.999 1.00 20.31 349 GLY A CA 1
ATOM 5634 C C . GLY A 1 349 ? -0.467 27.263 -9.408 1.00 16.80 349 GLY A C 1
ATOM 5635 O O . GLY A 1 349 ? 0.519 26.634 -9.683 1.00 17.33 349 GLY A O 1
ATOM 5639 N N . GLN A 1 350 ? -0.513 28.588 -9.371 1.00 17.12 350 GLN A N 1
ATOM 5640 C CA . GLN A 1 350 ? 0.665 29.401 -9.744 1.00 17.28 350 GLN A CA 1
ATOM 5641 C C . GLN A 1 350 ? 1.407 29.890 -8.500 1.00 14.94 350 GLN A C 1
ATOM 5642 O O . GLN A 1 350 ? 0.795 30.107 -7.446 1.00 15.90 350 GLN A O 1
ATOM 5656 N N . ARG A 1 351 ? 2.724 30.080 -8.598 1.00 14.94 351 ARG A N 1
ATOM 5657 C CA . ARG A 1 351 ? 3.476 30.654 -7.489 1.00 13.76 351 ARG A CA 1
ATOM 5658 C C . ARG A 1 351 ? 2.902 31.968 -7.066 1.00 16.07 351 ARG A C 1
ATOM 5659 O O . ARG A 1 351 ? 2.580 32.847 -7.904 1.00 17.10 351 ARG A O 1
ATOM 5680 N N . THR A 1 352 ? 2.860 32.187 -5.767 1.00 17.44 352 THR A N 1
ATOM 5681 C CA . THR A 1 352 ? 2.392 33.446 -5.202 1.00 17.58 352 THR A CA 1
ATOM 5682 C C . THR A 1 352 ? 3.242 33.799 -3.980 1.00 17.23 352 THR A C 1
ATOM 5683 O O . THR A 1 352 ? 4.006 32.962 -3.459 1.00 17.34 352 THR A O 1
ATOM 5694 N N . ASN A 1 353 ? 3.105 35.030 -3.510 1.00 21.43 353 ASN A N 1
ATOM 5695 C CA . ASN A 1 353 ? 3.841 35.477 -2.357 1.00 18.74 353 ASN A CA 1
ATOM 5696 C C . ASN A 1 353 ? 5.317 35.206 -2.469 1.00 20.19 353 ASN A C 1
ATOM 5697 O O . ASN A 1 353 ? 5.960 34.671 -1.557 1.00 19.77 353 ASN A O 1
ATOM 5707 N N . TYR A 1 354 ? 5.888 35.595 -3.602 1.00 18.03 354 TYR A N 1
ATOM 5708 C CA . TYR A 1 354 ? 7.318 35.388 -3.787 1.00 17.82 354 TYR A CA 1
ATOM 5709 C C . TYR A 1 354 ? 7.941 36.645 -4.412 1.00 16.04 354 TYR A C 1
ATOM 5710 O O . TYR A 1 354 ? 7.236 37.632 -4.698 1.00 18.44 354 TYR A O 1
ATOM 5728 N N . THR A 1 355 ? 9.260 36.596 -4.623 1.00 18.05 355 THR A N 1
ATOM 5729 C CA . THR A 1 355 ? 9.961 37.718 -5.228 1.00 17.70 355 THR A CA 1
ATOM 5730 C C . THR A 1 355 ? 10.862 37.276 -6.343 1.00 23.01 355 THR A C 1
ATOM 5731 O O . THR A 1 355 ? 11.278 36.111 -6.425 1.00 20.96 355 THR A O 1
ATOM 5742 N N . LEU A 1 356 ? 11.163 38.224 -7.221 1.00 19.78 356 LEU A N 1
ATOM 5743 C CA . LEU A 1 356 ? 12.245 38.081 -8.197 1.00 17.68 356 LEU A CA 1
ATOM 5744 C C . LEU A 1 356 ? 13.241 39.166 -7.936 1.00 17.95 356 LEU A C 1
ATOM 5745 O O . LEU A 1 356 ? 12.876 40.346 -7.834 1.00 20.97 356 LEU A O 1
ATOM 5761 N N . ARG A 1 357 ? 14.485 38.787 -7.809 1.00 18.40 357 ARG A N 1
ATOM 5762 C CA A ARG A 1 357 ? 15.525 39.788 -7.673 0.61 17.41 357 ARG A CA 1
ATOM 5763 C CA B ARG A 1 357 ? 15.613 39.705 -7.699 0.39 17.67 357 ARG A CA 1
ATOM 5764 C C . ARG A 1 357 ? 15.843 40.362 -9.038 1.00 14.88 357 ARG A C 1
ATOM 5765 O O . ARG A 1 357 ? 15.864 39.665 -10.037 1.00 15.78 357 ARG A O 1
ATOM 5806 N N . ILE A 1 358 ? 16.028 41.688 -9.050 1.00 14.67 358 ILE A N 1
ATOM 5807 C CA . ILE A 1 358 ? 16.330 42.380 -10.299 1.00 13.79 358 ILE A CA 1
ATOM 5808 C C . ILE A 1 358 ? 17.823 42.641 -10.286 1.00 13.47 358 ILE A C 1
ATOM 5809 O O . ILE A 1 358 ? 18.376 43.253 -9.330 1.00 15.29 358 ILE A O 1
ATOM 5825 N N . LEU A 1 359 ? 18.496 42.134 -11.315 1.00 13.66 359 LEU A N 1
ATOM 5826 C CA . LEU A 1 359 ? 19.945 42.141 -11.425 1.00 13.21 359 LEU A CA 1
ATOM 5827 C C . LEU A 1 359 ? 20.440 42.970 -12.602 1.00 12.07 359 LEU A C 1
ATOM 5828 O O . LEU A 1 359 ? 19.758 43.066 -13.627 1.00 13.26 359 LEU A O 1
ATOM 5844 N N . GLU A 1 360 ? 21.610 43.573 -12.450 1.00 13.12 360 GLU A N 1
ATOM 5845 C CA . GLU A 1 360 ? 22.290 44.281 -13.498 1.00 12.01 360 GLU A CA 1
ATOM 5846 C C . GLU A 1 360 ? 23.587 43.523 -13.784 1.00 12.70 360 GLU A C 1
ATOM 5847 O O . GLU A 1 360 ? 24.363 43.257 -12.846 1.00 15.24 360 GLU A O 1
ATOM 5859 N N . LYS A 1 361 ? 23.880 43.201 -15.035 1.00 13.11 361 LYS A N 1
ATOM 5860 C CA . LYS A 1 361 ? 25.061 42.468 -15.398 1.00 13.93 361 LYS A CA 1
ATOM 5861 C C . LYS A 1 361 ? 26.286 43.276 -15.209 1.00 15.99 361 LYS A C 1
ATOM 5862 O O . LYS A 1 361 ? 26.313 44.507 -15.434 1.00 17.33 361 LYS A O 1
ATOM 5881 N N . SER A 1 362 ? 27.372 42.605 -14.799 1.00 15.97 362 SER A N 1
ATOM 5882 C CA . SER A 1 362 ? 28.704 43.186 -14.659 1.00 22.60 362 SER A CA 1
ATOM 5883 C C . SER A 1 362 ? 29.735 42.241 -15.280 1.00 18.87 362 SER A C 1
ATOM 5884 O O . SER A 1 362 ? 29.408 41.086 -15.545 1.00 21.64 362 SER A O 1
ATOM 5892 N N . ARG A 1 363 ? 30.952 42.736 -15.491 1.00 29.01 363 ARG A N 1
ATOM 5893 C CA . ARG A 1 363 ? 32.088 41.955 -16.007 1.00 33.53 363 ARG A CA 1
ATOM 5894 C C . ARG A 1 363 ? 32.292 40.566 -15.377 1.00 29.81 363 ARG A C 1
ATOM 5895 O O . ARG A 1 363 ? 32.529 39.610 -16.108 1.00 37.77 363 ARG A O 1
ATOM 5916 N N . GLN A 1 364 ? 32.178 40.423 -14.054 1.00 27.75 364 GLN A N 1
ATOM 5917 C CA . GLN A 1 364 ? 32.309 39.088 -13.433 1.00 29.94 364 GLN A CA 1
ATOM 5918 C C . GLN A 1 364 ? 31.026 38.364 -13.061 1.00 30.83 364 GLN A C 1
ATOM 5919 O O . GLN A 1 364 ? 31.041 37.196 -12.605 1.00 28.03 364 GLN A O 1
ATOM 5933 N N . GLY A 1 365 ? 29.893 39.022 -13.212 1.00 20.82 365 GLY A N 1
ATOM 5934 C CA . GLY A 1 365 ? 28.670 38.450 -12.745 1.00 18.56 365 GLY A CA 1
ATOM 5935 C C . GLY A 1 365 ? 27.548 39.452 -12.756 1.00 19.12 365 GLY A C 1
ATOM 5936 O O . GLY A 1 365 ? 27.074 39.857 -13.850 1.00 17.72 365 GLY A O 1
ATOM 5940 N N . HIS A 1 366 ? 27.099 39.873 -11.592 1.00 17.09 366 HIS A N 1
ATOM 5941 C CA . HIS A 1 366 ? 25.994 40.815 -11.530 1.00 17.23 366 HIS A CA 1
ATOM 5942 C C . HIS A 1 366 ? 25.901 41.497 -10.193 1.00 17.61 366 HIS A C 1
ATOM 5943 O O . HIS A 1 366 ? 26.642 41.110 -9.247 1.00 18.49 366 HIS A O 1
ATOM 5956 N N . ARG A 1 367 ? 25.062 42.511 -10.084 1.00 18.54 367 ARG A N 1
ATOM 5957 C CA . ARG A 1 367 ? 24.684 43.088 -8.808 1.00 20.84 367 ARG A CA 1
ATOM 5958 C C . ARG A 1 367 ? 23.179 43.099 -8.730 1.00 23.29 367 ARG A C 1
ATOM 5959 O O . ARG A 1 367 ? 22.516 43.291 -9.737 1.00 19.59 367 ARG A O 1
ATOM 5980 N N . GLU A 1 368 ? 22.608 42.894 -7.549 1.00 23.28 368 GLU A N 1
ATOM 5981 C CA . GLU A 1 368 ? 21.187 43.105 -7.368 1.00 22.54 368 GLU A CA 1
ATOM 5982 C C . GLU A 1 368 ? 20.864 44.588 -7.165 1.00 21.08 368 GLU A C 1
ATOM 5983 O O . GLU A 1 368 ? 21.463 45.263 -6.322 1.00 28.14 368 GLU A O 1
ATOM 5995 N N . ILE A 1 369 ? 19.921 45.101 -7.937 1.00 18.06 369 ILE A N 1
ATOM 5996 C CA . ILE A 1 369 ? 19.555 46.495 -7.866 1.00 17.82 369 ILE A CA 1
ATOM 5997 C C . ILE A 1 369 ? 18.105 46.743 -7.485 1.00 18.95 369 ILE A C 1
ATOM 5998 O O . ILE A 1 369 ? 17.701 47.892 -7.327 1.00 21.76 369 ILE A O 1
ATOM 6014 N N . GLY A 1 370 ? 17.326 45.703 -7.261 1.00 19.54 370 GLY A N 1
ATOM 6015 C CA . GLY A 1 370 ? 15.975 45.907 -6.795 1.00 19.88 370 GLY A CA 1
ATOM 6016 C C . GLY A 1 370 ? 15.310 44.552 -6.647 1.00 20.96 370 GLY A C 1
ATOM 6017 O O . GLY A 1 370 ? 15.910 43.513 -6.905 1.00 18.94 370 GLY A O 1
ATOM 6021 N N . VAL A 1 371 ? 14.043 44.589 -6.268 1.00 20.84 371 VAL A N 1
ATOM 6022 C CA . VAL A 1 371 ? 13.218 43.401 -6.104 1.00 19.41 371 VAL A CA 1
ATOM 6023 C C . VAL A 1 371 ? 11.827 43.655 -6.698 1.00 21.01 371 VAL A C 1
ATOM 6024 O O . VAL A 1 371 ? 11.268 44.761 -6.579 1.00 23.04 371 VAL A O 1
ATOM 6037 N N . TRP A 1 372 ? 11.251 42.662 -7.367 1.00 19.70 372 TRP A N 1
ATOM 6038 C CA . TRP A 1 372 ? 9.857 42.665 -7.749 1.00 18.30 372 TRP A CA 1
ATOM 6039 C C . TRP A 1 372 ? 9.140 41.737 -6.783 1.00 18.58 372 TRP A C 1
ATOM 6040 O O . TRP A 1 372 ? 9.596 40.609 -6.542 1.00 18.60 372 TRP A O 1
ATOM 6061 N N . TYR A 1 373 ? 8.054 42.217 -6.211 1.00 19.30 373 TYR A N 1
ATOM 6062 C CA . TYR A 1 373 ? 7.209 41.421 -5.336 1.00 19.31 373 TYR A CA 1
ATOM 6063 C C . TYR A 1 373 ? 5.937 40.998 -6.094 1.00 21.95 373 TYR A C 1
ATOM 6064 O O . TYR A 1 373 ? 5.247 41.820 -6.682 1.00 25.16 373 TYR A O 1
ATOM 6082 N N . SER A 1 374 ? 5.593 39.724 -6.066 1.00 20.85 374 SER A N 1
ATOM 6083 C CA . SER A 1 374 ? 4.326 39.261 -6.667 1.00 26.06 374 SER A CA 1
ATOM 6084 C C . SER A 1 374 ? 3.080 39.829 -5.983 1.00 34.64 374 SER A C 1
ATOM 6085 O O . SER A 1 374 ? 1.994 39.893 -6.561 1.00 36.71 374 SER A O 1
ATOM 6093 N N . ASN A 1 375 ? 3.230 40.233 -4.742 1.00 28.26 375 ASN A N 1
ATOM 6094 C CA . ASN A 1 375 ? 2.112 40.867 -4.035 1.00 62.14 375 ASN A CA 1
ATOM 6095 C C . ASN A 1 375 ? 2.325 42.369 -3.863 1.00 73.20 375 ASN A C 1
ATOM 6096 O O . ASN A 1 375 ? 2.408 43.106 -4.847 1.00 75.46 375 ASN A O 1
#

Sequence (369 aa):
LSSLRMAAILDDDQTVCGRGERLALALARREQINGIIEVPAKARVEVDIFELQRDSQYYETTDTMCQILPKGVVSVLGPSSSSPASASSTVSSHICGEEKEIPHIKVGPEETPLRFASVSLYPSNEDVSSLAVSRILKSFNYPSASSLICAKAECLLRLEEELLVRRGFLISSKETLSSSVRMLDSRDPTPLLKEIRDDKVSTIIIDANASISHHLVLRRKASELGMTSAFYKYILTTMDDFPIILHLDGIVEDSSNILGFSMFNTSHPFYPEFVRSLNMSWRENCEASTYPGPALSAALMFDAVHVVVSSAVRRELNRRSQEEIGVKPLACTSSANNIWPHGTSLMNYLRRMMVEYDGLTGRVEFNSKGQRTNYTLRRILEKSRQGHREIGVWYSN

Nearest PDB structures (foldseek):
  3om0-assembly1_A-2  TM=1.003E+00  e=2.640E-77  Rattus norvegicus
  3om1-assembly1_A  TM=9.812E-01  e=3.714E-67  Rattus norvegicus
  3om1-assembly1_B  TM=9.670E-01  e=3.498E-65  Rattus norvegicus
  3qlu-assembly2_B  TM=9.749E-01  e=9.420E-65  Rattus norvegicus
  3qlu-assembly1_A  TM=9.696E-01  e=3.300E-65  Rattus norvegicus

Foldseek 3Di:
DLAAEEEEEEEFDDLQTQCQVVLLVVLQCVVQVDQDVVGDHRYYYHYHYDDDLDLVSLVVVVQVVQQPFHQEYEDDAPRLVSLVSVQVVCQLQLREYEYEYEDRQPHDRAHAYPHAYLVQLLVVVVVVCVVVVNAAEEEEEQDPSVCRSNVVNNVVQVPDPHYYHYDYCVHPACLVVLVVVVVVVGAEYEYEDEQVVVLRVLVSCLVVVNQPPSHAYEYSYQQQQLRANAPRFAQFGRHKYWYLFDCPDPCNVVVFVVVLVSSPVSHNSVNSSTRGSSSQSSSVSSVLLVQLVVVLVVPDPADTHRDGPPDSHHRVCSSVSVVSSQVDFDQGRRGTAHADPNNHGAQGKIFMWTAHNSGTDTDDMDHRD

Organism: Rattus norvegicus (NCBI:txid10116)

Radius of gyration: 21.26 Å; Cα contacts (8 Å, |Δi|>4): 746; chains: 1; bounding box: 46×56×54 Å

InterPro domains:
  IPR001320 Ionotropic glutamate receptor, C-terminal [PF00060] (545-815)
  IPR001320 Ionotropic glutamate receptor, C-terminal [SM00079] (416-785)
  IPR001508 Ionotropic glutamate receptor, metazoa [PR00177] (460-488)
  IPR001508 Ionotropic glutamate receptor, metazoa [PR00177] (546-571)
  IPR001508 Ionotropic glutamate receptor, metazoa [PR00177] (619-646)
  IPR001508 Ionotropic glutamate receptor, metazoa [PR00177] (804-828)
  IPR001828 Receptor, ligand binding region [PF01094] (41-380)
  IPR015683 Ionotropic glutamate receptor [PTHR18966] (92-836)
  IPR019594 Ionotropic glutamate receptor, L-glutamate and glycine-binding domain [PF10613] (415-527)
  IPR019594 Ionotropic glutamate receptor, L-glutamate and glycine-binding domain [SM00918] (426-490)
  IPR028082 Periplasmic binding protein-like I [SSF53822] (33-392)

GO terms:
  GO:0004970 glutamate-gated receptor activity (F, IDA)
  GO:0005886 plasma membrane (C, IDA)
  GO:0045211 postsynaptic membrane (C, EXP)
  GO:0005886 plasma membrane (C, EXP)
  GO:0043025 neuronal cell body (C, IDA)
  GO:0043195 terminal bouton (C, IDA)
  GO:0043204 perikaryon (C, IDA)
  GO:0030424 axon (C, IDA)
  GO:0030425 dendrite (C, IDA)
  GO:0015277 kainate selective glutamate receptor activity (F, IDA)
  GO:0007268 chemical synaptic transmission (P, IDA)
  GO:0071333 cellular response to glucose stimulus (P, IEP)
  GO:0043525 positive regulation of neuron apoptotic process (P, IMP)
  GO:0005515 protein binding (F, IPI)
  GO:0008066 glutamate receptor activity (F, IDA)
  GO:0043113 receptor clustering (P, IDA)
  GO:0008328 ionotropic glutamate receptor complex (C, IDA)
  GO:0017124 SH3 domain binding (F, IMP)
  GO:0051649 establishment of localization in cell (P, IMP)
  GO:0006621 protein retention in ER lumen (P, IMP)

Secondary structure (DSSP, 8-state):
--EEEEEEEE----SS---HHHHHHHHHHHHHHS--SS--PEEEEEEEE--SS-HHHHHHHHHHHGGG--S-EE--SS-HHHHHHHHHHHHHHT--EEE-SPPP----S--EESSPPHHHHHHHHHHHHHHTTS--EEEEESSTTHHHHTHHHHHHHHHSSS-EEEEE-----SHHHHHHHHHHT-SEEEEES-HHHHHHHHHHHHHTTTTSTT-EEEE--TTGGG---TTT--SS-SEEEEE---TTSTTHHHHHHHHHHHHTTTS-GGG--S--HHHHHHHHHHHHHHHHHHHHTTTS--------TT-----TTHHHHHHHHTT--EEETTEEE-B-TTS-B-S-EEEEEEEETTEEEEEEEEE--

B-factor: mean 34.23, std 30.23, range [10.25, 336.59]

CATH classification: 3.40.50.2300 (+1 more: 3.40.50.2300)